Protein AF-0000000085157753 (afdb_homodimer)

Solvent-accessible surface area (backbone atoms only — not comparable to full-atom values): 38661 Å² total; per-residue (Å²): 133,85,78,82,66,72,90,67,76,78,66,71,84,22,27,62,72,74,66,66,74,78,66,74,68,53,92,63,77,43,62,48,36,35,40,27,54,79,44,48,44,88,75,53,44,72,48,33,58,40,64,48,63,41,57,69,36,59,28,26,37,34,17,20,69,88,58,54,72,38,38,29,56,20,54,39,68,42,67,10,41,30,35,50,68,68,31,41,52,56,59,71,27,42,28,33,38,53,60,43,41,24,29,38,76,79,17,37,40,70,37,32,79,91,48,96,60,45,52,82,82,57,67,48,57,58,41,58,69,48,79,56,93,64,26,30,29,35,51,39,43,93,83,65,63,74,83,88,73,68,75,73,45,70,41,60,69,74,69,76,79,50,51,73,86,51,31,47,80,75,44,77,46,80,47,76,64,37,44,37,58,45,60,60,64,59,51,50,74,55,44,51,64,48,41,36,74,72,66,66,35,60,45,44,59,45,76,74,40,82,42,64,86,50,71,57,26,38,42,27,30,31,37,24,36,50,45,96,84,68,48,69,47,70,43,81,66,23,34,40,42,34,40,29,24,41,59,13,31,37,27,30,44,35,39,59,86,59,45,34,32,34,41,44,26,33,25,38,26,32,79,49,19,15,31,39,40,37,37,36,28,35,50,64,69,95,57,94,49,59,67,60,50,51,52,52,40,51,51,50,48,49,49,56,50,51,54,50,50,54,51,47,61,49,47,47,72,51,73,81,61,82,80,65,91,66,53,80,90,41,38,64,48,53,52,50,52,55,59,48,51,53,77,34,45,74,76,72,74,72,72,80,126,132,84,78,86,66,70,90,66,74,80,36,29,74,84,57,77,77,73,70,74,72,85,68,76,67,55,91,63,75,45,60,47,38,36,40,28,56,79,45,48,44,85,77,53,44,72,49,34,58,38,64,49,63,40,57,69,36,58,27,26,37,34,16,19,68,89,58,54,72,36,40,29,56,21,52,39,85,84,86,54,52,51,36,51,67,65,31,42,53,56,58,72,27,43,27,32,62,83,76,44,43,24,30,38,74,77,18,38,42,72,37,31,80,89,47,97,59,46,54,83,81,59,66,48,56,57,42,59,68,48,80,54,94,65,26,30,30,35,51,38,42,94,82,64,63,75,83,87,74,67,77,73,47,70,41,61,68,75,71,76,80,53,49,74,85,51,31,48,80,76,46,78,46,79,47,76,64,38,44,38,60,43,60,62,65,59,52,51,75,52,45,48,57,37,39,36,47,59,64,68,33,60,45,43,59,45,76,74,41,82,42,63,85,50,69,58,26,39,42,26,29,34,37,24,36,48,44,98,84,68,46,70,47,72,42,80,64,23,35,38,42,33,40,28,24,42,59,13,31,36,29,32,42,34,40,60,87,58,46,32,31,35,40,44,26,34,24,39,28,30,80,49,20,15,31,39,41,36,38,35,30,35,51,64,70,95,57,93,50,59,68,60,49,50,51,52,42,51,54,51,46,49,50,56,49,52,53,52,50,52,51,48,62,44,46,46,49,36,40,81,43,82,80,53,52,66,54,81,91,42,38,64,45,52,51,50,53,56,58,48,51,52,76,32,45,74,76,74,74,70,72,81,124

Nearest PDB structures (foldseek):
  4qck-assembly1_A  TM=8.692E-01  e=1.299E-23  Mycobacterium tuberculosis H37Rv
  4qdd-assembly1_A  TM=8.216E-01  e=4.859E-24  Rhodococcus rhodochrous
  2zyl-assembly1_A  TM=8.432E-01  e=3.846E-22  Mycobacterium tuberculosis
  7qwt-assembly2_E  TM=6.600E-01  e=6.753E-17  Rhizorhabdus wittichii RW1
  4qup-assembly1_A  TM=5.137E-01  e=4.909E-11  Sinorhizobium meliloti 1021

Structure (mmCIF, N/CA/C/O backbone):
data_AF-0000000085157753-model_v1
#
loop_
_entity.id
_entity.type
_entity.pdbx_description
1 polymer 'cholesterol 7-desaturase'
#
loop_
_atom_site.group_PDB
_atom_site.id
_atom_site.type_symbol
_atom_site.label_atom_id
_atom_site.label_alt_id
_atom_site.label_comp_id
_atom_site.label_asym_id
_atom_site.label_entity_id
_atom_site.label_seq_id
_atom_site.pdbx_PDB_ins_code
_atom_site.Cartn_x
_atom_site.Cartn_y
_atom_site.Cartn_z
_atom_site.occupancy
_atom_site.B_iso_or_equiv
_atom_site.auth_seq_id
_atom_site.auth_comp_id
_atom_site.auth_asym_id
_atom_site.auth_atom_id
_atom_site.pdbx_PDB_model_num
ATOM 1 N N . MET A 1 1 ? 41.875 8.75 -15.891 1 23.02 1 MET A N 1
ATOM 2 C CA . MET A 1 1 ? 41.562 9.102 -14.508 1 23.02 1 MET A CA 1
ATOM 3 C C . MET A 1 1 ? 40.125 9.602 -14.375 1 23.02 1 MET A C 1
ATOM 5 O O . MET A 1 1 ? 39.844 10.734 -14.742 1 23.02 1 MET A O 1
ATOM 9 N N . ILE A 1 2 ? 39.094 8.781 -14.711 1 25.55 2 ILE A N 1
ATOM 10 C CA . ILE A 1 2 ? 37.688 9.102 -14.781 1 25.55 2 ILE A CA 1
ATOM 11 C C . ILE A 1 2 ? 37.188 9.516 -13.398 1 25.55 2 ILE A C 1
ATOM 13 O O . ILE A 1 2 ? 37.25 8.734 -12.445 1 25.55 2 ILE A O 1
ATOM 17 N N . TRP A 1 3 ? 37.281 10.844 -13.125 1 21.48 3 TRP A N 1
ATOM 18 C CA . TRP A 1 3 ? 36.906 11.484 -11.867 1 21.48 3 TRP A CA 1
ATOM 19 C C . TRP A 1 3 ? 35.438 11.195 -11.508 1 21.48 3 TRP A C 1
ATOM 21 O O . TRP A 1 3 ? 34.531 11.5 -12.289 1 21.48 3 TRP A O 1
ATOM 31 N N . ARG A 1 4 ? 35.031 10.102 -10.789 1 28.5 4 ARG A N 1
ATOM 32 C CA . ARG A 1 4 ? 33.75 9.672 -10.203 1 28.5 4 ARG A CA 1
ATOM 33 C C . ARG A 1 4 ? 33.156 10.766 -9.32 1 28.5 4 ARG A C 1
ATOM 35 O O . ARG A 1 4 ? 33.562 10.922 -8.164 1 28.5 4 ARG A O 1
ATOM 42 N N . ARG A 1 5 ? 33.031 12.008 -9.898 1 22.94 5 ARG A N 1
ATOM 43 C CA . ARG A 1 5 ? 32.438 13.078 -9.094 1 22.94 5 ARG A CA 1
ATOM 44 C C . ARG A 1 5 ? 31.234 12.578 -8.312 1 22.94 5 ARG A C 1
ATOM 46 O O . ARG A 1 5 ? 30.688 11.508 -8.617 1 22.94 5 ARG A O 1
ATOM 53 N N . GLY A 1 6 ? 30.438 13.594 -7.801 1 27.91 6 GLY A N 1
ATOM 54 C CA . GLY A 1 6 ? 29.391 13.562 -6.789 1 27.91 6 GLY A CA 1
ATOM 55 C C . GLY A 1 6 ? 28.281 12.586 -7.117 1 27.91 6 GLY A C 1
ATOM 56 O O . GLY A 1 6 ? 28.203 12.055 -8.227 1 27.91 6 GLY A O 1
ATOM 57 N N . GLY A 1 7 ? 27.469 12.219 -5.977 1 30.42 7 GLY A N 1
ATOM 58 C CA . GLY A 1 7 ? 26.391 11.297 -5.68 1 30.42 7 GLY A CA 1
ATOM 59 C C . GLY A 1 7 ? 25.25 11.367 -6.68 1 30.42 7 GLY A C 1
ATOM 60 O O . GLY A 1 7 ? 24.172 10.82 -6.445 1 30.42 7 GLY A O 1
ATOM 61 N N . LEU A 1 8 ? 25.328 12.398 -7.395 1 30.11 8 LEU A N 1
ATOM 62 C CA . LEU A 1 8 ? 24.172 12.562 -8.266 1 30.11 8 LEU A CA 1
ATOM 63 C C . LEU A 1 8 ? 24.219 11.57 -9.422 1 30.11 8 LEU A C 1
ATOM 65 O O . LEU A 1 8 ? 25.203 11.516 -10.164 1 30.11 8 LEU A O 1
ATOM 69 N N . ILE A 1 9 ? 23.875 10.406 -9.219 1 29.17 9 ILE A N 1
ATOM 70 C CA . ILE A 1 9 ? 23.797 9.594 -10.422 1 29.17 9 ILE A CA 1
ATOM 71 C C . ILE A 1 9 ? 22.734 10.164 -11.367 1 29.17 9 ILE A C 1
ATOM 73 O O . ILE A 1 9 ? 21.578 10.328 -10.984 1 29.17 9 ILE A O 1
ATOM 77 N N . PHE A 1 10 ? 23.188 10.953 -12.258 1 26.92 10 PHE A N 1
ATOM 78 C CA . PHE A 1 10 ? 22.438 11.555 -13.359 1 26.92 10 PHE A CA 1
ATOM 79 C C . PHE A 1 10 ? 21.828 10.484 -14.242 1 26.92 10 PHE A C 1
ATOM 81 O O . PHE A 1 10 ? 22.547 9.727 -14.906 1 26.92 10 PHE A O 1
ATOM 88 N N . VAL A 1 11 ? 20.812 9.812 -13.867 1 30.8 11 VAL A N 1
ATOM 89 C CA . VAL A 1 11 ? 20.203 8.906 -14.836 1 30.8 11 VAL A CA 1
ATOM 90 C C . VAL A 1 11 ? 19.562 9.719 -15.961 1 30.8 11 VAL A C 1
ATOM 92 O O . VAL A 1 11 ? 18.984 10.781 -15.727 1 30.8 11 VAL A O 1
ATOM 95 N N . PRO A 1 12 ? 19.766 9.383 -17.234 1 28.41 12 PRO A N 1
ATOM 96 C CA . PRO A 1 12 ? 19.344 10.188 -18.391 1 28.41 12 PRO A CA 1
ATOM 97 C C . PRO A 1 12 ? 17.891 10.641 -18.312 1 28.41 12 PRO A C 1
ATOM 99 O O . PRO A 1 12 ? 17.156 10.188 -17.438 1 28.41 12 PRO A O 1
ATOM 102 N N . GLU A 1 13 ? 17.016 10.531 -19.484 1 28.31 13 GLU A N 1
ATOM 103 C CA . GLU A 1 13 ? 15.891 11.43 -19.75 1 28.31 13 GLU A CA 1
ATOM 104 C C . GLU A 1 13 ? 14.867 11.391 -18.609 1 28.31 13 GLU A C 1
ATOM 106 O O . GLU A 1 13 ? 14.477 12.43 -18.094 1 28.31 13 GLU A O 1
ATOM 111 N N . GLY A 1 14 ? 13.594 10.641 -18.922 1 32.5 14 GLY A N 1
ATOM 112 C CA . GLY A 1 14 ? 12.367 10.898 -18.172 1 32.5 14 GLY A CA 1
ATOM 113 C C . GLY A 1 14 ? 12.422 10.406 -16.75 1 32.5 14 GLY A C 1
ATOM 114 O O . GLY A 1 14 ? 11.391 10.297 -16.078 1 32.5 14 GLY A O 1
ATOM 115 N N . GLY A 1 15 ? 13.32 9.578 -16.547 1 31.02 15 GLY A N 1
ATOM 116 C CA . GLY A 1 15 ? 13.32 8.773 -15.328 1 31.02 15 GLY A CA 1
ATOM 117 C C . GLY A 1 15 ? 13.406 9.609 -14.062 1 31.02 15 GLY A C 1
ATOM 118 O O . GLY A 1 15 ? 14.172 10.57 -13.992 1 31.02 15 GLY A O 1
ATOM 119 N N . GLN A 1 16 ? 12.219 9.695 -13.469 1 30.09 16 GLN A N 1
ATOM 120 C CA . GLN A 1 16 ? 12.164 10.453 -12.227 1 30.09 16 GLN A CA 1
ATOM 121 C C . GLN A 1 16 ? 13.328 10.094 -11.312 1 30.09 16 GLN A C 1
ATOM 123 O O . GLN A 1 16 ? 13.633 8.914 -11.117 1 30.09 16 GLN A O 1
ATOM 128 N N . LEU A 1 17 ? 14.234 10.891 -11.102 1 33.47 17 LEU A N 1
ATOM 129 C CA . LEU A 1 17 ? 15.312 10.891 -10.125 1 33.47 17 LEU A CA 1
ATOM 130 C C . LEU A 1 17 ? 14.812 10.422 -8.758 1 33.47 17 LEU A C 1
ATOM 132 O O . LEU A 1 17 ? 13.859 10.984 -8.219 1 33.47 17 LEU A O 1
ATOM 136 N N . ARG A 1 18 ? 14.594 9.062 -8.688 1 33.47 18 ARG A N 1
ATOM 137 C CA . ARG A 1 18 ? 14.344 8.828 -7.266 1 33.47 18 ARG A CA 1
ATOM 138 C C . ARG A 1 18 ? 15.43 9.469 -6.406 1 33.47 18 ARG A C 1
ATOM 140 O O . ARG A 1 18 ? 16.609 9.219 -6.602 1 33.47 18 ARG A O 1
ATOM 147 N N . TRP A 1 19 ? 15.203 10.641 -6.066 1 34.22 19 TRP A N 1
ATOM 148 C CA . TRP A 1 19 ? 15.992 11.297 -5.027 1 34.22 19 TRP A CA 1
ATOM 149 C C . TRP A 1 19 ? 16.156 10.398 -3.809 1 34.22 19 TRP A C 1
ATOM 151 O O . TRP A 1 19 ? 15.164 9.883 -3.279 1 34.22 19 TRP A O 1
ATOM 161 N N . GLU A 1 20 ? 16.969 9.336 -3.811 1 41.91 20 GLU A N 1
ATOM 162 C CA . GLU A 1 20 ? 17.312 8.906 -2.455 1 41.91 20 GLU A CA 1
ATOM 163 C C . GLU A 1 20 ? 17.453 10.102 -1.52 1 41.91 20 GLU A C 1
ATOM 165 O O . GLU A 1 20 ? 18.266 11 -1.771 1 41.91 20 GLU A O 1
ATOM 170 N N . GLY A 1 21 ? 16.391 10.594 -1.182 1 45.38 21 GLY A N 1
ATOM 171 C CA . GLY A 1 21 ? 16.594 11.609 -0.168 1 45.38 21 GLY A CA 1
ATOM 172 C C . GLY A 1 21 ? 17.875 11.422 0.624 1 45.38 21 GLY A C 1
ATOM 173 O O . GLY A 1 21 ? 18.125 10.344 1.164 1 45.38 21 GLY A O 1
ATOM 174 N N . THR A 1 22 ? 18.922 11.828 0.08 1 52.97 22 THR A N 1
ATOM 175 C CA . THR A 1 22 ? 20.312 11.875 0.501 1 52.97 22 THR A CA 1
ATOM 176 C C . THR A 1 22 ? 20.453 12.57 1.851 1 52.97 22 THR A C 1
ATOM 178 O O . THR A 1 22 ? 21.531 12.578 2.447 1 52.97 22 THR A O 1
ATOM 181 N N . MET A 1 23 ? 19.297 13.188 2.258 1 61.5 23 MET A N 1
ATOM 182 C CA . MET A 1 23 ? 19.641 13.898 3.486 1 61.5 23 MET A CA 1
ATOM 183 C C . MET A 1 23 ? 19.5 12.984 4.699 1 61.5 23 MET A C 1
ATOM 185 O O . MET A 1 23 ? 18.703 12.031 4.672 1 61.5 23 MET A O 1
ATOM 189 N N . ALA A 1 24 ? 20.188 13.234 5.707 1 65.88 24 ALA A N 1
ATOM 190 C CA . ALA A 1 24 ? 20.312 12.469 6.945 1 65.88 24 ALA A CA 1
ATOM 191 C C . ALA A 1 24 ? 18.984 12.453 7.699 1 65.88 24 ALA A C 1
ATOM 193 O O . ALA A 1 24 ? 18.281 13.461 7.75 1 65.88 24 ALA A O 1
ATOM 194 N N . LYS A 1 25 ? 18.516 11.281 8.047 1 79.12 25 LYS A N 1
ATOM 195 C CA . LYS A 1 25 ? 17.406 11.109 8.992 1 79.12 25 LYS A CA 1
ATOM 196 C C . LYS A 1 25 ? 17.594 12.023 10.203 1 79.12 25 LYS A C 1
ATOM 198 O O . LYS A 1 25 ? 18.656 12.055 10.812 1 79.12 25 LYS A O 1
ATOM 203 N N . PRO A 1 26 ? 16.516 12.859 10.445 1 83.56 26 PRO A N 1
ATOM 204 C CA . PRO A 1 26 ? 16.641 13.68 11.648 1 83.56 26 PRO A CA 1
ATOM 205 C C . PRO A 1 26 ? 16.781 12.844 12.922 1 83.56 26 PRO A C 1
ATOM 207 O O . PRO A 1 26 ? 16.172 11.781 13.031 1 83.56 26 PRO A O 1
ATOM 210 N N . PRO A 1 27 ? 17.594 13.289 13.797 1 88.06 27 PRO A N 1
ATOM 211 C CA . PRO A 1 27 ? 17.703 12.594 15.078 1 88.06 27 PRO A CA 1
ATOM 212 C C . PRO A 1 27 ? 16.469 12.758 15.953 1 88.06 27 PRO A C 1
ATOM 214 O O . PRO A 1 27 ? 16.312 12.055 16.953 1 88.06 27 PRO A O 1
ATOM 217 N N . LEU A 1 28 ? 15.602 13.641 15.641 1 92.62 28 LEU A N 1
ATOM 218 C CA . LEU A 1 28 ? 14.352 13.875 16.344 1 92.62 28 LEU A CA 1
ATOM 219 C C . LEU A 1 28 ? 13.273 12.906 15.883 1 92.62 28 LEU A C 1
ATOM 221 O O . LEU A 1 28 ? 13.188 12.594 14.688 1 92.62 28 LEU A O 1
ATOM 225 N N . SER A 1 29 ? 12.461 12.5 16.828 1 95.69 29 SER A N 1
ATOM 226 C CA . SER A 1 29 ? 11.383 11.586 16.469 1 95.69 29 SER A CA 1
ATOM 227 C C . SER A 1 29 ? 10.422 12.219 15.477 1 95.69 29 SER A C 1
ATOM 229 O O . SER A 1 29 ? 10.07 13.391 15.602 1 95.69 29 SER A O 1
ATOM 231 N N . MET A 1 30 ? 9.977 11.461 14.578 1 97.12 30 MET A N 1
ATOM 232 C CA . MET A 1 30 ? 8.961 11.883 13.617 1 97.12 30 MET A CA 1
ATOM 233 C C . MET A 1 30 ? 7.57 11.477 14.078 1 97.12 30 MET A C 1
ATOM 235 O O . MET A 1 30 ? 6.621 11.484 13.289 1 97.12 30 MET A O 1
ATOM 239 N N . LYS A 1 31 ? 7.449 11.07 15.305 1 97.81 31 LYS A N 1
ATOM 240 C CA . LYS A 1 31 ? 6.168 10.695 15.891 1 97.81 31 LYS A CA 1
ATOM 241 C C . LYS A 1 31 ? 5.891 11.5 17.156 1 97.81 31 LYS A C 1
ATOM 243 O O . LYS A 1 31 ? 5.617 10.93 18.219 1 97.81 31 LYS A O 1
ATOM 248 N N . PRO A 1 32 ? 5.914 12.805 17.031 1 97.94 32 PRO A N 1
ATOM 249 C CA . PRO A 1 32 ? 5.664 13.641 18.203 1 97.94 32 PRO A CA 1
ATOM 250 C C . PRO A 1 32 ? 4.199 13.641 18.625 1 97.94 32 PRO A C 1
ATOM 252 O O . PRO A 1 32 ? 3.318 13.328 17.828 1 97.94 32 PRO A O 1
ATOM 255 N N . THR A 1 33 ? 4.016 13.992 19.859 1 98.06 33 THR A N 1
ATOM 256 C CA . THR A 1 33 ? 2.68 14.172 20.422 1 98.06 33 THR A CA 1
ATOM 257 C C . THR A 1 33 ? 2.133 15.555 20.094 1 98.06 33 THR A C 1
ATOM 259 O O . THR A 1 33 ? 2.861 16.547 20.156 1 98.06 33 THR A O 1
ATOM 262 N N . GLY A 1 34 ? 0.792 15.633 19.719 1 98.56 34 GLY A N 1
ATOM 263 C CA . GLY A 1 34 ? 0.163 16.922 19.516 1 98.56 34 GLY A CA 1
ATOM 264 C C . GLY A 1 34 ? -0.9 16.906 18.438 1 98.56 34 GLY A C 1
ATOM 265 O O . GLY A 1 34 ? -1.311 15.828 17.984 1 98.56 34 GLY A O 1
ATOM 266 N N . TRP A 1 35 ? -1.362 18.078 18.109 1 98.81 35 TRP A N 1
ATOM 267 C CA . TRP A 1 35 ? -2.305 18.281 17.016 1 98.81 35 TRP A CA 1
ATOM 268 C C . TRP A 1 35 ? -1.57 18.516 15.703 1 98.81 35 TRP A C 1
ATOM 270 O O . TRP A 1 35 ? -0.621 19.297 15.648 1 98.81 35 TRP A O 1
ATOM 280 N N . PHE A 1 36 ? -2.002 17.828 14.648 1 98.94 36 PHE A N 1
ATOM 281 C CA . PHE A 1 36 ? -1.392 17.953 13.328 1 98.94 36 PHE A CA 1
ATOM 282 C C . PHE A 1 36 ? -2.459 18.047 12.242 1 98.94 36 PHE A C 1
ATOM 284 O O . PHE A 1 36 ? -3.469 17.344 12.297 1 98.94 36 PHE A O 1
ATOM 291 N N . GLN A 1 37 ? -2.271 18.906 11.305 1 98.94 37 GLN A N 1
ATOM 292 C CA . GLN A 1 37 ? -3.209 19.047 10.195 1 98.94 37 GLN A CA 1
ATOM 293 C C . GLN A 1 37 ? -3.049 17.906 9.195 1 98.94 37 GLN A C 1
ATOM 295 O O . GLN A 1 37 ? -1.935 17.609 8.758 1 98.94 37 GLN A O 1
ATOM 300 N N . VAL A 1 38 ? -4.188 17.328 8.805 1 98.81 38 VAL A N 1
ATOM 301 C CA . VAL A 1 38 ? -4.07 16.188 7.91 1 98.81 38 VAL A CA 1
ATOM 302 C C . VAL A 1 38 ? -4.828 16.453 6.613 1 98.81 38 VAL A C 1
ATOM 304 O O . VAL A 1 38 ? -4.633 15.766 5.613 1 98.81 38 VAL A O 1
ATOM 307 N N . ALA A 1 39 ? -5.625 17.5 6.594 1 98.81 39 ALA A N 1
ATOM 308 C CA . ALA A 1 39 ? -6.383 17.922 5.414 1 98.81 39 ALA A CA 1
ATOM 309 C C . ALA A 1 39 ? -7.027 19.281 5.633 1 98.81 39 ALA A C 1
ATOM 311 O O . ALA A 1 39 ? -7.09 19.781 6.762 1 98.81 39 ALA A O 1
ATOM 312 N N . TRP A 1 40 ? -7.336 19.938 4.547 1 98.69 40 TRP A N 1
ATOM 313 C CA . TRP A 1 40 ? -8.312 21.016 4.648 1 98.69 40 TRP A CA 1
ATOM 314 C C . TRP A 1 40 ? -9.734 20.469 4.68 1 98.69 40 TRP A C 1
ATOM 316 O O . TRP A 1 40 ? -10.016 19.422 4.082 1 98.69 40 TRP A O 1
ATOM 326 N N . SER A 1 41 ? -10.609 21.156 5.34 1 98.44 41 SER A N 1
ATOM 327 C CA . SER A 1 41 ? -11.977 20.688 5.559 1 98.44 41 SER A CA 1
ATOM 328 C C . SER A 1 41 ? -12.68 20.406 4.242 1 98.44 41 SER A C 1
ATOM 330 O O . SER A 1 41 ? -13.453 19.453 4.137 1 98.44 41 SER A O 1
ATOM 332 N N . ASP A 1 42 ? -12.422 21.156 3.225 1 98.06 42 ASP A N 1
ATOM 333 C CA . ASP A 1 42 ? -13.148 21.031 1.965 1 98.06 42 ASP A CA 1
ATOM 334 C C . ASP A 1 42 ? -12.609 19.875 1.127 1 98.06 42 ASP A C 1
ATOM 336 O O . ASP A 1 42 ? -13.156 19.562 0.068 1 98.06 42 ASP A O 1
ATOM 340 N N . GLU A 1 43 ? -11.578 19.234 1.561 1 98.25 43 GLU A N 1
ATOM 341 C CA . GLU A 1 43 ? -11.055 18.047 0.879 1 98.25 43 GLU A CA 1
ATOM 342 C C . GLU A 1 43 ? -11.875 16.812 1.225 1 98.25 43 GLU A C 1
ATOM 344 O O . GLU A 1 43 ? -11.766 15.781 0.555 1 98.25 43 GLU A O 1
ATOM 349 N N . ILE A 1 44 ? -12.664 16.938 2.303 1 98.69 44 ILE A N 1
ATOM 350 C CA . ILE A 1 44 ? -13.422 15.781 2.768 1 98.69 44 ILE A CA 1
ATOM 351 C C . ILE A 1 44 ? -14.906 16.141 2.863 1 98.69 44 ILE A C 1
ATOM 353 O O . ILE A 1 44 ? -15.367 16.594 3.908 1 98.69 44 ILE A O 1
ATOM 357 N N . GLY A 1 45 ? -15.578 15.883 1.812 1 98.56 45 GLY A N 1
ATOM 358 C CA . GLY A 1 45 ? -17 16.141 1.814 1 98.56 45 GLY A CA 1
ATOM 359 C C . GLY A 1 45 ? -17.828 15.023 2.432 1 98.56 45 GLY A C 1
ATOM 360 O O . GLY A 1 45 ? -17.281 13.953 2.732 1 98.56 45 GLY A O 1
ATOM 361 N N . VAL A 1 46 ? -19.094 15.305 2.619 1 98.62 46 VAL A N 1
ATOM 362 C CA . VAL A 1 46 ? -20 14.281 3.125 1 98.62 46 VAL A CA 1
ATOM 363 C C . VAL A 1 46 ? -19.984 13.078 2.188 1 98.62 46 VAL A C 1
ATOM 365 O O . VAL A 1 46 ? -20.094 13.227 0.969 1 98.62 46 VAL A O 1
ATOM 368 N N . GLY A 1 47 ? -19.812 11.867 2.777 1 98.62 47 GLY A N 1
ATOM 369 C CA . GLY A 1 47 ? -19.812 10.648 1.982 1 98.62 47 GLY A CA 1
ATOM 370 C C . GLY A 1 47 ? -18.422 10.281 1.473 1 98.62 47 GLY A C 1
ATOM 371 O O . GLY A 1 47 ? -18.219 9.18 0.958 1 98.62 47 GLY A O 1
ATOM 372 N N . ASP A 1 48 ? -17.484 11.188 1.653 1 98.5 48 ASP A N 1
ATOM 373 C CA . ASP A 1 48 ? -16.141 10.945 1.138 1 98.5 48 ASP A CA 1
ATOM 374 C C . ASP A 1 48 ? -15.359 10.008 2.055 1 98.5 48 ASP A C 1
ATOM 376 O O . ASP A 1 48 ? -15.602 9.977 3.264 1 98.5 48 ASP A O 1
ATOM 380 N N . VAL A 1 49 ? -14.531 9.195 1.522 1 98.75 49 VAL A N 1
ATOM 381 C CA . VAL A 1 49 ? -13.453 8.469 2.191 1 98.75 49 VAL A CA 1
ATOM 382 C C . VAL A 1 49 ? -12.102 8.953 1.666 1 98.75 49 VAL A C 1
ATOM 384 O O . VAL A 1 49 ? -11.758 8.711 0.506 1 98.75 49 VAL A O 1
ATOM 387 N N . HIS A 1 50 ? -11.359 9.656 2.514 1 98.56 50 HIS A N 1
ATOM 388 C CA . HIS A 1 50 ? -10.102 10.305 2.145 1 98.56 50 HIS A CA 1
ATOM 389 C C . HIS A 1 50 ? -8.906 9.523 2.682 1 98.56 50 HIS A C 1
ATOM 391 O O . HIS A 1 50 ? -8.781 9.328 3.893 1 98.56 50 HIS A O 1
ATOM 397 N N . LYS A 1 51 ? -8.062 8.969 1.779 1 97.31 51 LYS A N 1
ATOM 398 C CA . LYS A 1 51 ? -6.887 8.211 2.191 1 97.31 51 LYS A CA 1
ATOM 399 C C . LYS A 1 51 ? -5.711 9.133 2.492 1 97.31 51 LYS A C 1
ATOM 401 O O . LYS A 1 51 ? -5.504 10.125 1.795 1 97.31 51 LYS A O 1
ATOM 406 N N . MET A 1 52 ? -4.941 8.805 3.5 1 97.12 52 MET A N 1
ATOM 407 C CA . MET A 1 52 ? -3.762 9.578 3.863 1 97.12 52 MET A CA 1
ATOM 408 C C . MET A 1 52 ? -2.754 8.719 4.617 1 97.12 52 MET A C 1
ATOM 410 O O . MET A 1 52 ? -3.082 7.621 5.07 1 97.12 52 MET A O 1
ATOM 414 N N . LYS A 1 53 ? -1.572 9.164 4.656 1 97.25 53 LYS A N 1
ATOM 415 C CA . LYS A 1 53 ? -0.5 8.539 5.43 1 97.25 53 LYS A CA 1
ATOM 416 C C . LYS A 1 53 ? 0.237 9.578 6.273 1 97.25 53 LYS A C 1
ATOM 418 O O . LYS A 1 53 ? 0.756 10.562 5.742 1 97.25 53 LYS A O 1
ATOM 423 N N . TYR A 1 54 ? 0.27 9.383 7.516 1 98.25 54 TYR A N 1
ATOM 424 C CA . TYR A 1 54 ? 1.016 10.211 8.453 1 98.25 54 TYR A CA 1
ATOM 425 C C . TYR A 1 54 ? 1.598 9.375 9.586 1 98.25 54 TYR A C 1
ATOM 427 O O . TYR A 1 54 ? 1.068 8.312 9.914 1 98.25 54 TYR A O 1
ATOM 435 N N . PHE A 1 55 ? 2.814 9.805 10.125 1 97.62 55 PHE A N 1
ATOM 436 C CA . PHE A 1 55 ? 3.5 9.148 11.227 1 97.62 55 PHE A CA 1
ATOM 437 C C . PHE A 1 55 ? 3.762 7.68 10.906 1 97.62 55 PHE A C 1
ATOM 439 O O . PHE A 1 55 ? 3.668 6.816 11.781 1 97.62 55 PHE A O 1
ATOM 446 N N . ASP A 1 56 ? 3.893 7.363 9.656 1 95.12 56 ASP A N 1
ATOM 447 C CA . ASP A 1 56 ? 4.168 6.031 9.125 1 95.12 56 ASP A CA 1
ATOM 448 C C . ASP A 1 56 ? 2.963 5.109 9.297 1 95.12 56 ASP A C 1
ATOM 450 O O . ASP A 1 56 ? 3.121 3.9 9.469 1 95.12 56 ASP A O 1
ATOM 454 N N . GLN A 1 57 ? 1.805 5.715 9.367 1 95.62 57 GLN A N 1
ATOM 455 C CA . GLN A 1 57 ? 0.551 4.977 9.492 1 95.62 57 GLN A CA 1
ATOM 456 C C . GLN A 1 57 ? -0.407 5.328 8.359 1 95.62 57 GLN A C 1
ATOM 458 O O . GLN A 1 57 ? -0.605 6.504 8.047 1 95.62 57 GLN A O 1
ATOM 463 N N . GLU A 1 58 ? -0.941 4.262 7.746 1 96.56 58 GLU A N 1
ATOM 464 C CA . GLU A 1 58 ? -2.02 4.48 6.785 1 96.56 58 GLU A CA 1
ATOM 465 C C . GLU A 1 58 ? -3.334 4.793 7.496 1 96.56 58 GLU A C 1
ATOM 467 O O . GLU A 1 58 ? -3.723 4.09 8.43 1 96.56 58 GLU A O 1
ATOM 472 N N . MET A 1 59 ? -3.984 5.906 7.047 1 98 59 MET A N 1
ATOM 473 C CA . MET A 1 59 ? -5.211 6.367 7.691 1 98 59 MET A CA 1
ATOM 474 C C . MET A 1 59 ? -6.281 6.695 6.652 1 98 59 MET A C 1
ATOM 476 O O . MET A 1 59 ? -5.977 6.852 5.469 1 98 59 MET A O 1
ATOM 480 N N . VAL A 1 60 ? -7.527 6.703 7.105 1 98.69 60 VAL A N 1
ATOM 481 C CA . VAL A 1 60 ? -8.633 7.23 6.309 1 98.69 60 VAL A CA 1
ATOM 482 C C . VAL A 1 60 ? -9.406 8.266 7.117 1 98.69 60 VAL A C 1
ATOM 484 O O . VAL A 1 60 ? -9.586 8.109 8.328 1 98.69 60 VAL A O 1
ATOM 487 N N . ALA A 1 61 ? -9.773 9.305 6.52 1 98.88 61 ALA A N 1
ATOM 488 C CA . ALA A 1 61 ? -10.789 10.234 7.012 1 98.88 61 ALA A CA 1
ATOM 489 C C . ALA A 1 61 ? -12.094 10.078 6.242 1 98.88 61 ALA A C 1
ATOM 491 O O . ALA A 1 61 ? -12.094 9.992 5.016 1 98.88 61 ALA A O 1
ATOM 492 N N . TRP A 1 62 ? -13.133 9.945 6.957 1 98.88 62 TRP A N 1
ATOM 493 C CA . TRP A 1 62 ? -14.43 9.812 6.293 1 98.88 62 TRP A CA 1
ATOM 494 C C . TRP A 1 62 ? -15.484 10.68 6.977 1 98.88 62 TRP A C 1
ATOM 496 O O . TRP A 1 62 ? -15.422 10.891 8.188 1 98.88 62 TRP A O 1
ATOM 506 N N . ARG A 1 63 ? -16.375 11.25 6.195 1 98.88 63 ARG A N 1
ATOM 507 C CA . ARG A 1 63 ? -17.422 12.125 6.711 1 98.88 63 ARG A CA 1
ATOM 508 C C . ARG A 1 63 ? -18.797 11.492 6.535 1 98.88 63 ARG A C 1
ATOM 510 O O . ARG A 1 63 ? -19.234 11.25 5.406 1 98.88 63 ARG A O 1
ATOM 517 N N . ALA A 1 64 ? -19.469 11.25 7.609 1 98.69 64 ALA A N 1
ATOM 518 C CA . ALA A 1 64 ? -20.766 10.609 7.633 1 98.69 64 ALA A CA 1
ATOM 519 C C . ALA A 1 64 ? -21.844 11.516 7.016 1 98.69 64 ALA A C 1
ATOM 521 O O . ALA A 1 64 ? -21.578 12.688 6.734 1 98.69 64 ALA A O 1
ATOM 522 N N . GLU A 1 65 ? -22.953 10.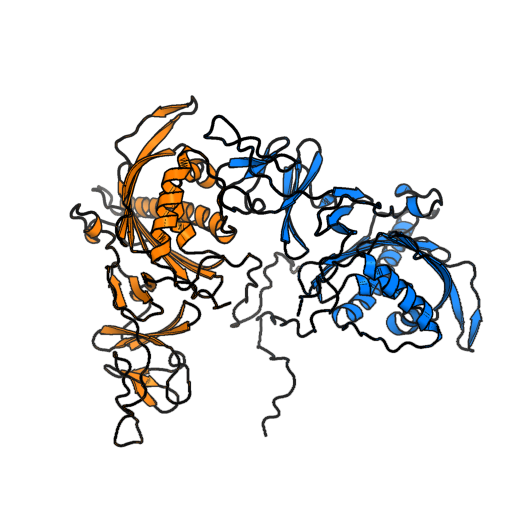898 6.785 1 98.19 65 GLU A N 1
ATOM 523 C CA . GLU A 1 65 ? -24.062 11.664 6.215 1 98.19 65 GLU A CA 1
ATOM 524 C C . GLU A 1 65 ? -24.484 12.812 7.133 1 98.19 65 GLU A C 1
ATOM 526 O O . GLU A 1 65 ? -24.906 13.859 6.66 1 98.19 65 GLU A O 1
ATOM 531 N N . SER A 1 66 ? -24.344 12.656 8.414 1 98.12 66 SER A N 1
ATOM 532 C CA . SER A 1 66 ? -24.656 13.688 9.398 1 98.12 66 SER A CA 1
ATOM 533 C C . SER A 1 66 ? -23.656 14.828 9.344 1 98.12 66 SER A C 1
ATOM 535 O O . SER A 1 66 ? -23.891 15.898 9.906 1 98.12 66 SER A O 1
ATOM 537 N N . GLY A 1 67 ? -22.547 14.547 8.727 1 98.25 67 GLY A N 1
ATOM 538 C CA . GLY A 1 67 ? -21.484 15.531 8.688 1 98.25 67 GLY A CA 1
ATOM 539 C C . GLY A 1 67 ? -20.359 15.234 9.656 1 98.25 67 GLY A C 1
ATOM 540 O O . GLY A 1 67 ? -19.312 15.898 9.633 1 98.25 67 GLY A O 1
ATOM 541 N N . GLN A 1 68 ? -20.562 14.219 10.438 1 98.12 68 GLN A N 1
ATOM 542 C CA . GLN A 1 68 ? -19.531 13.859 11.406 1 98.12 68 GLN A CA 1
ATOM 543 C C . GLN A 1 68 ? -18.266 13.367 10.719 1 98.12 68 GLN A C 1
ATOM 545 O O . GLN A 1 68 ? -18.328 12.5 9.836 1 98.12 68 GLN A O 1
ATOM 550 N N . LEU A 1 69 ? -17.188 13.969 11.109 1 98.75 69 LEU A N 1
ATOM 551 C CA . LEU A 1 69 ? -15.891 13.609 10.562 1 98.75 69 LEU A CA 1
ATOM 552 C C . LEU A 1 69 ? -15.164 12.633 11.484 1 98.75 69 LEU A C 1
ATOM 554 O O . LEU A 1 69 ? -15.109 12.836 12.695 1 98.75 69 LEU A O 1
ATOM 558 N N . THR A 1 70 ? -14.664 11.5 10.914 1 98.81 70 THR A N 1
ATOM 559 C CA . THR A 1 70 ? -13.914 10.492 11.656 1 98.81 70 THR A CA 1
ATOM 560 C C . THR A 1 70 ? -12.594 10.188 10.953 1 98.81 70 THR A C 1
ATOM 562 O O . THR A 1 70 ? -12.539 10.078 9.727 1 98.81 70 THR A O 1
ATOM 565 N N . VAL A 1 71 ? -11.508 10.148 11.75 1 98.88 71 VAL A N 1
ATOM 566 C CA . VAL A 1 71 ? -10.227 9.656 11.266 1 98.88 71 VAL A CA 1
ATOM 567 C C . VAL A 1 71 ? -9.859 8.367 11.984 1 98.88 71 VAL A C 1
ATOM 569 O O . VAL A 1 71 ? -9.93 8.281 13.211 1 98.88 71 VAL A O 1
ATOM 572 N N . MET A 1 72 ? -9.5 7.328 11.234 1 98.25 72 MET A N 1
ATOM 573 C CA . MET A 1 72 ? -9.109 6.047 11.82 1 98.25 72 MET A CA 1
ATOM 574 C C . MET A 1 72 ? -8.039 5.363 10.977 1 98.25 72 MET A C 1
ATOM 576 O O . MET A 1 72 ? -7.691 5.848 9.898 1 98.25 72 MET A O 1
ATOM 580 N N . ASN A 1 73 ? -7.398 4.336 11.555 1 97.31 73 ASN A N 1
ATOM 581 C CA . ASN A 1 73 ? -6.477 3.529 10.758 1 97.31 73 ASN A CA 1
ATOM 582 C C . ASN A 1 73 ? -7.145 3.004 9.492 1 97.31 73 ASN A C 1
ATOM 584 O O . ASN A 1 73 ? -8.359 2.828 9.453 1 97.31 73 ASN A O 1
ATOM 588 N N . ALA A 1 74 ? -6.355 2.713 8.508 1 97.75 74 ALA A N 1
ATOM 589 C CA . ALA A 1 74 ? -6.898 2.48 7.172 1 97.75 74 ALA A CA 1
ATOM 590 C C . ALA A 1 74 ? -7.277 1.015 6.98 1 97.75 74 ALA A C 1
ATOM 592 O O . ALA A 1 74 ? -8.125 0.689 6.152 1 97.75 74 ALA A O 1
ATOM 593 N N . TYR A 1 75 ? -6.637 0.098 7.684 1 96.75 75 TYR A N 1
ATOM 594 C CA . TYR A 1 75 ? -6.777 -1.318 7.367 1 96.75 75 TYR A CA 1
ATOM 595 C C . TYR A 1 75 ? -7.875 -1.96 8.203 1 96.75 75 TYR A C 1
ATOM 597 O O . TYR A 1 75 ? -7.84 -1.903 9.438 1 96.75 75 TYR A O 1
ATOM 605 N N . CYS A 1 76 ? -8.852 -2.598 7.582 1 97.38 76 CYS A N 1
ATOM 606 C CA . CYS A 1 76 ? -9.961 -3.285 8.242 1 97.38 76 CYS A CA 1
ATOM 607 C C . CYS A 1 76 ? -9.445 -4.395 9.148 1 97.38 76 CYS A C 1
ATOM 609 O O . CYS A 1 76 ? -8.664 -5.246 8.719 1 97.38 76 CYS A O 1
ATOM 611 N N . GLU A 1 77 ? -9.867 -4.422 10.328 1 96.06 77 GLU A N 1
ATOM 612 C CA . GLU A 1 77 ? -9.383 -5.363 11.336 1 96.06 77 GLU A CA 1
ATOM 613 C C . GLU A 1 77 ? -9.828 -6.789 11.008 1 96.06 77 GLU A C 1
ATOM 615 O O . GLU A 1 77 ? -9.328 -7.75 11.602 1 96.06 77 GLU A O 1
ATOM 620 N N . HIS A 1 78 ? -10.734 -6.988 10.016 1 95.81 78 HIS A N 1
ATOM 621 C CA . HIS A 1 78 ? -11.18 -8.312 9.602 1 95.81 78 HIS A CA 1
ATOM 622 C C . HIS A 1 78 ? -10.062 -9.07 8.891 1 95.81 78 HIS A C 1
ATOM 624 O O . HIS A 1 78 ? -9.391 -9.906 9.5 1 95.81 78 HIS A O 1
ATOM 630 N N . LEU A 1 79 ? -9.719 -8.688 7.727 1 94.44 79 LEU A N 1
ATOM 631 C CA . LEU A 1 79 ? -8.695 -9.391 6.957 1 94.44 79 LEU A CA 1
ATOM 632 C C . LEU A 1 79 ? -7.742 -8.398 6.293 1 94.44 79 LEU A C 1
ATOM 634 O O . LEU A 1 79 ? -7.035 -8.758 5.348 1 94.44 79 LEU A O 1
ATOM 638 N N . GLY A 1 80 ? -7.809 -7.078 6.73 1 95 80 GLY A N 1
ATOM 639 C CA . GLY A 1 80 ? -6.715 -6.168 6.445 1 95 80 GLY A CA 1
ATOM 640 C C . GLY A 1 80 ? -6.93 -5.355 5.18 1 95 80 GLY A C 1
ATOM 641 O O . GLY A 1 80 ? -6.02 -4.66 4.723 1 95 80 GLY A O 1
ATOM 642 N N . ALA A 1 81 ? -8.102 -5.422 4.574 1 96 81 ALA A N 1
ATOM 643 C CA . ALA A 1 81 ? -8.344 -4.574 3.412 1 96 81 ALA A CA 1
ATOM 644 C C . ALA A 1 81 ? -8.195 -3.098 3.77 1 96 81 ALA A C 1
ATOM 646 O O . ALA A 1 81 ? -8.594 -2.67 4.852 1 96 81 ALA A O 1
ATOM 647 N N . HIS A 1 82 ? -7.652 -2.33 2.859 1 97.19 82 HIS A N 1
ATOM 648 C CA . HIS A 1 82 ? -7.543 -0.886 3.033 1 97.19 82 HIS A CA 1
ATOM 649 C C . HIS A 1 82 ? -8.867 -0.192 2.719 1 97.19 82 HIS A C 1
ATOM 651 O O . HIS A 1 82 ? -9.328 -0.214 1.574 1 97.19 82 HIS A O 1
ATOM 657 N N . LEU A 1 83 ? -9.422 0.496 3.625 1 98.12 83 LEU A N 1
ATOM 658 C CA . LEU A 1 83 ? -10.758 1.064 3.521 1 98.12 83 LEU A CA 1
ATOM 659 C C . LEU A 1 83 ? -10.773 2.246 2.557 1 98.12 83 LEU A C 1
ATOM 661 O O . LEU A 1 83 ? -11.836 2.656 2.088 1 98.12 83 LEU A O 1
ATOM 665 N N . GLY A 1 84 ? -9.648 2.834 2.312 1 97.75 84 GLY A N 1
ATOM 666 C CA . GLY A 1 84 ? -9.562 3.963 1.399 1 97.75 84 GLY A CA 1
ATOM 667 C C . GLY A 1 84 ? -9.664 3.561 -0.059 1 97.75 84 GLY A C 1
ATOM 668 O O . GLY A 1 84 ? -9.812 4.414 -0.936 1 97.75 84 GLY A O 1
ATOM 669 N N . TYR A 1 85 ? -9.523 2.354 -0.361 1 96.5 85 TYR A N 1
ATOM 670 C CA . TYR A 1 85 ? -9.672 1.823 -1.711 1 96.5 85 TYR A CA 1
ATOM 671 C C . TYR A 1 85 ? -10.969 1.039 -1.849 1 96.5 85 TYR A C 1
ATOM 673 O O . TYR A 1 85 ? -10.977 -0.189 -1.735 1 96.5 85 TYR A O 1
ATOM 681 N N . GLY A 1 86 ? -12.031 1.79 -2.078 1 95.75 86 GLY A N 1
ATOM 682 C CA . GLY A 1 86 ? -13.312 1.149 -2.344 1 95.75 86 GLY A CA 1
ATOM 683 C C . GLY A 1 86 ? -14.273 1.236 -1.176 1 95.75 86 GLY A C 1
ATOM 684 O O . GLY A 1 86 ? -15.445 0.868 -1.3 1 95.75 86 GLY A O 1
ATOM 685 N N . GLY A 1 87 ? -13.773 1.674 0.022 1 97.69 87 GLY A N 1
ATOM 686 C CA . GLY A 1 87 ? -14.68 1.877 1.14 1 97.69 87 GLY A CA 1
ATOM 687 C C . GLY A 1 87 ? -15.773 2.891 0.847 1 97.69 87 GLY A C 1
ATOM 688 O O . GLY A 1 87 ? -15.562 3.826 0.071 1 97.69 87 GLY A O 1
ATOM 689 N N . LYS A 1 88 ? -16.922 2.654 1.533 1 98.25 88 LYS A N 1
ATOM 690 C CA . LYS A 1 88 ? -18.062 3.531 1.287 1 98.25 88 LYS A CA 1
ATOM 691 C C . LYS A 1 88 ? -18.703 3.979 2.598 1 98.25 88 LYS A C 1
ATOM 693 O O . LYS A 1 88 ? -18.844 3.18 3.527 1 98.25 88 LYS A O 1
ATOM 698 N N . VAL A 1 89 ? -19.062 5.223 2.633 1 98.75 89 VAL A N 1
ATOM 699 C CA . VAL A 1 89 ? -19.859 5.734 3.746 1 98.75 89 VAL A CA 1
ATOM 700 C C . VAL A 1 89 ? -21.312 5.348 3.553 1 98.75 89 VAL A C 1
ATOM 702 O O . VAL A 1 89 ? -21.906 5.613 2.502 1 98.75 89 VAL A O 1
ATOM 705 N N . VAL A 1 90 ? -21.891 4.656 4.5 1 98.25 90 VAL A N 1
ATOM 706 C CA . VAL A 1 90 ? -23.297 4.293 4.531 1 98.25 90 VAL A CA 1
ATOM 707 C C . VAL A 1 90 ? -23.953 4.859 5.789 1 98.25 90 VAL A C 1
ATOM 709 O O . VAL A 1 90 ? -23.828 4.285 6.871 1 98.25 90 VAL A O 1
ATOM 712 N N . GLY A 1 91 ? -24.672 5.984 5.566 1 98.25 91 GLY A N 1
ATOM 713 C CA . GLY A 1 91 ? -25.219 6.648 6.742 1 98.25 91 GLY A CA 1
ATOM 714 C C . GLY A 1 91 ? -24.141 7.172 7.68 1 98.25 91 GLY A C 1
ATOM 715 O O . GLY A 1 91 ? -23.438 8.125 7.348 1 98.25 91 GLY A O 1
ATOM 716 N N . GLU A 1 92 ? -24.062 6.461 8.875 1 98.62 92 GLU A N 1
ATOM 717 C CA . GLU A 1 92 ? -23.156 6.922 9.922 1 98.62 92 GLU A CA 1
ATOM 718 C C . GLU A 1 92 ? -21.984 5.949 10.117 1 98.62 92 GLU A C 1
ATOM 720 O O . GLU A 1 92 ? -21.328 5.961 11.156 1 98.62 92 GLU A O 1
ATOM 725 N N . VAL A 1 93 ? -21.812 5.004 9.094 1 98.62 93 VAL A N 1
ATOM 726 C CA . VAL A 1 93 ? -20.766 3.998 9.25 1 98.62 93 VAL A CA 1
ATOM 727 C C . VAL A 1 93 ? -19.922 3.938 7.977 1 98.62 93 VAL A C 1
ATOM 729 O O . VAL A 1 93 ? -20.312 4.461 6.934 1 98.62 93 VAL A O 1
ATOM 732 N N . LEU A 1 94 ? -18.719 3.418 8.125 1 98.75 94 LEU A N 1
ATOM 733 C CA . LEU A 1 94 ? -17.844 3.119 6.992 1 98.75 94 LEU A CA 1
ATOM 734 C C . LEU A 1 94 ? -17.859 1.626 6.68 1 98.75 94 LEU A C 1
ATOM 736 O O . LEU A 1 94 ? -17.609 0.801 7.559 1 98.75 94 LEU A O 1
ATOM 740 N N . GLN A 1 95 ? -18.156 1.294 5.418 1 98.56 95 GLN A N 1
ATOM 741 C CA . GLN A 1 95 ? -18.281 -0.099 5 1 98.56 95 GLN A CA 1
ATOM 742 C C . GLN A 1 95 ? -17.047 -0.542 4.203 1 98.56 95 GLN A C 1
ATOM 744 O O . GLN A 1 95 ? -16.656 0.121 3.24 1 98.56 95 GLN A O 1
ATOM 749 N N . CYS A 1 96 ? -16.516 -1.665 4.617 1 98 96 CYS A N 1
ATOM 750 C CA . CYS A 1 96 ? -15.344 -2.25 3.959 1 98 96 CYS A CA 1
ATOM 751 C C . CYS A 1 96 ? -15.719 -2.84 2.605 1 98 96 CYS A C 1
ATOM 753 O O . CYS A 1 96 ? -16.734 -3.521 2.484 1 98 96 CYS A O 1
ATOM 755 N N . PRO A 1 97 ? -14.914 -2.576 1.576 1 95.94 97 PRO A N 1
ATOM 756 C CA . PRO A 1 97 ? -15.234 -3.051 0.228 1 95.94 97 PRO A CA 1
ATOM 757 C C . PRO A 1 97 ? -15.008 -4.551 0.06 1 95.94 97 PRO A C 1
ATOM 759 O O . PRO A 1 97 ? -15.414 -5.133 -0.948 1 95.94 97 PRO A O 1
ATOM 762 N N . PHE A 1 98 ? -14.367 -5.25 0.967 1 95.88 98 PHE A N 1
ATOM 763 C CA . PHE A 1 98 ? -13.984 -6.648 0.82 1 95.88 98 PHE A CA 1
ATOM 764 C C . PHE A 1 98 ? -15.148 -7.566 1.191 1 95.88 98 PHE A C 1
ATOM 766 O O . PHE A 1 98 ? -15.719 -8.234 0.327 1 95.88 98 PHE A O 1
ATOM 773 N N . HIS A 1 99 ? -15.648 -7.453 2.508 1 95.12 99 HIS A N 1
ATOM 774 C CA . HIS A 1 99 ? -16.719 -8.32 2.977 1 95.12 99 HIS A CA 1
ATOM 775 C C . HIS A 1 99 ? -17.875 -7.508 3.551 1 95.12 99 HIS A C 1
ATOM 777 O O . HIS A 1 99 ? -18.766 -8.055 4.223 1 95.12 99 HIS A O 1
ATOM 783 N N . GLY A 1 100 ? -17.781 -6.227 3.48 1 95.94 100 GLY A N 1
ATOM 784 C CA . GLY A 1 100 ? -18.891 -5.371 3.865 1 95.94 100 GLY A CA 1
ATOM 785 C C . GLY A 1 100 ? -18.938 -5.086 5.355 1 95.94 100 GLY A C 1
ATOM 786 O O . GLY A 1 100 ? -19.938 -4.574 5.863 1 95.94 100 GLY A O 1
ATOM 787 N N . TRP A 1 101 ? -17.891 -5.445 6.078 1 97.25 101 TRP A N 1
ATOM 788 C CA . TRP A 1 101 ? -17.875 -5.098 7.496 1 97.25 101 TRP A CA 1
ATOM 789 C C . TRP A 1 101 ? -18.047 -3.594 7.688 1 97.25 101 TRP A C 1
ATOM 791 O O . TRP A 1 101 ? -17.453 -2.791 6.969 1 97.25 101 TRP A O 1
ATOM 801 N N . GLN A 1 102 ? -18.906 -3.248 8.719 1 98.38 102 GLN A N 1
ATOM 802 C CA . GLN A 1 102 ? -19.203 -1.838 8.953 1 98.38 102 GLN A CA 1
ATOM 803 C C . GLN A 1 102 ? -18.609 -1.364 10.273 1 98.38 102 GLN A C 1
ATOM 805 O O . GLN A 1 102 ? -18.734 -2.047 11.297 1 98.38 102 GLN A O 1
ATOM 810 N N . TRP A 1 103 ? -18.016 -0.239 10.227 1 98.69 103 TRP A N 1
ATOM 811 C CA . TRP A 1 103 ? -17.344 0.328 11.391 1 98.69 103 TRP A CA 1
ATOM 812 C C . TRP A 1 103 ? -17.938 1.687 11.75 1 98.69 103 TRP A C 1
ATOM 814 O O . TRP A 1 103 ? -18.172 2.52 10.875 1 98.69 103 TRP A O 1
ATOM 824 N N . SER A 1 104 ? -18.141 1.943 13.039 1 98.62 104 SER A N 1
ATOM 825 C CA . SER A 1 104 ? -18.656 3.211 13.539 1 98.62 104 SER A CA 1
ATOM 826 C C . SER A 1 104 ? -17.547 4.238 13.719 1 98.62 104 SER A C 1
ATOM 828 O O . SER A 1 104 ? -16.375 3.926 13.539 1 98.62 104 SER A O 1
ATOM 830 N N . ALA A 1 105 ? -17.984 5.445 14.109 1 98.31 105 ALA A N 1
ATOM 831 C CA . ALA A 1 105 ? -17.062 6.539 14.367 1 98.31 105 ALA A CA 1
ATOM 832 C C . ALA A 1 105 ? -16.141 6.211 15.555 1 98.31 105 ALA A C 1
ATOM 834 O O . ALA A 1 105 ? -15.055 6.773 15.68 1 98.31 105 ALA A O 1
ATOM 835 N N . GLU A 1 106 ? -16.578 5.297 16.359 1 97.56 106 GLU A N 1
ATOM 836 C CA . GLU A 1 106 ? -15.789 4.902 17.531 1 97.56 106 GLU A CA 1
ATOM 837 C C . GLU A 1 106 ? -14.875 3.729 17.203 1 97.56 106 GLU A C 1
ATOM 839 O O . GLU A 1 106 ? -14.172 3.219 18.078 1 97.56 106 GLU A O 1
ATOM 844 N N . GLY A 1 107 ? -14.922 3.266 15.992 1 98.06 107 GLY A N 1
ATOM 845 C CA . GLY A 1 107 ? -14.086 2.156 15.578 1 98.06 107 GLY A CA 1
ATOM 846 C C . GLY A 1 107 ? -14.664 0.801 15.938 1 98.06 107 GLY A C 1
ATOM 847 O O . GLY A 1 107 ? -13.945 -0.204 15.938 1 98.06 107 GLY A O 1
ATOM 848 N N . ARG A 1 108 ? -15.914 0.785 16.25 1 98.06 108 ARG A N 1
ATOM 849 C CA . ARG A 1 108 ? -16.562 -0.474 16.594 1 98.06 108 ARG A CA 1
ATOM 850 C C . ARG A 1 108 ? -17.234 -1.102 15.367 1 98.06 108 ARG A C 1
ATOM 852 O O . ARG A 1 108 ? -17.812 -0.398 14.547 1 98.06 108 ARG A O 1
ATOM 859 N N . ASN A 1 109 ? -17.047 -2.416 15.312 1 98.06 109 ASN A N 1
ATOM 860 C CA . ASN A 1 109 ? -17.844 -3.104 14.297 1 98.06 109 ASN A CA 1
ATOM 861 C C . ASN A 1 109 ? -19.328 -3.121 14.664 1 98.06 109 ASN A C 1
ATOM 863 O O . ASN A 1 109 ? -19.688 -3.463 15.789 1 98.06 109 ASN A O 1
ATOM 867 N N . VAL A 1 110 ? -20.156 -2.773 13.742 1 98.19 110 VAL A N 1
ATOM 868 C CA . VAL A 1 110 ? -21.562 -2.654 14.078 1 98.19 110 VAL A CA 1
ATOM 869 C C . VAL A 1 110 ? -22.391 -3.568 13.172 1 98.19 110 VAL A C 1
ATOM 871 O O . VAL A 1 110 ? -23.578 -3.793 13.43 1 98.19 110 VAL A O 1
ATOM 874 N N . CYS A 1 111 ? -21.734 -4.152 12.133 1 97.31 111 CYS A N 1
ATOM 875 C CA . CYS A 1 111 ? -22.469 -5.02 11.219 1 97.31 111 CYS A CA 1
ATOM 876 C C . CYS A 1 111 ? -21.516 -5.949 10.469 1 97.31 111 CYS A C 1
ATOM 878 O O . CYS A 1 111 ? -20.469 -5.516 9.977 1 97.31 111 CYS A O 1
ATOM 880 N N . ILE A 1 112 ? -21.766 -7.156 10.461 1 95.75 112 ILE A N 1
ATOM 881 C CA . ILE A 1 112 ? -21.266 -8.172 9.547 1 95.75 112 ILE A CA 1
ATOM 882 C C . ILE A 1 112 ? -22.406 -8.719 8.695 1 95.75 112 ILE A C 1
ATOM 884 O O . ILE A 1 112 ? -23.297 -9.414 9.211 1 95.75 112 ILE A O 1
ATOM 888 N N . PRO A 1 113 ? -22.391 -8.414 7.422 1 92.56 113 PRO A N 1
ATOM 889 C CA . PRO A 1 113 ? -23.594 -8.633 6.613 1 92.56 113 PRO A CA 1
ATOM 890 C C . PRO A 1 113 ? -24.047 -10.094 6.605 1 92.56 113 PRO A C 1
ATOM 892 O O . PRO A 1 113 ? -25.219 -10.383 6.398 1 92.56 113 PRO A O 1
ATOM 895 N N . TYR A 1 114 ? -23.234 -11.047 6.812 1 88.56 114 TYR A N 1
ATOM 896 C CA . TYR A 1 114 ? -23.562 -12.461 6.691 1 88.56 114 TYR A CA 1
ATOM 897 C C . TYR A 1 114 ? -23.562 -13.141 8.055 1 88.56 114 TYR A C 1
ATOM 899 O O . TYR A 1 114 ? -23.453 -14.367 8.148 1 88.56 114 TYR A O 1
ATOM 907 N N . GLN A 1 115 ? -23.562 -12.359 9.094 1 91.81 115 GLN A N 1
ATOM 908 C CA . GLN A 1 115 ? -23.703 -12.82 10.469 1 91.81 115 GLN A CA 1
ATOM 909 C C . GLN A 1 115 ? -24.859 -12.109 11.172 1 91.81 115 GLN A C 1
ATOM 911 O O . GLN A 1 115 ? -25.234 -11 10.789 1 91.81 115 GLN A O 1
ATOM 916 N N . ASP A 1 116 ? -25.312 -12.742 12.25 1 92.62 116 ASP A N 1
ATOM 917 C CA . ASP A 1 116 ? -26.422 -12.18 13.016 1 92.62 116 ASP A CA 1
ATOM 918 C C . ASP A 1 116 ? -25.922 -11.102 13.984 1 92.62 116 ASP A C 1
ATOM 920 O O . ASP A 1 116 ? -26.688 -10.227 14.383 1 92.62 116 ASP A O 1
ATOM 924 N N . ARG A 1 117 ? -24.672 -11.234 14.336 1 94.38 117 ARG A N 1
ATOM 925 C CA . ARG A 1 117 ? -24.125 -10.312 15.32 1 94.38 117 ARG A CA 1
ATOM 926 C C . ARG A 1 117 ? -22.812 -9.711 14.82 1 94.38 117 ARG A C 1
ATOM 928 O O . ARG A 1 117 ? -22.062 -10.352 14.078 1 94.38 117 ARG A O 1
ATOM 935 N N . PRO A 1 118 ? -22.578 -8.469 15.234 1 96.12 118 PRO A N 1
ATOM 936 C CA . PRO A 1 118 ? -21.281 -7.875 14.914 1 96.12 118 PRO A CA 1
ATOM 937 C C . PRO A 1 118 ? -20.141 -8.461 15.758 1 96.12 118 PRO A C 1
ATOM 939 O O . PRO A 1 118 ? -20.375 -9.266 16.656 1 96.12 118 PRO A O 1
ATOM 942 N N . ASN A 1 119 ? -18.969 -8.18 15.367 1 94.75 119 ASN A N 1
ATOM 943 C CA . ASN A 1 119 ? -17.797 -8.516 16.156 1 94.75 119 ASN A CA 1
ATOM 944 C C . ASN A 1 119 ? -17.531 -7.477 17.25 1 94.75 119 ASN A C 1
ATOM 946 O O . ASN A 1 119 ? -17.234 -6.32 16.938 1 94.75 119 ASN A O 1
ATOM 950 N N . ARG A 1 120 ? -17.562 -7.812 18.484 1 93.5 120 ARG A N 1
ATOM 951 C CA . ARG A 1 120 ? -17.422 -6.855 19.578 1 93.5 120 ARG A CA 1
ATOM 952 C C . ARG A 1 120 ? -15.984 -6.828 20.094 1 93.5 120 ARG A C 1
ATOM 954 O O . ARG A 1 120 ? -15.633 -5.988 20.922 1 93.5 120 ARG A O 1
ATOM 961 N N . GLY A 1 121 ? -15.227 -7.758 19.641 1 92.12 121 GLY A N 1
ATOM 962 C CA . GLY A 1 121 ? -13.859 -7.879 20.141 1 92.12 121 GLY A CA 1
ATOM 963 C C . GLY A 1 121 ? -12.883 -6.977 19.406 1 92.12 121 GLY A C 1
ATOM 964 O O . GLY A 1 121 ? -12.008 -6.367 20.031 1 92.12 121 GLY A O 1
ATOM 965 N N . ARG A 1 122 ? -13.055 -6.828 18.125 1 94 122 ARG A N 1
ATOM 966 C CA . ARG A 1 122 ? -12.109 -6.043 17.328 1 94 122 ARG A CA 1
ATOM 967 C C . ARG A 1 122 ? -12.516 -4.574 17.297 1 94 122 ARG A C 1
ATOM 969 O O . ARG A 1 122 ? -13.703 -4.254 17.328 1 94 122 ARG A O 1
ATOM 976 N N . ARG A 1 123 ? -11.492 -3.711 17.266 1 95.69 123 ARG A N 1
ATOM 977 C CA . ARG A 1 123 ? -11.727 -2.27 17.203 1 95.69 123 ARG A CA 1
ATOM 978 C C . ARG A 1 123 ? -10.719 -1.589 16.297 1 95.69 123 ARG A C 1
ATOM 980 O O . ARG A 1 123 ? -9.516 -1.864 16.359 1 95.69 123 ARG A O 1
ATOM 987 N N . MET A 1 124 ? -11.266 -0.792 15.43 1 96.81 124 MET A N 1
ATOM 988 C CA . MET A 1 124 ? -10.398 0.085 14.648 1 96.81 124 MET A CA 1
ATOM 989 C C . MET A 1 124 ? -9.859 1.22 15.516 1 96.81 124 MET A C 1
ATOM 991 O O . MET A 1 124 ? -10.602 1.812 16.297 1 96.81 124 MET A O 1
ATOM 995 N N . ARG A 1 125 ? -8.602 1.521 15.359 1 96.62 125 ARG A N 1
ATOM 996 C CA . ARG A 1 125 ? -8.062 2.691 16.047 1 96.62 125 ARG A CA 1
ATOM 997 C C . ARG A 1 125 ? -8.578 3.98 15.414 1 96.62 125 ARG A C 1
ATOM 999 O O . ARG A 1 125 ? -8.453 4.172 14.203 1 96.62 125 ARG A O 1
ATOM 1006 N N . THR A 1 126 ? -9.117 4.82 16.219 1 98.06 126 THR A N 1
ATOM 1007 C CA . THR A 1 126 ? -9.547 6.145 15.773 1 98.06 126 THR A CA 1
ATOM 1008 C C . THR A 1 126 ? -8.703 7.234 16.422 1 98.06 126 THR A C 1
ATOM 1010 O O . THR A 1 126 ? -7.965 6.969 17.375 1 98.06 126 THR A O 1
ATOM 1013 N N . TYR A 1 127 ? -8.758 8.406 15.906 1 98.5 127 TYR A N 1
ATOM 1014 C CA . TYR A 1 127 ? -8.023 9.562 16.406 1 98.5 127 TYR A CA 1
ATOM 1015 C C . TYR A 1 127 ? -8.984 10.695 16.781 1 98.5 127 TYR A C 1
ATOM 1017 O O . TYR A 1 127 ? -9.953 10.953 16.062 1 98.5 127 TYR A O 1
ATOM 1025 N N . PRO A 1 128 ? -8.672 11.32 17.906 1 98.56 128 PRO A N 1
ATOM 1026 C CA . PRO A 1 128 ? -9.406 12.57 18.109 1 98.56 128 PRO A CA 1
ATOM 1027 C C . PRO A 1 128 ? -9.227 13.555 16.953 1 98.56 128 PRO A C 1
ATOM 1029 O O . PRO A 1 128 ? -8.117 13.711 16.438 1 98.56 128 PRO A O 1
ATOM 1032 N N . VAL A 1 129 ? -10.344 14.156 16.562 1 98.56 129 VAL A N 1
ATOM 1033 C CA . VAL A 1 129 ? -10.328 15.055 15.414 1 98.56 129 VAL A CA 1
ATOM 1034 C C . VAL A 1 129 ? -11.008 16.375 15.781 1 98.56 129 VAL A C 1
ATOM 1036 O O . VAL A 1 129 ? -12.016 16.391 16.484 1 98.56 129 VAL A O 1
ATOM 1039 N N . VAL A 1 130 ? -10.43 17.453 15.258 1 98 130 VAL A N 1
ATOM 1040 C CA . VAL A 1 130 ? -11.008 18.797 15.406 1 98 130 VAL A CA 1
ATOM 1041 C C . VAL A 1 130 ? -10.953 19.531 14.062 1 98 130 VAL A C 1
ATOM 1043 O O . VAL A 1 130 ? -9.953 19.469 13.352 1 98 130 VAL A O 1
ATOM 1046 N N . GLU A 1 131 ? -12.078 20.125 13.711 1 98.06 131 GLU A N 1
ATOM 1047 C CA . GLU A 1 131 ? -12.078 21.062 12.586 1 98.06 131 GLU A CA 1
ATOM 1048 C C . GLU A 1 131 ? -12.055 22.5 13.07 1 98.06 131 GLU A C 1
ATOM 1050 O O . GLU A 1 131 ? -12.922 22.922 13.836 1 98.06 131 GLU A O 1
ATOM 1055 N N . ARG A 1 132 ? -11.031 23.188 12.664 1 97.81 132 ARG A N 1
ATOM 1056 C CA . ARG A 1 132 ? -10.844 24.578 13.047 1 97.81 132 ARG A CA 1
ATOM 1057 C C . ARG A 1 132 ? -10.148 25.359 11.938 1 97.81 132 ARG A C 1
ATOM 1059 O O . ARG A 1 132 ? -9.172 24.906 11.352 1 97.81 132 ARG A O 1
ATOM 1066 N N . ASN A 1 133 ? -10.68 26.562 11.594 1 98 133 ASN A N 1
ATOM 1067 C CA . ASN A 1 133 ? -10.109 27.422 10.57 1 98 133 ASN A CA 1
ATOM 1068 C C . ASN A 1 133 ? -9.945 26.703 9.242 1 98 133 ASN A C 1
ATOM 1070 O O . ASN A 1 133 ? -8.891 26.781 8.609 1 98 133 ASN A O 1
ATOM 1074 N N . ALA A 1 134 ? -10.93 25.922 8.898 1 97.81 134 ALA A N 1
ATOM 1075 C CA . ALA A 1 134 ? -10.992 25.203 7.629 1 97.81 134 ALA A CA 1
ATOM 1076 C C . ALA A 1 134 ? -9.922 24.109 7.555 1 97.81 134 ALA A C 1
ATOM 1078 O O . ALA A 1 134 ? -9.461 23.766 6.465 1 97.81 134 ALA A O 1
ATOM 1079 N N . SER A 1 135 ? -9.492 23.672 8.727 1 98.69 135 SER A N 1
ATOM 1080 C CA . SER A 1 135 ? -8.453 22.656 8.812 1 98.69 135 SER A CA 1
ATOM 1081 C C . SER A 1 135 ? -8.938 21.438 9.609 1 98.69 135 SER A C 1
ATOM 1083 O O . SER A 1 135 ? -9.68 21.594 10.578 1 98.69 135 SER A O 1
ATOM 1085 N N . VAL A 1 136 ? -8.562 20.297 9.148 1 98.88 136 VAL A N 1
ATOM 1086 C CA . VAL A 1 136 ? -8.781 19.062 9.891 1 98.88 136 VAL A CA 1
ATOM 1087 C C . VAL A 1 136 ? -7.52 18.703 10.672 1 98.88 136 VAL A C 1
ATOM 1089 O O . VAL A 1 136 ? -6.469 18.438 10.078 1 98.88 136 VAL A O 1
ATOM 1092 N N . TYR A 1 137 ? -7.602 18.719 12.016 1 98.88 137 TYR A N 1
ATOM 1093 C CA . TYR A 1 137 ? -6.5 18.344 12.898 1 98.88 137 TYR A CA 1
ATOM 1094 C C . TYR A 1 137 ? -6.77 17.016 13.578 1 98.88 137 TYR A C 1
ATOM 1096 O O . TYR A 1 137 ? -7.898 16.734 13.992 1 98.88 137 TYR A O 1
ATOM 1104 N N . ILE A 1 138 ? -5.719 16.219 13.68 1 98.88 138 ILE A N 1
ATOM 1105 C CA . ILE A 1 138 ? -5.832 15.023 14.508 1 98.88 138 ILE A CA 1
ATOM 1106 C C . ILE A 1 138 ? -4.844 15.102 15.664 1 98.88 138 ILE A C 1
ATOM 1108 O O . ILE A 1 138 ? -3.818 15.773 15.57 1 98.88 138 ILE A O 1
ATOM 1112 N N . TRP A 1 139 ? -5.195 14.43 16.734 1 98.81 139 TRP A N 1
ATOM 1113 C CA . TRP A 1 139 ? -4.312 14.258 17.891 1 98.81 139 TRP A CA 1
ATOM 1114 C C . TRP A 1 139 ? -3.467 13 17.734 1 98.81 139 TRP A C 1
ATOM 1116 O O . TRP A 1 139 ? -4 11.906 17.547 1 98.81 139 TRP A O 1
ATOM 1126 N N . HIS A 1 140 ? -2.213 13.172 17.75 1 98.56 140 HIS A N 1
ATOM 1127 C CA . HIS A 1 140 ? -1.3 12.039 17.719 1 98.56 140 HIS A CA 1
ATOM 1128 C C . HIS A 1 140 ? -0.578 11.859 19.047 1 98.56 140 HIS A C 1
ATOM 1130 O O . HIS A 1 140 ? 0.033 12.805 19.562 1 98.56 140 HIS A O 1
ATOM 1136 N N . ASP A 1 141 ? -0.655 10.758 19.578 1 97.69 141 ASP A N 1
ATOM 1137 C CA . ASP A 1 141 ? 0.015 10.367 20.812 1 97.69 141 ASP A CA 1
ATOM 1138 C C . ASP A 1 141 ? 0.297 8.867 20.844 1 97.69 141 ASP A C 1
ATOM 1140 O O . ASP A 1 141 ? -0.627 8.062 20.766 1 97.69 141 ASP A O 1
ATOM 1144 N N . LEU A 1 142 ? 1.541 8.469 20.953 1 95.44 142 LEU A N 1
ATOM 1145 C CA . LEU A 1 142 ? 1.936 7.062 20.906 1 95.44 142 LEU A CA 1
ATOM 1146 C C . LEU A 1 142 ? 1.352 6.293 22.094 1 95.44 142 LEU A C 1
ATOM 1148 O O . LEU A 1 142 ? 1.099 5.09 21.984 1 95.44 142 LEU A O 1
ATOM 1152 N N . GLN A 1 143 ? 1.138 7.004 23.109 1 94.44 143 GLN A N 1
ATOM 1153 C CA . GLN A 1 143 ? 0.579 6.359 24.297 1 94.44 143 GLN A CA 1
ATOM 1154 C C . GLN A 1 143 ? -0.945 6.445 24.312 1 94.44 143 GLN A C 1
ATOM 1156 O O . GLN A 1 143 ? -1.595 5.977 25.25 1 94.44 143 GLN A O 1
ATOM 1161 N N . ARG A 1 144 ? -1.486 7.09 23.281 1 94.44 144 ARG A N 1
ATOM 1162 C CA . ARG A 1 144 ? -2.924 7.215 23.078 1 94.44 144 ARG A CA 1
ATOM 1163 C C . ARG A 1 144 ? -3.582 7.98 24.219 1 94.44 144 ARG A C 1
ATOM 1165 O O . ARG A 1 144 ? -4.711 7.68 24.609 1 94.44 144 ARG A O 1
ATOM 1172 N N . ARG A 1 145 ? -2.828 8.953 24.844 1 96.25 145 ARG A N 1
ATOM 1173 C CA . ARG A 1 145 ? -3.416 9.859 25.812 1 96.25 145 ARG A CA 1
ATOM 1174 C C . ARG A 1 145 ? -4.438 10.789 25.156 1 96.25 145 ARG A C 1
ATOM 1176 O O . ARG A 1 145 ? -4.34 11.086 23.969 1 96.25 145 ARG A O 1
ATOM 1183 N N . GLU A 1 146 ? -5.316 11.18 25.922 1 97.5 146 GLU A N 1
ATOM 1184 C CA . GLU A 1 146 ? -6.266 12.188 25.438 1 97.5 146 GLU A CA 1
ATOM 1185 C C . GLU A 1 146 ? -5.574 13.523 25.203 1 97.5 146 GLU A C 1
ATOM 1187 O O . GLU A 1 146 ? -4.582 13.844 25.859 1 97.5 146 GLU A O 1
ATOM 1192 N N . PRO A 1 147 ? -6.18 14.289 24.281 1 98.38 147 PRO A N 1
ATOM 1193 C CA . PRO A 1 147 ? -5.621 15.625 24.094 1 98.38 147 PRO A CA 1
ATOM 1194 C C . PRO A 1 147 ? -5.617 16.453 25.375 1 98.38 147 PRO A C 1
ATOM 1196 O O . PRO A 1 147 ? -6.57 16.391 26.156 1 98.38 147 PRO A O 1
ATOM 1199 N N . TYR A 1 148 ? -4.551 17.188 25.609 1 97.75 148 TYR A N 1
ATOM 1200 C CA . TYR A 1 148 ? -4.469 17.969 26.844 1 97.75 148 TYR A CA 1
ATOM 1201 C C . TYR A 1 148 ? -4.227 19.438 26.531 1 97.75 148 TYR A C 1
ATOM 1203 O O . TYR A 1 148 ? -3.941 20.219 27.438 1 97.75 148 TYR A O 1
ATOM 1211 N N . PHE A 1 149 ? -4.273 19.891 25.359 1 97.31 149 PHE A N 1
ATOM 1212 C CA . PHE A 1 149 ? -4.363 21.266 24.891 1 97.31 149 PHE A CA 1
ATOM 1213 C C . PHE A 1 149 ? -5.133 21.328 23.562 1 97.31 149 PHE A C 1
ATOM 1215 O O . PHE A 1 149 ? -5.398 20.312 22.938 1 97.31 149 PHE A O 1
ATOM 1222 N N . ASP A 1 150 ? -5.527 22.5 23.172 1 97.38 150 ASP A N 1
ATOM 1223 C CA . ASP A 1 150 ? -6.328 22.688 21.969 1 97.38 150 ASP A CA 1
ATOM 1224 C C . ASP A 1 150 ? -5.496 23.297 20.828 1 97.38 150 ASP A C 1
ATOM 1226 O O . ASP A 1 150 ? -4.52 24 21.094 1 97.38 150 ASP A O 1
ATOM 1230 N N . PRO A 1 151 ? -5.855 22.906 19.625 1 97.88 151 PRO A N 1
ATOM 1231 C CA . PRO A 1 151 ? -5.223 23.656 18.547 1 97.88 151 PRO A CA 1
ATOM 1232 C C . PRO A 1 151 ? -5.609 25.141 18.547 1 97.88 151 PRO A C 1
ATOM 1234 O O . PRO A 1 151 ? -6.781 25.469 18.75 1 97.88 151 PRO A O 1
ATOM 1237 N N . PRO A 1 152 ? -4.633 25.969 18.328 1 98 152 PRO A N 1
ATOM 1238 C CA . PRO A 1 152 ? -4.957 27.391 18.391 1 98 152 PRO A CA 1
ATOM 1239 C C . PRO A 1 152 ? -5.832 27.859 17.234 1 98 152 PRO A C 1
ATOM 1241 O O . PRO A 1 152 ? -5.695 27.359 16.109 1 98 152 PRO A O 1
ATOM 1244 N N . ASP A 1 153 ? -6.719 28.766 17.547 1 98.31 153 ASP A N 1
ATOM 1245 C CA . ASP A 1 153 ? -7.559 29.422 16.547 1 98.31 153 ASP A CA 1
ATOM 1246 C C . ASP A 1 153 ? -6.883 30.672 16 1 98.31 153 ASP A C 1
ATOM 1248 O O . ASP A 1 153 ? -6.562 31.594 16.75 1 98.31 153 ASP A O 1
ATOM 1252 N N . VAL A 1 154 ? -6.73 30.734 14.742 1 98.5 154 VAL A N 1
ATOM 1253 C CA . VAL A 1 154 ? -5.906 31.75 14.109 1 98.5 154 VAL A CA 1
ATOM 1254 C C . VAL A 1 154 ? -6.535 33.125 14.328 1 98.5 154 VAL A C 1
ATOM 1256 O O . VAL A 1 154 ? -5.859 34.156 14.203 1 98.5 154 VAL A O 1
ATOM 1259 N N . PHE A 1 155 ? -7.762 33.25 14.695 1 98.06 155 PHE A N 1
ATOM 1260 C CA . PHE A 1 155 ? -8.438 34.531 14.914 1 98.06 155 PHE A CA 1
ATOM 1261 C C . PHE A 1 155 ? -8.68 34.781 16.406 1 98.06 155 PHE A C 1
ATOM 1263 O O . PHE A 1 155 ? -8.203 35.75 16.969 1 98.06 155 PHE A O 1
ATOM 1270 N N . ALA A 1 156 ? -9.18 33.812 17.094 1 97 156 ALA A N 1
ATOM 1271 C CA . ALA A 1 156 ? -9.656 34 18.469 1 97 156 ALA A CA 1
ATOM 1272 C C . ALA A 1 156 ? -8.508 33.938 19.469 1 97 156 ALA A C 1
ATOM 1274 O O . ALA A 1 156 ? -8.57 34.562 20.531 1 97 156 ALA A O 1
ATOM 1275 N N . ALA A 1 157 ? -7.465 33.25 19.125 1 96.06 157 ALA A N 1
ATOM 1276 C CA . ALA A 1 157 ? -6.418 32.969 20.109 1 96.06 157 ALA A CA 1
ATOM 1277 C C . ALA A 1 157 ? -5.688 34.219 20.516 1 96.06 157 ALA A C 1
ATOM 1279 O O . ALA A 1 157 ? -5.059 34.281 21.578 1 96.06 157 ALA A O 1
ATOM 1280 N N . PHE A 1 158 ? -5.762 35.312 19.734 1 96.06 158 PHE A N 1
ATOM 1281 C CA . PHE A 1 158 ? -5.012 36.531 20 1 96.06 158 PHE A CA 1
ATOM 1282 C C . PHE A 1 158 ? -5.844 37.5 20.797 1 96.06 158 PHE A C 1
ATOM 1284 O O . PHE A 1 158 ? -5.34 38.531 21.234 1 96.06 158 PHE A O 1
ATOM 1291 N N . GLY A 1 159 ? -7.145 37.25 20.984 1 94.88 159 GLY A N 1
ATOM 1292 C CA . GLY A 1 159 ? -8 38 21.875 1 94.88 159 GLY A CA 1
ATOM 1293 C C . GLY A 1 159 ? -8.281 39.406 21.391 1 94.88 159 GLY A C 1
ATOM 1294 O O . GLY A 1 159 ? -8.492 40.312 22.188 1 94.88 159 GLY A O 1
ATOM 1295 N N . ASP A 1 160 ? -8.172 39.656 20.109 1 94.75 160 ASP A N 1
ATOM 1296 C CA . ASP A 1 160 ? -8.352 41.031 19.594 1 94.75 160 ASP A CA 1
ATOM 1297 C C . ASP A 1 160 ? -9.742 41.188 18.984 1 94.75 160 ASP A C 1
ATOM 1299 O O . ASP A 1 160 ? -10.008 42.188 18.297 1 94.75 160 ASP A O 1
ATOM 1303 N N . GLY A 1 161 ? -10.586 40.125 19.125 1 95.44 161 GLY A N 1
ATOM 1304 C CA . GLY A 1 161 ? -11.969 40.219 18.688 1 95.44 161 GLY A CA 1
ATOM 1305 C C . GLY A 1 161 ? -12.148 39.938 17.203 1 95.44 161 GLY A C 1
ATOM 1306 O O . GLY A 1 161 ? -13.266 40 16.688 1 95.44 161 GLY A O 1
ATOM 1307 N N . SER A 1 162 ? -11.133 39.594 16.5 1 96.12 162 SER A N 1
ATOM 1308 C CA . SER A 1 162 ? -11.211 39.375 15.062 1 96.12 162 SER A CA 1
ATOM 1309 C C . SER A 1 162 ? -11.867 38.031 14.742 1 96.12 162 SER A C 1
ATOM 1311 O O . SER A 1 162 ? -11.875 37.125 15.578 1 96.12 162 SER A O 1
ATOM 1313 N N . SER A 1 163 ? -12.445 37.969 13.562 1 96.88 163 SER A N 1
ATOM 1314 C CA . SER A 1 163 ? -13.008 36.75 13 1 96.88 163 SER A CA 1
ATOM 1315 C C . SER A 1 163 ? -12.633 36.594 11.531 1 96.88 163 SER A C 1
ATOM 1317 O O . SER A 1 163 ? -11.977 37.469 10.953 1 96.88 163 SER A O 1
ATOM 1319 N N . ALA A 1 164 ? -13.047 35.469 10.992 1 96.31 164 ALA A N 1
ATOM 1320 C CA . ALA A 1 164 ? -12.773 35.219 9.586 1 96.31 164 ALA A CA 1
ATOM 1321 C C . ALA A 1 164 ? -13.367 36.281 8.688 1 96.31 164 ALA A C 1
ATOM 1323 O O . ALA A 1 164 ? -12.812 36.594 7.629 1 96.31 164 ALA A O 1
ATOM 1324 N N . ASP A 1 165 ? -14.477 36.938 9.078 1 96.12 165 ASP A N 1
ATOM 1325 C CA . ASP A 1 165 ? -15.172 37.938 8.281 1 96.12 165 ASP A CA 1
ATOM 1326 C C . ASP A 1 165 ? -14.32 39.188 8.117 1 96.12 165 ASP A C 1
ATOM 1328 O O . ASP A 1 165 ? -14.57 40 7.223 1 96.12 165 ASP A O 1
ATOM 1332 N N . ASP A 1 166 ? -13.383 39.375 8.938 1 97 166 ASP A N 1
ATOM 1333 C CA . ASP A 1 166 ? -12.516 40.562 8.906 1 97 166 ASP A CA 1
ATOM 1334 C C . ASP A 1 166 ? -11.391 40.375 7.891 1 97 166 ASP A C 1
ATOM 1336 O O . ASP A 1 166 ? -10.617 41.312 7.656 1 97 166 ASP A O 1
ATOM 1340 N N . TYR A 1 167 ? -11.312 39.25 7.262 1 98 167 TYR A N 1
ATOM 1341 C CA . TYR A 1 167 ? -10.211 38.938 6.359 1 98 167 TYR A CA 1
ATOM 1342 C C . TYR A 1 167 ? -10.734 38.469 5.012 1 98 167 TYR A C 1
ATOM 1344 O O . TYR A 1 167 ? -11.883 38 4.902 1 98 167 TYR A O 1
ATOM 1352 N N . TYR A 1 168 ? -9.93 38.562 3.969 1 97.25 168 TYR A N 1
ATOM 1353 C CA . TYR A 1 168 ? -10.211 37.969 2.67 1 97.25 168 TYR A CA 1
ATOM 1354 C C . TYR A 1 168 ? -10.047 36.438 2.729 1 97.25 168 TYR A C 1
ATOM 1356 O O . TYR A 1 168 ? -9.492 35.906 3.693 1 97.25 168 TYR A O 1
ATOM 1364 N N . PRO A 1 169 ? -10.539 35.75 1.72 1 95.88 169 PRO A N 1
ATOM 1365 C CA . PRO A 1 169 ? -10.43 34.281 1.704 1 95.88 169 PRO A CA 1
ATOM 1366 C C . PRO A 1 169 ? -8.992 33.781 1.836 1 95.88 169 PRO A C 1
ATOM 1368 O O . PRO A 1 169 ? -8.07 34.438 1.327 1 95.88 169 PRO A O 1
ATOM 1371 N N . GLN A 1 170 ? -8.891 32.688 2.42 1 97.19 170 GLN A N 1
ATOM 1372 C CA . GLN A 1 170 ? -7.613 32.031 2.709 1 97.19 170 GLN A CA 1
ATOM 1373 C C . GLN A 1 170 ? -6.848 31.734 1.424 1 97.19 170 GLN A C 1
ATOM 1375 O O . GLN A 1 170 ? -7.43 31.266 0.442 1 97.19 170 GLN A O 1
ATOM 1380 N N . GLN A 1 171 ? -5.602 32.062 1.376 1 98.5 171 GLN A N 1
ATOM 1381 C CA . GLN A 1 171 ? -4.668 31.578 0.368 1 98.5 171 GLN A CA 1
ATOM 1382 C C . GLN A 1 171 ? -3.799 30.453 0.927 1 98.5 171 GLN A C 1
ATOM 1384 O O . GLN A 1 171 ? -3.416 30.484 2.098 1 98.5 171 GLN A O 1
ATOM 1389 N N . ARG A 1 172 ? -3.5 29.406 0.06 1 98.69 172 ARG A N 1
ATOM 1390 C CA . ARG A 1 172 ? -2.949 28.172 0.603 1 98.69 172 ARG A CA 1
ATOM 1391 C C . ARG A 1 172 ? -1.688 27.75 -0.147 1 98.69 172 ARG A C 1
ATOM 1393 O O . ARG A 1 172 ? -1.558 28.016 -1.346 1 98.69 172 ARG A O 1
ATOM 1400 N N . LEU A 1 173 ? -0.747 27.188 0.552 1 98.75 173 LEU A N 1
ATOM 1401 C CA . LEU A 1 173 ? 0.408 26.484 0.021 1 98.75 173 LEU A CA 1
ATOM 1402 C C . LEU A 1 173 ? 0.458 25.047 0.561 1 98.75 173 LEU A C 1
ATOM 1404 O O . LEU A 1 173 ? 0.299 24.828 1.764 1 98.75 173 LEU A O 1
ATOM 1408 N N . TYR A 1 174 ? 0.591 24.109 -0.323 1 98.44 174 TYR A N 1
ATOM 1409 C CA . TYR A 1 174 ? 0.765 22.703 0.062 1 98.44 174 TYR A CA 1
ATOM 1410 C C . TYR A 1 174 ? 2.021 22.125 -0.569 1 98.44 174 TYR A C 1
ATOM 1412 O O . TYR A 1 174 ? 2.234 22.25 -1.776 1 98.44 174 TYR A O 1
ATOM 1420 N N . ARG A 1 175 ? 2.906 21.562 0.263 1 97.69 175 ARG A N 1
ATOM 1421 C CA . ARG A 1 175 ? 4.059 20.781 -0.181 1 97.69 175 ARG A CA 1
ATOM 1422 C C . ARG A 1 175 ? 4.059 19.406 0.454 1 97.69 175 ARG A C 1
ATOM 1424 O O . ARG A 1 175 ? 3.902 19.266 1.669 1 97.69 175 ARG A O 1
ATOM 1431 N N . GLN A 1 176 ? 4.266 18.406 -0.393 1 96.88 176 GLN A N 1
ATOM 1432 C CA . GLN A 1 176 ? 4.121 17.031 0.071 1 96.88 176 GLN A CA 1
ATOM 1433 C C . GLN A 1 176 ? 5.48 16.375 0.296 1 96.88 176 GLN A C 1
ATOM 1435 O O . GLN A 1 176 ? 6.387 16.516 -0.525 1 96.88 176 GLN A O 1
ATOM 1440 N N . ALA A 1 177 ? 5.613 15.711 1.438 1 95.94 177 ALA A N 1
ATOM 1441 C CA . ALA A 1 177 ? 6.691 14.773 1.739 1 95.94 177 ALA A CA 1
ATOM 1442 C C . ALA A 1 177 ? 8.055 15.43 1.551 1 95.94 177 ALA A C 1
ATOM 1444 O O . ALA A 1 177 ? 8.93 14.883 0.872 1 95.94 177 ALA A O 1
ATOM 1445 N N . LEU A 1 178 ? 8.195 16.562 2.104 1 95.56 178 LEU A N 1
ATOM 1446 C CA . LEU A 1 178 ? 9.5 17.203 2.102 1 95.56 178 LEU A CA 1
ATOM 1447 C C . LEU A 1 178 ? 10.391 16.641 3.205 1 95.56 178 LEU A C 1
ATOM 1449 O O . LEU A 1 178 ? 9.906 16.344 4.301 1 95.56 178 LEU A O 1
ATOM 1453 N N . GLU A 1 179 ? 11.664 16.5 2.941 1 94.06 179 GLU A N 1
ATOM 1454 C CA . GLU A 1 179 ? 12.617 16.078 3.961 1 94.06 179 GLU A CA 1
ATOM 1455 C C . GLU A 1 179 ? 12.836 17.172 5 1 94.06 179 GLU A C 1
ATOM 1457 O O . GLU A 1 179 ? 13.781 17.953 4.895 1 94.06 179 GLU A O 1
ATOM 1462 N N . MET A 1 180 ? 12.023 17.188 6.02 1 94.25 180 MET A N 1
ATOM 1463 C CA . MET A 1 180 ? 12.125 18.188 7.074 1 94.25 180 MET A CA 1
ATOM 1464 C C . MET A 1 180 ? 11.359 17.766 8.32 1 94.25 180 MET A C 1
ATOM 1466 O O . MET A 1 180 ? 10.461 16.922 8.242 1 94.25 180 MET A O 1
ATOM 1470 N N . HIS A 1 181 ? 11.766 18.312 9.406 1 96.19 181 HIS A N 1
ATOM 1471 C CA . HIS A 1 181 ? 11.125 18.078 10.695 1 96.19 181 HIS A CA 1
ATOM 1472 C C . HIS A 1 181 ? 10.266 19.266 11.117 1 96.19 181 HIS A C 1
ATOM 1474 O O . HIS A 1 181 ? 10.641 20.406 10.898 1 96.19 181 HIS A O 1
ATOM 1480 N N . PRO A 1 182 ? 9.094 19 11.781 1 97.19 182 PRO A N 1
ATOM 1481 C CA . PRO A 1 182 ? 8.227 20.109 12.203 1 97.19 182 PRO A CA 1
ATOM 1482 C C . PRO A 1 182 ? 8.953 21.125 13.078 1 97.19 182 PRO A C 1
ATOM 1484 O O . PRO A 1 182 ? 8.656 22.328 13.016 1 97.19 182 PRO A O 1
ATOM 1487 N N . GLN A 1 183 ? 9.867 20.719 13.859 1 96.38 183 GLN A N 1
ATOM 1488 C CA . GLN A 1 183 ? 10.539 21.609 14.805 1 96.38 183 GLN A CA 1
ATOM 1489 C C . GLN A 1 183 ? 11.344 22.688 14.078 1 96.38 183 GLN A C 1
ATOM 1491 O O . GLN A 1 183 ? 11.57 23.766 14.617 1 96.38 183 GLN A O 1
ATOM 1496 N N . TYR A 1 184 ? 11.812 22.438 12.836 1 93.81 184 TYR A N 1
ATOM 1497 C CA . TYR A 1 184 ? 12.586 23.406 12.078 1 93.81 184 TYR A CA 1
ATOM 1498 C C . TYR A 1 184 ? 11.789 24.688 11.867 1 93.81 184 TYR A C 1
ATOM 1500 O O . TYR A 1 184 ? 12.32 25.797 12.039 1 93.81 184 TYR A O 1
ATOM 1508 N N . VAL A 1 185 ? 10.578 24.531 11.609 1 93.75 185 VAL A N 1
ATOM 1509 C CA . VAL A 1 185 ? 9.695 25.672 11.336 1 93.75 185 VAL A CA 1
ATOM 1510 C C . VAL A 1 185 ? 9.492 26.484 12.617 1 93.75 185 VAL A C 1
ATOM 1512 O O . VAL A 1 185 ? 9.523 27.703 12.586 1 93.75 185 VAL A O 1
ATOM 1515 N N . LEU A 1 186 ? 9.328 25.812 13.727 1 94.19 186 LEU A N 1
ATOM 1516 C CA . LEU A 1 186 ? 9.094 26.469 15.008 1 94.19 186 LEU A CA 1
ATOM 1517 C C . LEU A 1 186 ? 10.336 27.25 15.445 1 94.19 186 LEU A C 1
ATOM 1519 O O . LEU A 1 186 ? 10.219 28.359 15.984 1 94.19 186 LEU A O 1
ATOM 1523 N N . GLU A 1 187 ? 11.477 26.688 15.141 1 93.19 187 GLU A N 1
ATOM 1524 C CA . GLU A 1 187 ? 12.719 27.344 15.539 1 93.19 187 GLU A CA 1
ATOM 1525 C C . GLU A 1 187 ? 12.914 28.656 14.781 1 93.19 187 GLU A C 1
ATOM 1527 O O . GLU A 1 187 ? 13.562 29.578 15.281 1 93.19 187 GLU A O 1
ATOM 1532 N N . ASN A 1 188 ? 12.336 28.719 13.672 1 90.88 188 ASN A N 1
ATOM 1533 C CA . ASN A 1 188 ? 12.383 29.938 12.891 1 90.88 188 ASN A CA 1
ATOM 1534 C C . ASN A 1 188 ? 11.742 31.109 13.633 1 90.88 188 ASN A C 1
ATOM 1536 O O . ASN A 1 188 ? 12.062 32.281 13.375 1 90.88 188 ASN A O 1
ATOM 1540 N N . GLY A 1 189 ? 10.836 30.828 14.547 1 89.25 189 GLY A N 1
ATOM 1541 C CA . GLY A 1 189 ? 10.133 31.859 15.305 1 89.25 189 GLY A CA 1
ATOM 1542 C C . GLY A 1 189 ? 11.039 32.625 16.25 1 89.25 189 GLY A C 1
ATOM 1543 O O . GLY A 1 189 ? 10.703 33.719 16.672 1 89.25 189 GLY A O 1
ATOM 1544 N N . VAL A 1 190 ? 12.133 32.031 16.562 1 88.81 190 VAL A N 1
ATOM 1545 C CA . VAL A 1 190 ? 13.047 32.688 17.484 1 88.81 190 VAL A CA 1
ATOM 1546 C C . VAL A 1 190 ? 14.32 33.094 16.75 1 88.81 190 VAL A C 1
ATOM 1548 O O . VAL A 1 190 ? 15.281 33.562 17.359 1 88.81 190 VAL A O 1
ATOM 1551 N N . ASP A 1 191 ? 14.305 32.906 15.461 1 88.19 191 ASP A N 1
ATOM 1552 C CA . ASP A 1 191 ? 15.445 33.219 14.609 1 88.19 191 ASP A CA 1
ATOM 1553 C C . ASP A 1 191 ? 15.32 34.625 14.023 1 88.19 191 ASP A C 1
ATOM 1555 O O . ASP A 1 191 ? 14.703 34.812 12.969 1 88.19 191 ASP A O 1
ATOM 1559 N N . PHE A 1 192 ? 16.031 35.5 14.523 1 81.81 192 PHE A N 1
ATOM 1560 C CA . PHE A 1 192 ? 15.867 36.906 14.109 1 81.81 192 PHE A CA 1
ATOM 1561 C C . PHE A 1 192 ? 16.672 37.188 12.844 1 81.81 192 PHE A C 1
ATOM 1563 O O . PHE A 1 192 ? 16.312 38.062 12.07 1 81.81 192 PHE A O 1
ATOM 1570 N N . ALA A 1 193 ? 17.672 36.406 12.586 1 81.69 193 ALA A N 1
ATOM 1571 C CA . ALA A 1 193 ? 18.625 36.75 11.547 1 81.69 193 ALA A CA 1
ATOM 1572 C C . ALA A 1 193 ? 18.109 36.344 10.164 1 81.69 193 ALA A C 1
ATOM 1574 O O . ALA A 1 193 ? 18.578 36.875 9.148 1 81.69 193 ALA A O 1
ATOM 1575 N N . HIS A 1 194 ? 17.156 35.438 10.094 1 85.88 194 HIS A N 1
ATOM 1576 C CA . HIS A 1 194 ? 16.781 34.906 8.797 1 85.88 194 HIS A CA 1
ATOM 1577 C C . HIS A 1 194 ? 16.031 35.938 7.965 1 85.88 194 HIS A C 1
ATOM 1579 O O . HIS A 1 194 ? 15.984 35.844 6.738 1 85.88 194 HIS A O 1
ATOM 1585 N N . PHE A 1 195 ? 15.477 36.938 8.539 1 81.81 195 PHE A N 1
ATOM 1586 C CA . PHE A 1 195 ? 14.758 37.969 7.805 1 81.81 195 PHE A CA 1
ATOM 1587 C C . PHE A 1 195 ? 15.688 38.688 6.832 1 81.81 195 PHE A C 1
ATOM 1589 O O . PHE A 1 195 ? 15.328 38.906 5.672 1 81.81 195 PHE A O 1
ATOM 1596 N N . LYS A 1 196 ? 16.781 39.031 7.285 1 79.62 196 LYS A N 1
ATOM 1597 C CA . LYS A 1 196 ? 17.75 39.75 6.473 1 79.62 196 LYS A CA 1
ATOM 1598 C C . LYS A 1 196 ? 18.359 38.844 5.414 1 79.62 196 LYS A C 1
ATOM 1600 O O . LYS A 1 196 ? 18.484 39.219 4.246 1 79.62 196 LYS A O 1
ATOM 1605 N N . PHE A 1 197 ? 18.703 37.688 5.812 1 84.88 197 PHE A N 1
ATOM 1606 C CA . PHE A 1 197 ? 19.562 36.906 4.945 1 84.88 197 PHE A CA 1
ATOM 1607 C C . PHE A 1 197 ? 18.719 36 4.023 1 84.88 197 PHE A C 1
ATOM 1609 O O . PHE A 1 197 ? 19.109 35.75 2.879 1 84.88 197 PHE A O 1
ATOM 1616 N N . VAL A 1 198 ? 17.578 35.562 4.445 1 83.88 198 VAL A N 1
ATOM 1617 C CA . VAL A 1 198 ? 16.75 34.688 3.613 1 83.88 198 VAL A CA 1
ATOM 1618 C C . VAL A 1 198 ? 15.758 35.562 2.822 1 83.88 198 VAL A C 1
ATOM 1620 O O . VAL A 1 198 ? 15.531 35.312 1.634 1 83.88 198 VAL A O 1
ATOM 1623 N N . HIS A 1 199 ? 15.211 36.594 3.475 1 85.94 199 HIS A N 1
ATOM 1624 C CA . HIS A 1 199 ? 14.141 37.375 2.863 1 85.94 199 HIS A CA 1
ATOM 1625 C C . HIS A 1 199 ? 14.664 38.719 2.32 1 85.94 199 HIS A C 1
ATOM 1627 O O . HIS A 1 199 ? 13.922 39.469 1.697 1 85.94 199 HIS A O 1
ATOM 1633 N N . ASN A 1 200 ? 15.938 39.031 2.596 1 84 200 ASN A N 1
ATOM 1634 C CA . ASN A 1 200 ? 16.578 40.25 2.143 1 84 200 ASN A CA 1
ATOM 1635 C C . ASN A 1 200 ? 15.82 41.5 2.607 1 84 200 ASN A C 1
ATOM 1637 O O . ASN A 1 200 ? 15.609 42.406 1.831 1 84 200 ASN A O 1
ATOM 1641 N N . THR A 1 201 ? 15.312 41.438 3.775 1 79.19 201 THR A N 1
ATOM 1642 C CA . THR A 1 201 ? 14.586 42.562 4.355 1 79.19 201 THR A CA 1
ATOM 1643 C C . THR A 1 201 ? 15.367 43.156 5.527 1 79.19 201 THR A C 1
ATOM 1645 O O . THR A 1 201 ? 15.859 42.406 6.391 1 79.19 201 THR A O 1
ATOM 1648 N N . PRO A 1 202 ? 15.531 44.438 5.5 1 79.31 202 PRO A N 1
ATOM 1649 C CA . PRO A 1 202 ? 16.312 45.094 6.562 1 79.31 202 PRO A CA 1
ATOM 1650 C C . PRO A 1 202 ? 15.547 45.188 7.879 1 79.31 202 PRO A C 1
ATOM 1652 O O . PRO A 1 202 ? 15.406 46.281 8.438 1 79.31 202 PRO A O 1
ATOM 1655 N N . ILE A 1 203 ? 14.961 44.125 8.32 1 77.25 203 ILE A N 1
ATOM 1656 C CA . ILE A 1 203 ? 14.172 44.062 9.539 1 77.25 203 ILE A CA 1
ATOM 1657 C C . ILE A 1 203 ? 14.914 43.219 10.586 1 77.25 203 ILE A C 1
ATOM 1659 O O . ILE A 1 203 ? 15.5 42.188 10.258 1 77.25 203 ILE A O 1
ATOM 1663 N N . VAL A 1 204 ? 14.992 43.875 11.758 1 76 204 VAL A N 1
ATOM 1664 C CA . VAL A 1 204 ? 15.492 43.125 12.906 1 76 204 VAL A CA 1
ATOM 1665 C C . VAL A 1 204 ? 14.391 43.031 13.969 1 76 204 VAL A C 1
ATOM 1667 O O . VAL A 1 204 ? 14 44.031 14.562 1 76 204 VAL A O 1
ATOM 1670 N N . PRO A 1 205 ? 13.992 41.812 14.211 1 82.88 205 PRO A N 1
ATOM 1671 C CA . PRO A 1 205 ? 12.961 41.656 15.234 1 82.88 205 PRO A CA 1
ATOM 1672 C C . PRO A 1 205 ? 13.5 41.875 16.656 1 82.88 205 PRO A C 1
ATOM 1674 O O . PRO A 1 205 ? 14.641 41.531 16.938 1 82.88 205 PRO A O 1
ATOM 1677 N N . VAL A 1 206 ? 12.68 42.594 17.422 1 82.31 206 VAL A N 1
ATOM 1678 C CA . VAL A 1 206 ? 12.914 42.688 18.859 1 82.31 206 VAL A CA 1
ATOM 1679 C C . VAL A 1 206 ? 11.891 41.844 19.609 1 82.31 206 VAL A C 1
ATOM 1681 O O . VAL A 1 206 ? 10.719 42.219 19.688 1 82.31 206 VAL A O 1
ATOM 1684 N N . PHE A 1 207 ? 12.391 40.812 20.25 1 86.12 207 PHE A N 1
ATOM 1685 C CA . PHE A 1 207 ? 11.484 39.906 20.906 1 86.12 207 PHE A CA 1
ATOM 1686 C C . PHE A 1 207 ? 10.922 40.5 22.188 1 86.12 207 PHE A C 1
ATOM 1688 O O . PHE A 1 207 ? 11.664 41.062 23 1 86.12 207 PHE A O 1
ATOM 1695 N N . THR A 1 208 ? 9.625 40.375 22.266 1 87.06 208 THR A N 1
ATOM 1696 C CA . THR A 1 208 ? 8.953 41 23.406 1 87.06 208 THR A CA 1
ATOM 1697 C C . THR A 1 208 ? 8.344 39.969 24.328 1 87.06 208 THR A C 1
ATOM 1699 O O . THR A 1 208 ? 7.988 40.25 25.469 1 87.06 208 THR A O 1
ATOM 1702 N N . ARG A 1 209 ? 8.227 38.781 23.828 1 87.81 209 ARG A N 1
ATOM 1703 C CA . ARG A 1 209 ? 7.684 37.719 24.641 1 87.81 209 ARG A CA 1
ATOM 1704 C C . ARG A 1 209 ? 8.227 36.344 24.172 1 87.81 209 ARG A C 1
ATOM 1706 O O . ARG A 1 209 ? 8.25 36.062 22.984 1 87.81 209 ARG A O 1
ATOM 1713 N N . HIS A 1 210 ? 8.781 35.594 25.094 1 88.88 210 HIS A N 1
ATOM 1714 C CA . HIS A 1 210 ? 9.031 34.156 25 1 88.88 210 HIS A CA 1
ATOM 1715 C C . HIS A 1 210 ? 8.383 33.406 26.156 1 88.88 210 HIS A C 1
ATOM 1717 O O . HIS A 1 210 ? 8.852 33.469 27.297 1 88.88 210 HIS A O 1
ATOM 1723 N N . ASP A 1 211 ? 7.316 32.75 25.859 1 90.44 211 ASP A N 1
ATOM 1724 C CA . ASP A 1 211 ? 6.629 31.953 26.875 1 90.44 211 ASP A CA 1
ATOM 1725 C C . ASP A 1 211 ? 6.535 30.484 26.453 1 90.44 211 ASP A C 1
ATOM 1727 O O . ASP A 1 211 ? 5.773 30.141 25.547 1 90.44 211 ASP A O 1
ATOM 1731 N N . PHE A 1 212 ? 7.297 29.641 27.156 1 91.75 212 PHE A N 1
ATOM 1732 C CA . PHE A 1 212 ? 7.383 28.219 26.828 1 91.75 212 PHE A CA 1
ATOM 1733 C C . PHE A 1 212 ? 6.988 27.375 28.031 1 91.75 212 PHE A C 1
ATOM 1735 O O . PHE A 1 212 ? 7.52 26.281 28.219 1 91.75 212 PHE A O 1
ATOM 1742 N N . ALA A 1 213 ? 6.148 27.828 28.766 1 88.56 213 ALA A N 1
ATOM 1743 C CA . ALA A 1 213 ? 5.809 27.188 30.031 1 88.56 213 ALA A CA 1
ATOM 1744 C C . ALA A 1 213 ? 4.809 26.047 29.828 1 88.56 213 ALA A C 1
ATOM 1746 O O . ALA A 1 213 ? 4.746 25.109 30.625 1 88.56 213 ALA A O 1
ATOM 1747 N N . GLU A 1 214 ? 3.99 26.156 28.844 1 90.69 214 GLU A N 1
ATOM 1748 C CA . GLU A 1 214 ? 2.924 25.203 28.547 1 90.69 214 GLU A CA 1
ATOM 1749 C C . GLU A 1 214 ? 3.037 24.656 27.125 1 90.69 214 GLU A C 1
ATOM 1751 O O . GLU A 1 214 ? 3.832 25.156 26.328 1 90.69 214 GLU A O 1
ATOM 1756 N N . PRO A 1 215 ? 2.283 23.625 26.781 1 92.88 215 PRO A N 1
ATOM 1757 C CA . PRO A 1 215 ? 2.34 23.062 25.422 1 92.88 215 PRO A CA 1
ATOM 1758 C C . PRO A 1 215 ? 1.992 24.094 24.344 1 92.88 215 PRO A C 1
ATOM 1760 O O . PRO A 1 215 ? 2.436 23.969 23.203 1 92.88 215 PRO A O 1
ATOM 1763 N N . VAL A 1 216 ? 1.169 24.969 24.719 1 95.62 216 VAL A N 1
ATOM 1764 C CA . VAL A 1 216 ? 0.949 26.141 23.859 1 95.62 216 VAL A CA 1
ATOM 1765 C C . VAL A 1 216 ? 1.95 27.234 24.219 1 95.62 216 VAL A C 1
ATOM 1767 O O . VAL A 1 216 ? 2.012 27.672 25.375 1 95.62 216 VAL A O 1
ATOM 1770 N N . SER A 1 217 ? 2.762 27.688 23.25 1 93.19 217 SER A N 1
ATOM 1771 C CA . SER A 1 217 ? 3.793 28.688 23.516 1 93.19 217 SER A CA 1
ATOM 1772 C C . SER A 1 217 ? 3.5 29.984 22.781 1 93.19 217 SER A C 1
ATOM 1774 O O . SER A 1 217 ? 2.662 30.031 21.875 1 93.19 217 SER A O 1
ATOM 1776 N N . TYR A 1 218 ? 4.176 31.016 23.234 1 91.75 218 TYR A N 1
ATOM 1777 C CA . TYR A 1 218 ? 3.98 32.375 22.688 1 91.75 218 TYR A CA 1
ATOM 1778 C C . TYR A 1 218 ? 5.316 33.031 22.359 1 91.75 218 TYR A C 1
ATOM 1780 O O . TYR A 1 218 ? 6.227 33.031 23.203 1 91.75 218 TYR A O 1
ATOM 1788 N N . VAL A 1 219 ? 5.48 33.5 21.188 1 87.19 219 VAL A N 1
ATOM 1789 C CA . VAL A 1 219 ? 6.645 34.281 20.766 1 87.19 219 VAL A CA 1
ATOM 1790 C C . VAL A 1 219 ? 6.191 35.562 20.094 1 87.19 219 VAL A C 1
ATOM 1792 O O . VAL A 1 219 ? 5.605 35.531 19 1 87.19 219 VAL A O 1
ATOM 1795 N N . ASP A 1 220 ? 6.492 36.688 20.703 1 88.62 220 ASP A N 1
ATOM 1796 C CA . ASP A 1 220 ? 6.117 38 20.172 1 88.62 220 ASP A CA 1
ATOM 1797 C C . ASP A 1 220 ? 7.352 38.844 19.875 1 88.62 220 ASP A C 1
ATOM 1799 O O . ASP A 1 220 ? 8.352 38.75 20.594 1 88.62 220 ASP A O 1
ATOM 1803 N N . PHE A 1 221 ? 7.227 39.562 18.781 1 83.75 221 PHE A N 1
ATOM 1804 C CA . PHE A 1 221 ? 8.305 40.5 18.531 1 83.75 221 PHE A CA 1
ATOM 1805 C C . PHE A 1 221 ? 7.777 41.719 17.797 1 83.75 221 PHE A C 1
ATOM 1807 O O . PHE A 1 221 ? 6.723 41.688 17.172 1 83.75 221 PHE A O 1
ATOM 1814 N N . THR A 1 222 ? 8.484 42.812 17.938 1 84.12 222 THR A N 1
ATOM 1815 C CA . THR A 1 222 ? 8.281 44.031 17.156 1 84.12 222 THR A CA 1
ATOM 1816 C C . THR A 1 222 ? 9.383 44.188 16.109 1 84.12 222 THR A C 1
ATOM 1818 O O . THR A 1 222 ? 10.391 43.469 16.156 1 84.12 222 THR A O 1
ATOM 1821 N N . ILE A 1 223 ? 9.047 44.969 15.148 1 81.56 223 ILE A N 1
ATOM 1822 C CA . ILE A 1 223 ? 9.945 45.125 14.008 1 81.56 223 ILE A CA 1
ATOM 1823 C C . ILE A 1 223 ? 10.664 46.469 14.07 1 81.56 223 ILE A C 1
ATOM 1825 O O . ILE A 1 223 ? 10.031 47.5 14.281 1 81.56 223 ILE A O 1
ATOM 1829 N N . THR A 1 224 ? 11.93 46.344 13.984 1 74.44 224 THR A N 1
ATOM 1830 C CA . THR A 1 224 ? 12.758 47.531 13.805 1 74.44 224 THR A CA 1
ATOM 1831 C C . THR A 1 224 ? 13.453 47.5 12.445 1 74.44 224 THR A C 1
ATOM 1833 O O . THR A 1 224 ? 13.789 46.438 11.938 1 74.44 224 THR A O 1
ATOM 1836 N N . PHE A 1 225 ? 13.484 48.719 11.75 1 69.62 225 PHE A N 1
ATOM 1837 C CA . PHE A 1 225 ? 14.141 48.812 10.453 1 69.62 225 PHE A CA 1
ATOM 1838 C C . PHE A 1 225 ? 15.57 49.312 10.594 1 69.62 225 PHE A C 1
ATOM 1840 O O . PHE A 1 225 ? 15.836 50.25 11.359 1 69.62 225 PHE A O 1
ATOM 1847 N N . GLU A 1 226 ? 16.469 48.469 10.078 1 64.12 226 GLU A N 1
ATOM 1848 C CA . GLU A 1 226 ? 17.859 48.938 10.031 1 64.12 226 GLU A CA 1
ATOM 1849 C C . GLU A 1 226 ? 18.141 49.688 8.742 1 64.12 226 GLU A C 1
ATOM 1851 O O . GLU A 1 226 ? 17.984 49.156 7.645 1 64.12 226 GLU A O 1
ATOM 1856 N N . GLY A 1 227 ? 18.297 51.062 8.797 1 58.72 227 GLY A N 1
ATOM 1857 C CA . GLY A 1 227 ? 18.656 51.875 7.645 1 58.72 227 GLY A CA 1
ATOM 1858 C C . GLY A 1 227 ? 20.062 51.625 7.16 1 58.72 227 GLY A C 1
ATOM 1859 O O . GLY A 1 227 ? 20.828 50.875 7.777 1 58.72 227 GLY A O 1
ATOM 1860 N N . ASP A 1 228 ? 20.359 52.031 5.855 1 58.75 228 ASP A N 1
ATOM 1861 C CA . ASP A 1 228 ? 21.656 51.906 5.191 1 58.75 228 ASP A CA 1
ATOM 1862 C C . ASP A 1 228 ? 22.781 52.406 6.098 1 58.75 228 ASP A C 1
ATOM 1864 O O . ASP A 1 228 ? 23.906 51.906 6.023 1 58.75 228 ASP A O 1
ATOM 1868 N N . ASP A 1 229 ? 22.547 53.406 6.91 1 57.72 229 ASP A N 1
ATOM 1869 C CA . ASP A 1 229 ? 23.609 54 7.73 1 57.72 229 ASP A CA 1
ATOM 1870 C C . ASP A 1 229 ? 23.656 53.344 9.109 1 57.72 229 ASP A C 1
ATOM 1872 O O . ASP A 1 229 ? 24.312 53.844 10.023 1 57.72 229 ASP A O 1
ATOM 1876 N N . GLY A 1 230 ? 23.062 52.25 9.242 1 56.78 230 GLY A N 1
ATOM 1877 C CA . GLY A 1 230 ? 23.078 51.531 10.516 1 56.78 230 GLY A CA 1
ATOM 1878 C C . GLY A 1 230 ? 22.078 52.094 11.523 1 56.78 230 GLY A C 1
ATOM 1879 O O . GLY A 1 230 ? 22.109 51.688 12.695 1 56.78 230 GLY A O 1
ATOM 1880 N N . GLN A 1 231 ? 21.359 53.125 11.117 1 54 231 GLN A N 1
ATOM 1881 C CA . GLN A 1 231 ? 20.406 53.719 12.047 1 54 231 GLN A CA 1
ATOM 1882 C C . GLN A 1 231 ? 19.172 52.812 12.188 1 54 231 GLN A C 1
ATOM 1884 O O . GLN A 1 231 ? 18.625 52.344 11.188 1 54 231 GLN A O 1
ATOM 1889 N N . LYS A 1 232 ? 18.922 52.312 13.359 1 60.25 232 LYS A N 1
ATOM 1890 C CA . LYS A 1 232 ? 17.734 51.531 13.695 1 60.25 232 LYS A CA 1
ATOM 1891 C C . LYS A 1 232 ? 16.531 52.438 13.922 1 60.25 232 LYS A C 1
ATOM 1893 O O . LYS A 1 232 ? 16.594 53.375 14.711 1 60.25 232 LYS A O 1
ATOM 1898 N N . ILE A 1 233 ? 15.648 52.5 12.922 1 58.22 233 ILE A N 1
ATOM 1899 C CA . ILE A 1 233 ? 14.375 53.188 13.141 1 58.22 233 ILE A CA 1
ATOM 1900 C C . ILE A 1 233 ? 13.359 52.188 13.711 1 58.22 233 ILE A C 1
ATOM 1902 O O . ILE A 1 233 ? 13.008 51.219 13.062 1 58.22 233 ILE A O 1
ATOM 1906 N N . GLU A 1 234 ? 13.18 52.281 15.039 1 55.97 234 GLU A N 1
ATOM 1907 C CA . GLU A 1 234 ? 12.18 51.438 15.688 1 55.97 234 GLU A CA 1
ATOM 1908 C C . GLU A 1 234 ? 10.773 51.781 15.219 1 55.97 234 GLU A C 1
ATOM 1910 O O . GLU A 1 234 ? 10.344 52.938 15.328 1 55.97 234 GLU A O 1
ATOM 1915 N N . ASP A 1 235 ? 10.344 51.156 14.156 1 58.53 235 ASP A N 1
ATOM 1916 C CA . ASP A 1 235 ? 8.914 51.312 13.914 1 58.53 235 ASP A CA 1
ATOM 1917 C C . ASP A 1 235 ? 8.102 50.438 14.859 1 58.53 235 ASP A C 1
ATOM 1919 O O . ASP A 1 235 ? 7.758 49.312 14.523 1 58.53 235 ASP A O 1
ATOM 1923 N N . VAL A 1 236 ? 7.922 50.906 16.156 1 60.5 236 VAL A N 1
ATOM 1924 C CA . VAL A 1 236 ? 7.258 50.219 17.25 1 60.5 236 VAL A CA 1
ATOM 1925 C C . VAL A 1 236 ? 5.793 49.969 16.891 1 60.5 236 VAL A C 1
ATOM 1927 O O . VAL A 1 236 ? 5.094 49.25 17.594 1 60.5 236 VAL A O 1
ATOM 1930 N N . ASN A 1 237 ? 5.461 50.281 15.609 1 77.25 237 ASN A N 1
ATOM 1931 C CA . ASN A 1 237 ? 4.039 50.094 15.336 1 77.25 237 ASN A CA 1
ATOM 1932 C C . ASN A 1 237 ? 3.795 48.875 14.461 1 77.25 237 ASN A C 1
ATOM 1934 O O . ASN A 1 237 ? 2.734 48.75 13.844 1 77.25 237 ASN A O 1
ATOM 1938 N N . SER A 1 238 ? 4.824 48.094 14.328 1 85.06 238 SER A N 1
ATOM 1939 C CA . SER A 1 238 ? 4.656 46.844 13.617 1 85.06 238 SER A CA 1
ATOM 1940 C C . SER A 1 238 ? 5.168 45.656 14.438 1 85.06 238 SER A C 1
ATOM 1942 O O . SER A 1 238 ? 6.059 45.812 15.281 1 85.06 238 SER A O 1
ATOM 1944 N N . GLY A 1 239 ? 4.512 44.562 14.258 1 89 239 GLY A N 1
ATOM 1945 C CA . GLY A 1 239 ? 4.965 43.406 15.016 1 89 239 GLY A CA 1
ATOM 1946 C C . GLY A 1 239 ? 4.254 42.125 14.625 1 89 239 GLY A C 1
ATOM 1947 O O . GLY A 1 239 ? 3.428 42.094 13.711 1 89 239 GLY A O 1
ATOM 1948 N N . VAL A 1 240 ? 4.738 41.062 15.25 1 91.31 240 VAL A N 1
ATOM 1949 C CA . VAL A 1 240 ? 4.184 39.719 15.047 1 91.31 240 VAL A CA 1
ATOM 1950 C C . VAL A 1 240 ? 3.996 39.031 16.406 1 91.31 240 VAL A C 1
ATOM 1952 O O . VAL A 1 240 ? 4.859 39.125 17.281 1 91.31 240 VAL A O 1
ATOM 1955 N N . GLN A 1 241 ? 2.836 38.5 16.578 1 94.56 241 GLN A N 1
ATOM 1956 C CA . GLN A 1 241 ? 2.58 37.531 17.656 1 94.56 241 GLN A CA 1
ATOM 1957 C C . GLN A 1 241 ? 2.408 36.125 17.125 1 94.56 241 GLN A C 1
ATOM 1959 O O . GLN A 1 241 ? 1.676 35.906 16.172 1 94.56 241 GLN A O 1
ATOM 1964 N N . ALA A 1 242 ? 3.131 35.219 17.75 1 95.62 242 ALA A N 1
ATOM 1965 C CA . ALA A 1 242 ? 3.059 33.844 17.312 1 95.62 242 ALA A CA 1
ATOM 1966 C C . ALA A 1 242 ? 2.6 32.938 18.453 1 95.62 242 ALA A C 1
ATOM 1968 O O . ALA A 1 242 ? 3.016 33.125 19.609 1 95.62 242 ALA A O 1
ATOM 1969 N N . ILE A 1 243 ? 1.696 32.031 18.188 1 96.69 243 ILE A N 1
ATOM 1970 C CA . ILE A 1 243 ? 1.213 31 19.094 1 96.69 243 ILE A CA 1
ATOM 1971 C C . ILE A 1 243 ? 1.485 29.625 18.516 1 96.69 243 ILE A C 1
ATOM 1973 O O . ILE A 1 243 ? 1.026 29.297 17.422 1 96.69 243 ILE A O 1
ATOM 1977 N N . ASN A 1 244 ? 2.26 28.844 19.203 1 97.06 244 ASN A N 1
ATOM 1978 C CA . ASN A 1 244 ? 2.51 27.453 18.812 1 97.06 244 ASN A CA 1
ATOM 1979 C C . ASN A 1 244 ? 1.645 26.484 19.594 1 97.06 244 ASN A C 1
ATOM 1981 O O . ASN A 1 244 ? 1.663 26.484 20.828 1 97.06 244 ASN A O 1
ATOM 1985 N N . GLY A 1 245 ? 0.793 25.719 18.938 1 97.19 245 GLY A N 1
ATOM 1986 C CA . GLY A 1 245 ? 0.08 24.609 19.547 1 97.19 245 GLY A CA 1
ATOM 1987 C C . GLY A 1 245 ? 0.8 23.281 19.375 1 97.19 245 GLY A C 1
ATOM 1988 O O . GLY A 1 245 ? 0.454 22.484 18.5 1 97.19 245 GLY A O 1
ATOM 1989 N N . GLY A 1 246 ? 1.747 23.062 20.297 1 97.69 246 GLY A N 1
ATOM 1990 C CA . GLY A 1 246 ? 2.633 21.938 20.078 1 97.69 246 GLY A CA 1
ATOM 1991 C C . GLY A 1 246 ? 3.531 22.094 18.859 1 97.69 246 GLY A C 1
ATOM 1992 O O . GLY A 1 246 ? 3.812 23.219 18.438 1 97.69 246 GLY A O 1
ATOM 1993 N N . LEU A 1 247 ? 3.986 21 18.359 1 98 247 LEU A N 1
ATOM 1994 C CA . LEU A 1 247 ? 4.949 21.047 17.266 1 98 247 LEU A CA 1
ATOM 1995 C C . LEU A 1 247 ? 4.242 21.125 15.914 1 98 247 LEU A C 1
ATOM 1997 O O . LEU A 1 247 ? 4.863 21.438 14.898 1 98 247 LEU A O 1
ATOM 2001 N N . GLY A 1 248 ? 2.945 20.906 15.922 1 98.31 248 GLY A N 1
ATOM 2002 C CA . GLY A 1 248 ? 2.275 20.656 14.664 1 98.31 248 GLY A CA 1
ATOM 2003 C C . GLY A 1 248 ? 1.595 21.875 14.086 1 98.31 248 GLY A C 1
ATOM 2004 O O . GLY A 1 248 ? 1.241 21.906 12.906 1 98.31 248 GLY A O 1
ATOM 2005 N N . ILE A 1 249 ? 1.414 22.953 14.891 1 98.38 249 ILE A N 1
ATOM 2006 C CA . ILE A 1 249 ? 0.629 24.109 14.445 1 98.38 249 ILE A CA 1
ATOM 2007 C C . ILE A 1 249 ? 1.264 25.391 14.961 1 98.38 249 ILE A C 1
ATOM 2009 O O . ILE A 1 249 ? 1.564 25.516 16.156 1 98.38 249 ILE A O 1
ATOM 2013 N N . ALA A 1 250 ? 1.446 26.344 14.125 1 98.19 250 ALA A N 1
ATOM 2014 C CA . ALA A 1 250 ? 1.806 27.719 14.492 1 98.19 250 ALA A CA 1
ATOM 2015 C C . ALA A 1 250 ? 0.87 28.719 13.828 1 98.19 250 ALA A C 1
ATOM 2017 O O . ALA A 1 250 ? 0.645 28.672 12.617 1 98.19 250 ALA A O 1
ATOM 2018 N N . VAL A 1 251 ? 0.286 29.578 14.633 1 98.12 251 VAL A N 1
ATOM 2019 C CA . VAL A 1 251 ? -0.526 30.656 14.078 1 98.12 251 VAL A CA 1
ATOM 2020 C C . VAL A 1 251 ? 0.11 32 14.406 1 98.12 251 VAL A C 1
ATOM 2022 O O . VAL A 1 251 ? 0.69 32.188 15.484 1 98.12 251 VAL A O 1
ATOM 2025 N N . THR A 1 252 ? 0.013 32.969 13.516 1 97.56 252 THR A N 1
ATOM 2026 C CA . THR A 1 252 ? 0.604 34.281 13.742 1 97.56 252 THR A CA 1
ATOM 2027 C C . THR A 1 252 ? -0.402 35.375 13.438 1 97.56 252 THR A C 1
ATOM 2029 O O . THR A 1 252 ? -1.32 35.188 12.633 1 97.56 252 THR A O 1
ATOM 2032 N N . LYS A 1 253 ? -0.245 36.438 14.109 1 96.94 253 LYS A N 1
ATOM 2033 C CA . LYS A 1 253 ? -0.877 37.719 13.859 1 96.94 253 LYS A CA 1
ATOM 2034 C C . LYS A 1 253 ? 0.165 38.812 13.562 1 96.94 253 LYS A C 1
ATOM 2036 O O . LYS A 1 253 ? 1.094 39 14.344 1 96.94 253 LYS A O 1
ATOM 2041 N N . SER A 1 254 ? 0.027 39.406 12.461 1 94.31 254 SER A N 1
ATOM 2042 C CA . SER A 1 254 ? 0.896 40.531 12.102 1 94.31 254 SER A CA 1
ATOM 2043 C C . SER A 1 254 ? 0.112 41.812 12.008 1 94.31 254 SER A C 1
ATOM 2045 O O . SER A 1 254 ? -1.041 41.812 11.57 1 94.31 254 SER A O 1
ATOM 2047 N N . TRP A 1 255 ? 0.733 42.906 12.414 1 89.44 255 TRP A N 1
ATOM 2048 C CA . TRP A 1 255 ? 0.117 44.219 12.312 1 89.44 255 TRP A CA 1
ATOM 2049 C C . TRP A 1 255 ? 1.138 45.25 11.875 1 89.44 255 TRP A C 1
ATOM 2051 O O . TRP A 1 255 ? 2.34 45 11.844 1 89.44 255 TRP A O 1
ATOM 2061 N N . GLY A 1 256 ? 0.6 46.531 11.586 1 85.5 256 GLY A N 1
ATOM 2062 C CA . GLY A 1 256 ? 1.438 47.625 11.133 1 85.5 256 GLY A CA 1
ATOM 2063 C C . GLY A 1 256 ? 1.342 47.875 9.641 1 85.5 256 GLY A C 1
ATOM 2064 O O . GLY A 1 256 ? 0.486 48.625 9.188 1 85.5 256 GLY A O 1
ATOM 2065 N N . MET A 1 257 ? 2.135 47.188 8.914 1 77.12 257 MET A N 1
ATOM 2066 C CA . MET A 1 257 ? 2.074 47.375 7.469 1 77.12 257 MET A CA 1
ATOM 2067 C C . MET A 1 257 ? 0.836 46.719 6.875 1 77.12 257 MET A C 1
ATOM 2069 O O . MET A 1 257 ? -0.003 47.375 6.27 1 77.12 257 MET A O 1
ATOM 2073 N N . ILE A 1 258 ? 0.722 45.531 7.047 1 87.31 258 ILE A N 1
ATOM 2074 C CA . ILE A 1 258 ? -0.43 44.781 6.555 1 87.31 258 ILE A CA 1
ATOM 2075 C C . ILE A 1 258 ? -0.906 43.812 7.625 1 87.31 258 ILE A C 1
ATOM 2077 O O . ILE A 1 258 ? -0.116 43.031 8.148 1 87.31 258 ILE A O 1
ATOM 2081 N N . ASP A 1 259 ? -2.148 44 7.918 1 94.31 259 ASP A N 1
ATOM 2082 C CA . ASP A 1 259 ? -2.766 43.062 8.844 1 94.31 259 ASP A CA 1
ATOM 2083 C C . ASP A 1 259 ? -2.932 41.688 8.188 1 94.31 259 ASP A C 1
ATOM 2085 O O . ASP A 1 259 ? -3.605 41.562 7.16 1 94.31 259 ASP A O 1
ATOM 2089 N N . ASN A 1 260 ? -2.334 40.656 8.75 1 97.12 260 ASN A N 1
ATOM 2090 C CA . ASN A 1 260 ? -2.518 39.312 8.211 1 97.12 260 ASN A CA 1
ATOM 2091 C C . ASN A 1 260 ? -2.412 38.281 9.305 1 97.12 260 ASN A C 1
ATOM 2093 O O . ASN A 1 260 ? -1.93 38.531 10.398 1 97.12 260 ASN A O 1
ATOM 2097 N N . ARG A 1 261 ? -2.982 37.125 9.047 1 98.44 261 ARG A N 1
ATOM 2098 C CA . ARG A 1 261 ? -2.9 35.906 9.852 1 98.44 261 ARG A CA 1
ATOM 2099 C C . ARG A 1 261 ? -2.318 34.75 9.047 1 98.44 261 ARG A C 1
ATOM 2101 O O . ARG A 1 261 ? -2.592 34.625 7.852 1 98.44 261 ARG A O 1
ATOM 2108 N N . THR A 1 262 ? -1.533 33.938 9.742 1 98.44 262 THR A N 1
ATOM 2109 C CA . THR A 1 262 ? -1.028 32.75 9.047 1 98.44 262 THR A CA 1
ATOM 2110 C C . THR A 1 262 ? -1.176 31.516 9.93 1 98.44 262 THR A C 1
ATOM 2112 O O . THR A 1 262 ? -1.232 31.625 11.156 1 98.44 262 THR A O 1
ATOM 2115 N N . ILE A 1 263 ? -1.353 30.391 9.328 1 98.69 263 ILE A N 1
ATOM 2116 C CA . ILE A 1 263 ? -1.255 29.062 9.938 1 98.69 263 ILE A CA 1
ATOM 2117 C C . ILE A 1 263 ? -0.169 28.25 9.234 1 98.69 263 ILE A C 1
ATOM 2119 O O . ILE A 1 263 ? -0.184 28.109 8.008 1 98.69 263 ILE A O 1
ATOM 2123 N N . SER A 1 264 ? 0.798 27.812 9.906 1 98.5 264 SER A N 1
ATOM 2124 C CA . SER A 1 264 ? 1.761 26.828 9.422 1 98.5 264 SER A CA 1
ATOM 2125 C C . SER A 1 264 ? 1.567 25.469 10.109 1 98.5 264 SER A C 1
ATOM 2127 O O . SER A 1 264 ? 1.577 25.391 11.344 1 98.5 264 SER A O 1
ATOM 2129 N N . ALA A 1 265 ? 1.353 24.5 9.336 1 98.75 265 ALA A N 1
ATOM 2130 C CA . ALA A 1 265 ? 1.16 23.141 9.852 1 98.75 265 ALA A CA 1
ATOM 2131 C C . ALA A 1 265 ? 2.104 22.156 9.164 1 98.75 265 ALA A C 1
ATOM 2133 O O . ALA A 1 265 ? 2.059 22 7.941 1 98.75 265 ALA A O 1
ATOM 2134 N N . ILE A 1 266 ? 2.965 21.578 9.898 1 98.62 266 ILE A N 1
ATOM 2135 C CA . ILE A 1 266 ? 3.91 20.578 9.422 1 98.62 266 ILE A CA 1
ATOM 2136 C C . ILE A 1 266 ? 3.562 19.219 10.016 1 98.62 266 ILE A C 1
ATOM 2138 O O . ILE A 1 266 ? 3.58 19.047 11.234 1 98.62 266 ILE A O 1
ATOM 2142 N N . THR A 1 267 ? 3.25 18.297 9.195 1 98.88 267 THR A N 1
ATOM 2143 C CA . THR A 1 267 ? 2.785 16.984 9.656 1 98.88 267 THR A CA 1
ATOM 2144 C C . THR A 1 267 ? 3.715 15.883 9.172 1 98.88 267 THR A C 1
ATOM 2146 O O . THR A 1 267 ? 3.85 15.664 7.961 1 98.88 267 THR A O 1
ATOM 2149 N N . PRO A 1 268 ? 4.324 15.141 10.109 1 98.5 268 PRO A N 1
ATOM 2150 C CA . PRO A 1 268 ? 5.199 14.039 9.703 1 98.5 268 PRO A CA 1
ATOM 2151 C C . PRO A 1 268 ? 4.465 12.977 8.883 1 98.5 268 PRO A C 1
ATOM 2153 O O . PRO A 1 268 ? 3.338 12.602 9.211 1 98.5 268 PRO A O 1
ATOM 2156 N N . VAL A 1 269 ? 5.129 12.578 7.832 1 97.88 269 VAL A N 1
ATOM 2157 C CA . VAL A 1 269 ? 4.578 11.531 6.977 1 97.88 269 VAL A CA 1
ATOM 2158 C C . VAL A 1 269 ? 5.195 10.18 7.344 1 97.88 269 VAL A C 1
ATOM 2160 O O . VAL A 1 269 ? 4.48 9.211 7.605 1 97.88 269 VAL A O 1
ATOM 2163 N N . ASP A 1 270 ? 6.441 10.133 7.336 1 95.12 270 ASP A N 1
ATOM 2164 C CA . ASP A 1 270 ? 7.227 8.953 7.695 1 95.12 270 ASP A CA 1
ATOM 2165 C C . ASP A 1 270 ? 8.453 9.336 8.516 1 95.12 270 ASP A C 1
ATOM 2167 O O . ASP A 1 270 ? 8.469 10.383 9.172 1 95.12 270 ASP A O 1
ATOM 2171 N N . GLU A 1 271 ? 9.469 8.516 8.508 1 94.06 271 GLU A N 1
ATOM 2172 C CA . GLU A 1 271 ? 10.609 8.734 9.391 1 94.06 271 GLU A CA 1
ATOM 2173 C C . GLU A 1 271 ? 11.492 9.875 8.883 1 94.06 271 GLU A C 1
ATOM 2175 O O . GLU A 1 271 ? 12.398 10.328 9.586 1 94.06 271 GLU A O 1
ATOM 2180 N N . ARG A 1 272 ? 11.117 10.43 7.648 1 93.31 272 ARG A N 1
ATOM 2181 C CA . ARG A 1 272 ? 12.047 11.383 7.059 1 93.31 272 ARG A CA 1
ATOM 2182 C C . ARG A 1 272 ? 11.312 12.609 6.539 1 93.31 272 ARG A C 1
ATOM 2184 O O . ARG A 1 272 ? 11.906 13.688 6.418 1 93.31 272 ARG A O 1
ATOM 2191 N N . THR A 1 273 ? 10.109 12.453 6.285 1 96.19 273 THR A N 1
ATOM 2192 C CA . THR A 1 273 ? 9.469 13.5 5.492 1 96.19 273 THR A CA 1
ATOM 2193 C C . THR A 1 273 ? 8.234 14.039 6.203 1 96.19 273 THR A C 1
ATOM 2195 O O . THR A 1 273 ? 7.668 13.367 7.07 1 96.19 273 THR A O 1
ATOM 2198 N N . SER A 1 274 ? 7.855 15.266 5.879 1 97.88 274 SER A N 1
ATOM 2199 C CA . SER A 1 274 ? 6.656 15.914 6.395 1 97.88 274 SER A CA 1
ATOM 2200 C C . SER A 1 274 ? 5.891 16.625 5.277 1 97.88 274 SER A C 1
ATOM 2202 O O . SER A 1 274 ? 6.484 17.062 4.293 1 97.88 274 SER A O 1
ATOM 2204 N N . ASP A 1 275 ? 4.594 16.672 5.43 1 98.62 275 ASP A N 1
ATOM 2205 C CA . ASP A 1 275 ? 3.754 17.562 4.629 1 98.62 275 ASP A CA 1
ATOM 2206 C C . ASP A 1 275 ? 3.725 18.969 5.219 1 98.62 275 ASP A C 1
ATOM 2208 O O . ASP A 1 275 ? 3.678 19.141 6.438 1 98.62 275 ASP A O 1
ATOM 2212 N N . VAL A 1 276 ? 3.707 19.938 4.32 1 98.69 276 VAL A N 1
ATOM 2213 C CA . VAL A 1 276 ? 3.617 21.328 4.734 1 98.69 276 VAL A CA 1
ATOM 2214 C C . VAL A 1 276 ? 2.305 21.938 4.234 1 98.69 276 VAL A C 1
ATOM 2216 O O . VAL A 1 276 ? 2.014 21.906 3.035 1 98.69 276 VAL A O 1
ATOM 2219 N N . ARG A 1 277 ? 1.546 22.453 5.129 1 98.81 277 ARG A N 1
ATOM 2220 C CA . ARG A 1 277 ? 0.389 23.281 4.801 1 98.81 277 ARG A CA 1
ATOM 2221 C C . ARG A 1 277 ? 0.522 24.672 5.406 1 98.81 277 ARG A C 1
ATOM 2223 O O . ARG A 1 277 ? 0.803 24.812 6.598 1 98.81 277 ARG A O 1
ATOM 2230 N N . PHE A 1 278 ? 0.438 25.656 4.57 1 98.75 278 PHE A N 1
ATOM 2231 C CA . PHE A 1 278 ? 0.553 27.047 4.965 1 98.75 278 PHE A CA 1
ATOM 2232 C C . PHE A 1 278 ? -0.643 27.859 4.465 1 98.75 278 PHE A C 1
ATOM 2234 O O . PHE A 1 278 ? -1.041 27.734 3.305 1 98.75 278 PHE A O 1
ATOM 2241 N N . MET A 1 279 ? -1.226 28.625 5.344 1 98.81 279 MET A N 1
ATOM 2242 C CA . MET A 1 279 ? -2.393 29.438 5.023 1 98.81 279 MET A CA 1
ATOM 2243 C C . MET A 1 279 ? -2.166 30.891 5.426 1 98.81 279 MET A C 1
ATOM 2245 O O . MET A 1 279 ? -1.582 31.156 6.473 1 98.81 279 MET A O 1
ATOM 2249 N N . VAL A 1 280 ? -2.689 31.797 4.586 1 98.62 280 VAL A N 1
ATOM 2250 C CA . VAL A 1 280 ? -2.561 33.219 4.84 1 98.62 280 VAL A CA 1
ATOM 2251 C C . VAL A 1 280 ? -3.924 33.906 4.695 1 98.62 280 VAL A C 1
ATOM 2253 O O . VAL A 1 280 ? -4.68 33.594 3.77 1 98.62 280 VAL A O 1
ATOM 2256 N N . TYR A 1 281 ? -4.25 34.75 5.66 1 98.38 281 TYR A N 1
ATOM 2257 C CA . TYR A 1 281 ? -5.41 35.625 5.641 1 98.38 281 TYR A CA 1
ATOM 2258 C C . TYR A 1 281 ? -4.984 37.094 5.648 1 98.38 281 TYR A C 1
ATOM 2260 O O . TYR A 1 281 ? -4.234 37.5 6.531 1 98.38 281 TYR A O 1
ATOM 2268 N N . ILE A 1 282 ? -5.492 37.812 4.637 1 98.19 282 ILE A N 1
ATOM 2269 C CA . ILE A 1 282 ? -5.184 39.25 4.594 1 98.19 282 ILE A CA 1
ATOM 2270 C C . ILE A 1 282 ? -6.367 40.062 5.129 1 98.19 282 ILE A C 1
ATOM 2272 O O . ILE A 1 282 ? -7.512 39.812 4.734 1 98.19 282 ILE A O 1
ATOM 2276 N N . GLY A 1 283 ? -6.082 41 5.996 1 97.44 283 GLY A N 1
ATOM 2277 C CA . GLY A 1 283 ? -7.129 41.812 6.609 1 97.44 283 GLY A CA 1
ATOM 2278 C C . GLY A 1 283 ? -7.832 42.719 5.625 1 97.44 283 GLY A C 1
ATOM 2279 O O . GLY A 1 283 ? -7.195 43.281 4.734 1 97.44 283 GLY A O 1
ATOM 2280 N N . ARG A 1 284 ? -9.109 42.844 5.828 1 95.81 284 ARG A N 1
ATOM 2281 C CA . ARG A 1 284 ? -9.883 43.75 5.012 1 95.81 284 ARG A CA 1
ATOM 2282 C C . ARG A 1 284 ? -9.711 45.188 5.504 1 95.81 284 ARG A C 1
ATOM 2284 O O . ARG A 1 284 ? -9.617 45.438 6.707 1 95.81 284 ARG A O 1
ATOM 2291 N N . THR A 1 285 ? -9.617 46.0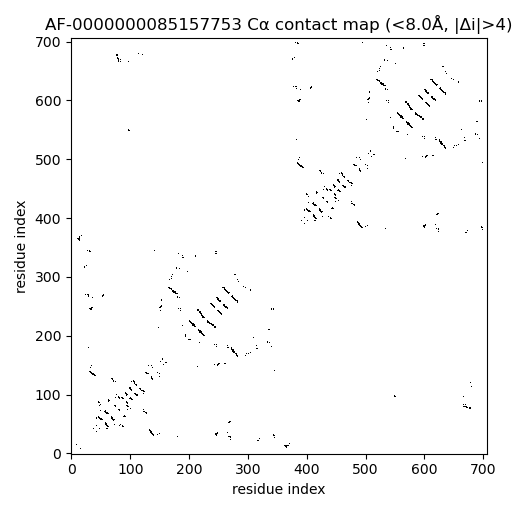94 4.551 1 89.31 285 THR A N 1
ATOM 2292 C CA . THR A 1 285 ? -9.602 47.531 4.84 1 89.31 285 THR A CA 1
ATOM 2293 C C . THR A 1 285 ? -10.703 48.25 4.07 1 89.31 285 THR A C 1
ATOM 2295 O O . THR A 1 285 ? -11.094 47.812 2.982 1 89.31 285 THR A O 1
ATOM 2298 N N . PRO A 1 286 ? -11.219 49.281 4.777 1 87.31 286 PRO A N 1
ATOM 2299 C CA . PRO A 1 286 ? -12.188 50.094 4.016 1 87.31 286 PRO A CA 1
ATOM 2300 C C . PRO A 1 286 ? -11.609 50.625 2.709 1 87.31 286 PRO A C 1
ATOM 2302 O O . PRO A 1 286 ? -10.469 51.094 2.684 1 87.31 286 PRO A O 1
ATOM 2305 N N . ALA A 1 287 ? -12.297 50.312 1.705 1 87 287 ALA A N 1
ATOM 2306 C CA . ALA A 1 287 ? -11.805 50.75 0.407 1 87 287 ALA A CA 1
ATOM 2307 C C . ALA A 1 287 ? -12.945 51.25 -0.481 1 87 287 ALA A C 1
ATOM 2309 O O . ALA A 1 287 ? -14.062 50.719 -0.408 1 87 287 ALA A O 1
ATOM 2310 N N . LYS A 1 288 ? -12.672 52.25 -1.211 1 90.44 288 LYS A N 1
ATOM 2311 C CA . LYS A 1 288 ? -13.641 52.75 -2.176 1 90.44 288 LYS A CA 1
ATOM 2312 C C . LYS A 1 288 ? -13.852 51.781 -3.32 1 90.44 288 LYS A C 1
ATOM 2314 O O . LYS A 1 288 ? -14.977 51.562 -3.775 1 90.44 288 LYS A O 1
ATOM 2319 N N . ASP A 1 289 ? -12.805 51.156 -3.713 1 93.25 289 ASP A N 1
ATOM 2320 C CA . ASP A 1 289 ? -12.82 50.125 -4.77 1 93.25 289 ASP A CA 1
ATOM 2321 C C . ASP A 1 289 ? -12.547 48.75 -4.203 1 93.25 289 ASP A C 1
ATOM 2323 O O . ASP A 1 289 ? -11.391 48.344 -4.066 1 93.25 289 ASP A O 1
ATOM 2327 N N . ALA A 1 290 ? -13.617 48.031 -4.027 1 90.75 290 ALA A N 1
ATOM 2328 C CA . ALA A 1 290 ? -13.531 46.75 -3.369 1 90.75 290 ALA A CA 1
ATOM 2329 C C . ALA A 1 290 ? -12.75 45.75 -4.223 1 90.75 290 ALA A C 1
ATOM 2331 O O . ALA A 1 290 ? -11.992 44.938 -3.693 1 90.75 290 ALA A O 1
ATOM 2332 N N . ALA A 1 291 ? -12.914 45.812 -5.477 1 93.56 291 ALA A N 1
ATOM 2333 C CA . ALA A 1 291 ? -12.234 44.906 -6.387 1 93.56 291 ALA A CA 1
ATOM 2334 C C . ALA A 1 291 ? -10.727 45.125 -6.375 1 93.56 291 ALA A C 1
ATOM 2336 O O . ALA A 1 291 ? -9.945 44.188 -6.371 1 93.56 291 ALA A O 1
ATOM 2337 N N . ARG A 1 292 ? -10.406 46.312 -6.438 1 93.38 292 ARG A N 1
ATOM 2338 C CA . ARG A 1 292 ? -8.992 46.656 -6.398 1 93.38 292 ARG A CA 1
ATOM 2339 C C . ARG A 1 292 ? -8.367 46.25 -5.066 1 93.38 292 ARG A C 1
ATOM 2341 O O . ARG A 1 292 ? -7.246 45.75 -5.031 1 93.38 292 ARG A O 1
ATOM 2348 N N . ALA A 1 293 ? -9.055 46.469 -4.008 1 93.94 293 ALA A N 1
ATOM 2349 C CA . ALA A 1 293 ? -8.578 46.094 -2.68 1 93.94 293 ALA A CA 1
ATOM 2350 C C . ALA A 1 293 ? -8.359 44.594 -2.568 1 93.94 293 ALA A C 1
ATOM 2352 O O . ALA A 1 293 ? -7.363 44.125 -1.99 1 93.94 293 ALA A O 1
ATOM 2353 N N . GLN A 1 294 ? -9.258 43.906 -3.117 1 94.81 294 GLN A N 1
ATOM 2354 C CA . GLN A 1 294 ? -9.156 42.469 -3.092 1 94.81 294 GLN A CA 1
ATOM 2355 C C . GLN A 1 294 ? -7.949 42 -3.891 1 94.81 294 GLN A C 1
ATOM 2357 O O . GLN A 1 294 ? -7.25 41.062 -3.475 1 94.81 294 GLN A O 1
ATOM 2362 N N . ARG A 1 295 ? -7.734 42.562 -4.996 1 95.81 295 ARG A N 1
ATOM 2363 C CA . ARG A 1 295 ? -6.582 42.219 -5.82 1 95.81 295 ARG A CA 1
ATOM 2364 C C . ARG A 1 295 ? -5.277 42.5 -5.09 1 95.81 295 ARG A C 1
ATOM 2366 O O . ARG A 1 295 ? -4.348 41.688 -5.129 1 95.81 295 ARG A O 1
ATOM 2373 N N . LYS A 1 296 ? -5.23 43.656 -4.504 1 94.5 296 LYS A N 1
ATOM 2374 C CA . LYS A 1 296 ? -4.039 44 -3.75 1 94.5 296 LYS A CA 1
ATOM 2375 C C . LYS A 1 296 ? -3.797 43.062 -2.592 1 94.5 296 LYS A C 1
ATOM 2377 O O . LYS A 1 296 ? -2.656 42.656 -2.32 1 94.5 296 LYS A O 1
ATOM 2382 N N . ALA A 1 297 ? -4.836 42.688 -1.934 1 96.06 297 ALA A N 1
ATOM 2383 C CA . ALA A 1 297 ? -4.746 41.719 -0.839 1 96.06 297 ALA A CA 1
ATOM 2384 C C . ALA A 1 297 ? -4.195 40.375 -1.329 1 96.06 297 ALA A C 1
ATOM 2386 O O . ALA A 1 297 ? -3.348 39.781 -0.671 1 96.06 297 ALA A O 1
ATOM 2387 N N . ALA A 1 298 ? -4.688 40 -2.457 1 97.12 298 ALA A N 1
ATOM 2388 C CA . ALA A 1 298 ? -4.219 38.75 -3.043 1 97.12 298 ALA A CA 1
ATOM 2389 C C . ALA A 1 298 ? -2.723 38.812 -3.346 1 97.12 298 ALA A C 1
ATOM 2391 O O . ALA A 1 298 ? -1.998 37.844 -3.131 1 97.12 298 ALA A O 1
ATOM 2392 N N . GLU A 1 299 ? -2.309 39.906 -3.828 1 96.62 299 GLU A N 1
ATOM 2393 C CA . GLU A 1 299 ? -0.892 40.094 -4.121 1 96.62 299 GLU A CA 1
ATOM 2394 C C . GLU A 1 299 ? -0.051 40 -2.85 1 96.62 299 GLU A C 1
ATOM 2396 O O . GLU A 1 299 ? 1.034 39.438 -2.85 1 96.62 299 GLU A O 1
ATOM 2401 N N . PHE A 1 300 ? -0.519 40.594 -1.885 1 95.5 300 PHE A N 1
ATOM 2402 C CA . PHE A 1 300 ? 0.184 40.562 -0.608 1 95.5 300 PHE A CA 1
ATOM 2403 C C . PHE A 1 300 ? 0.249 39.125 -0.075 1 95.5 300 PHE A C 1
ATOM 2405 O O . PHE A 1 300 ? 1.287 38.688 0.43 1 95.5 300 PHE A O 1
ATOM 2412 N N . GLY A 1 301 ? -0.883 38.438 -0.128 1 97.44 301 GLY A N 1
ATOM 2413 C CA . GLY A 1 301 ? -0.888 37.031 0.268 1 97.44 301 GLY A CA 1
ATOM 2414 C C . GLY A 1 301 ? 0.122 36.188 -0.492 1 97.44 301 GLY A C 1
ATOM 2415 O O . GLY A 1 301 ? 0.817 35.344 0.099 1 97.44 301 GLY A O 1
ATOM 2416 N N . ASP A 1 302 ? 0.219 36.438 -1.74 1 97.88 302 ASP A N 1
ATOM 2417 C CA . ASP A 1 302 ? 1.195 35.719 -2.58 1 97.88 302 ASP A CA 1
ATOM 2418 C C . ASP A 1 302 ? 2.621 36.031 -2.111 1 97.88 302 ASP A C 1
ATOM 2420 O O . ASP A 1 302 ? 3.479 35.125 -2.145 1 97.88 302 ASP A O 1
ATOM 2424 N N . GLU A 1 303 ? 2.812 37.25 -1.758 1 94.94 303 GLU A N 1
ATOM 2425 C CA . GLU A 1 303 ? 4.145 37.625 -1.292 1 94.94 303 GLU A CA 1
ATOM 2426 C C . GLU A 1 303 ? 4.492 36.906 0.016 1 94.94 303 GLU A C 1
ATOM 2428 O O . GLU A 1 303 ? 5.629 36.5 0.209 1 94.94 303 GLU A O 1
ATOM 2433 N N . VAL A 1 304 ? 3.576 36.812 0.912 1 95.5 304 VAL A N 1
ATOM 2434 C CA . VAL A 1 304 ? 3.785 36.094 2.166 1 95.5 304 VAL A CA 1
ATOM 2435 C C . VAL A 1 304 ? 4.121 34.625 1.878 1 95.5 304 VAL A C 1
ATOM 2437 O O . VAL A 1 304 ? 5.055 34.062 2.461 1 95.5 304 VAL A O 1
ATOM 2440 N N . ILE A 1 305 ? 3.387 34 0.929 1 97.94 305 ILE A N 1
ATOM 2441 C CA . ILE A 1 305 ? 3.6 32.625 0.556 1 97.94 305 ILE A CA 1
ATOM 2442 C C . ILE A 1 305 ? 4.969 32.469 -0.098 1 97.94 305 ILE A C 1
ATOM 2444 O O . ILE A 1 305 ? 5.688 31.5 0.168 1 97.94 305 ILE A O 1
ATOM 2448 N N . ARG A 1 306 ? 5.289 33.375 -0.932 1 96.5 306 ARG A N 1
ATOM 2449 C CA . ARG A 1 306 ? 6.605 33.344 -1.562 1 96.5 306 ARG A CA 1
ATOM 2450 C C . ARG A 1 306 ? 7.711 33.375 -0.514 1 96.5 306 ARG A C 1
ATOM 2452 O O . ARG A 1 306 ? 8.68 32.594 -0.619 1 96.5 306 ARG A O 1
ATOM 2459 N N . GLN A 1 307 ? 7.621 34.25 0.448 1 92.75 307 GLN A N 1
ATOM 2460 C CA . GLN A 1 307 ? 8.617 34.312 1.512 1 92.75 307 GLN A CA 1
ATOM 2461 C C . GLN A 1 307 ? 8.703 33 2.271 1 92.75 307 GLN A C 1
ATOM 2463 O O . GLN A 1 307 ? 9.805 32.5 2.551 1 92.75 307 GLN A O 1
ATOM 2468 N N . PHE A 1 308 ? 7.586 32.438 2.576 1 96.06 308 PHE A N 1
ATOM 2469 C CA . PHE A 1 308 ? 7.562 31.172 3.279 1 96.06 308 PHE A CA 1
ATOM 2470 C C . PHE A 1 308 ? 8.219 30.078 2.441 1 96.06 308 PHE A C 1
ATOM 2472 O O . PHE A 1 308 ? 8.914 29.219 2.977 1 96.06 308 PHE A O 1
ATOM 2479 N N . THR A 1 309 ? 8.031 30.078 1.144 1 97.25 309 THR A N 1
ATOM 2480 C CA . THR A 1 309 ? 8.625 29.109 0.24 1 97.25 309 THR A CA 1
ATOM 2481 C C . THR A 1 309 ? 10.148 29.188 0.271 1 97.25 309 THR A C 1
ATOM 2483 O O . THR A 1 309 ? 10.836 28.172 0.151 1 97.25 309 THR A O 1
ATOM 2486 N N . GLN A 1 310 ? 10.633 30.359 0.47 1 93.56 310 GLN A N 1
ATOM 2487 C CA . GLN A 1 310 ? 12.07 30.547 0.613 1 93.56 310 GLN A CA 1
ATOM 2488 C C . GLN A 1 310 ? 12.594 29.828 1.858 1 93.56 310 GLN A C 1
ATOM 2490 O O . GLN A 1 310 ? 13.664 29.219 1.827 1 93.56 310 GLN A O 1
ATOM 2495 N N . ASP A 1 311 ? 11.859 29.953 2.939 1 95.38 311 ASP A N 1
ATOM 2496 C CA . ASP A 1 311 ? 12.219 29.25 4.164 1 95.38 311 ASP A CA 1
ATOM 2497 C C . ASP A 1 311 ? 12.203 27.734 3.949 1 95.38 311 ASP A C 1
ATOM 2499 O O . ASP A 1 311 ? 13.117 27.031 4.391 1 95.38 311 ASP A O 1
ATOM 2503 N N . ILE A 1 312 ? 11.203 27.234 3.256 1 96.25 312 ILE A N 1
ATOM 2504 C CA . ILE A 1 312 ? 11.055 25.812 3 1 96.25 312 ILE A CA 1
ATOM 2505 C C . ILE A 1 312 ? 12.273 25.281 2.252 1 96.25 312 ILE A C 1
ATOM 2507 O O . ILE A 1 312 ? 12.766 24.203 2.543 1 96.25 312 ILE A O 1
ATOM 2511 N N . GLU A 1 313 ? 12.727 26.062 1.339 1 93.44 313 GLU A N 1
ATOM 2512 C CA . GLU A 1 313 ? 13.883 25.656 0.553 1 93.44 313 GLU A CA 1
ATOM 2513 C C . GLU A 1 313 ? 15.094 25.391 1.448 1 93.44 313 GLU A C 1
ATOM 2515 O O . GLU A 1 313 ? 15.883 24.484 1.178 1 93.44 313 GLU A O 1
ATOM 2520 N N . ILE A 1 314 ? 15.188 26.156 2.455 1 92.5 314 ILE A N 1
ATOM 2521 C CA . ILE A 1 314 ? 16.281 25.969 3.402 1 92.5 314 ILE A CA 1
ATOM 2522 C C . ILE A 1 314 ? 16.016 24.734 4.262 1 92.5 314 ILE A C 1
ATOM 2524 O O . ILE A 1 314 ? 16.875 23.859 4.379 1 92.5 314 ILE A O 1
ATOM 2528 N N . TRP A 1 315 ? 14.828 24.688 4.832 1 93.81 315 TRP A N 1
ATOM 2529 C CA . TRP A 1 315 ? 14.492 23.641 5.801 1 93.81 315 TRP A CA 1
ATOM 2530 C C . TRP A 1 315 ? 14.562 22.266 5.16 1 93.81 315 TRP A C 1
ATOM 2532 O O . TRP A 1 315 ? 15 21.297 5.797 1 93.81 315 TRP A O 1
ATOM 2542 N N . GLN A 1 316 ? 14.172 22.109 3.889 1 93.5 316 GLN A N 1
ATOM 2543 C CA . GLN A 1 316 ? 14.102 20.781 3.266 1 93.5 316 GLN A CA 1
ATOM 2544 C C . GLN A 1 316 ? 15.492 20.25 2.941 1 93.5 316 GLN A C 1
ATOM 2546 O O . GLN A 1 316 ? 15.648 19.062 2.639 1 93.5 316 GLN A O 1
ATOM 2551 N N . HIS A 1 317 ? 16.5 21.094 3.043 1 91.62 317 HIS A N 1
ATOM 2552 C CA . HIS A 1 317 ? 17.875 20.672 2.805 1 91.62 317 HIS A CA 1
ATOM 2553 C C . HIS A 1 317 ? 18.734 20.875 4.051 1 91.62 317 HIS A C 1
ATOM 2555 O O . HIS A 1 317 ? 19.969 20.938 3.961 1 91.62 317 HIS A O 1
ATOM 2561 N N . GLN A 1 318 ? 18.062 21.031 5.148 1 89.81 318 GLN A N 1
ATOM 2562 C CA . GLN A 1 318 ? 18.719 21.281 6.426 1 89.81 318 GLN A CA 1
ATOM 2563 C C . GLN A 1 318 ? 18.891 19.984 7.219 1 89.81 318 GLN A C 1
ATOM 2565 O O . GLN A 1 318 ? 18 19.141 7.23 1 89.81 318 GLN A O 1
ATOM 2570 N N . ARG A 1 319 ? 20.031 19.828 7.816 1 88.25 319 ARG A N 1
ATOM 2571 C CA . ARG A 1 319 ? 20.25 18.797 8.828 1 88.25 319 ARG A CA 1
ATOM 2572 C C . ARG A 1 319 ? 20.141 19.375 10.234 1 88.25 319 ARG A C 1
ATOM 2574 O O . ARG A 1 319 ? 20.609 20.484 10.492 1 88.25 319 ARG A O 1
ATOM 2581 N N . TYR A 1 320 ? 19.578 18.641 11.055 1 88.06 320 TYR A N 1
ATOM 2582 C CA . TYR A 1 320 ? 19.484 19.078 12.438 1 88.06 320 TYR A CA 1
ATOM 2583 C C . TYR A 1 320 ? 20.859 19.078 13.094 1 88.06 320 TYR A C 1
ATOM 2585 O O . TYR A 1 320 ? 21.531 18.031 13.141 1 88.06 320 TYR A O 1
ATOM 2593 N N . SER A 1 321 ? 21.25 20.172 13.547 1 87.25 321 SER A N 1
ATOM 2594 C CA . SER A 1 321 ? 22.531 20.281 14.234 1 87.25 321 SER A CA 1
ATOM 2595 C C . SER A 1 321 ? 22.375 20.156 15.742 1 87.25 321 SER A C 1
ATOM 2597 O O . SER A 1 321 ? 21.75 21.016 16.375 1 87.25 321 SER A O 1
ATOM 2599 N N . ASP A 1 322 ? 22.984 19.25 16.312 1 83.81 322 ASP A N 1
ATOM 2600 C CA . ASP A 1 322 ? 22.922 18.984 17.75 1 83.81 322 ASP A CA 1
ATOM 2601 C C . ASP A 1 322 ? 24.281 18.516 18.281 1 83.81 322 ASP A C 1
ATOM 2603 O O . ASP A 1 322 ? 24.703 17.406 17.984 1 83.81 322 ASP A O 1
ATOM 2607 N N . PRO A 1 323 ? 25 19.375 19.016 1 85.5 323 PRO A N 1
ATOM 2608 C CA . PRO A 1 323 ? 24.547 20.703 19.453 1 85.5 323 PRO A CA 1
ATOM 2609 C C . PRO A 1 323 ? 24.688 21.766 18.375 1 85.5 323 PRO A C 1
ATOM 2611 O O . PRO A 1 323 ? 25.562 21.641 17.5 1 85.5 323 PRO A O 1
ATOM 2614 N N . PRO A 1 324 ? 23.859 22.719 18.438 1 88.62 324 PRO A N 1
ATOM 2615 C CA . PRO A 1 324 ? 24.031 23.828 17.5 1 88.62 324 PRO A CA 1
ATOM 2616 C C . PRO A 1 324 ? 25.125 24.812 17.938 1 88.62 324 PRO A C 1
ATOM 2618 O O . PRO A 1 324 ? 25.438 24.906 19.125 1 88.62 324 PRO A O 1
ATOM 2621 N N . ALA A 1 325 ? 25.75 25.391 16.938 1 90.81 325 ALA A N 1
ATOM 2622 C CA . ALA A 1 325 ? 26.656 26.5 17.203 1 90.81 325 ALA A CA 1
ATOM 2623 C C . ALA A 1 325 ? 25.906 27.844 17.141 1 90.81 325 ALA A C 1
ATOM 2625 O O . ALA A 1 325 ? 25.578 28.312 16.047 1 90.81 325 ALA A O 1
ATOM 2626 N N . LEU A 1 326 ? 25.672 28.422 18.328 1 90.62 326 LEU A N 1
ATOM 2627 C CA . LEU A 1 326 ? 24.812 29.594 18.391 1 90.62 326 LEU A CA 1
ATOM 2628 C C . LEU A 1 326 ? 25.609 30.828 18.797 1 90.62 326 LEU A C 1
ATOM 2630 O O . LEU A 1 326 ? 26.5 30.75 19.656 1 90.62 326 LEU A O 1
ATOM 2634 N N . ALA A 1 327 ? 25.266 31.922 18.156 1 89.62 327 ALA A N 1
ATOM 2635 C CA . ALA A 1 327 ? 25.75 33.219 18.656 1 89.62 327 ALA A CA 1
ATOM 2636 C C . ALA A 1 327 ? 25.078 33.594 19.969 1 89.62 327 ALA A C 1
ATOM 2638 O O . ALA A 1 327 ? 24.031 33.031 20.328 1 89.62 327 ALA A O 1
ATOM 2639 N N . ALA A 1 328 ? 25.656 34.5 20.625 1 87.75 328 ALA A N 1
ATOM 2640 C CA . ALA A 1 328 ? 25.203 34.875 21.969 1 87.75 328 ALA A CA 1
ATOM 2641 C C . ALA A 1 328 ? 23.734 35.344 21.938 1 87.75 328 ALA A C 1
ATOM 2643 O O . ALA A 1 328 ? 22.938 34.938 22.766 1 87.75 328 ALA A O 1
ATOM 2644 N N . ASP A 1 329 ? 23.375 36.031 20.922 1 84.69 329 ASP A N 1
ATOM 2645 C CA . ASP A 1 329 ? 22.047 36.656 20.844 1 84.69 329 ASP A CA 1
ATOM 2646 C C . ASP A 1 329 ? 21 35.625 20.438 1 84.69 329 ASP A C 1
ATOM 2648 O O . ASP A 1 329 ? 19.812 35.844 20.641 1 84.69 329 ASP A O 1
ATOM 2652 N N . GLU A 1 330 ? 21.5 34.531 19.922 1 85.62 330 GLU A N 1
ATOM 2653 C CA . GLU A 1 330 ? 20.609 33.469 19.469 1 85.62 330 GLU A CA 1
ATOM 2654 C C . GLU A 1 330 ? 20.344 32.438 20.594 1 85.62 330 GLU A C 1
ATOM 2656 O O . GLU A 1 330 ? 19.328 31.734 20.562 1 85.62 330 GLU A O 1
ATOM 2661 N N . TYR A 1 331 ? 21.234 32.406 21.469 1 89.69 331 TYR A N 1
ATOM 2662 C CA . TYR A 1 331 ? 21.359 31.281 22.391 1 89.69 331 TYR A CA 1
ATOM 2663 C C . TYR A 1 331 ? 20.094 31.094 23.203 1 89.69 331 TYR A C 1
ATOM 2665 O O . TYR A 1 331 ? 19.516 30 23.219 1 89.69 331 TYR A O 1
ATOM 2673 N N . GLN A 1 332 ? 19.641 32.094 23.781 1 89 332 GLN A N 1
ATOM 2674 C CA . GLN A 1 332 ? 18.531 31.984 24.703 1 89 332 GLN A CA 1
ATOM 2675 C C . GLN A 1 332 ? 17.266 31.5 23.984 1 89 332 GLN A C 1
ATOM 2677 O O . GLN A 1 332 ? 16.609 30.562 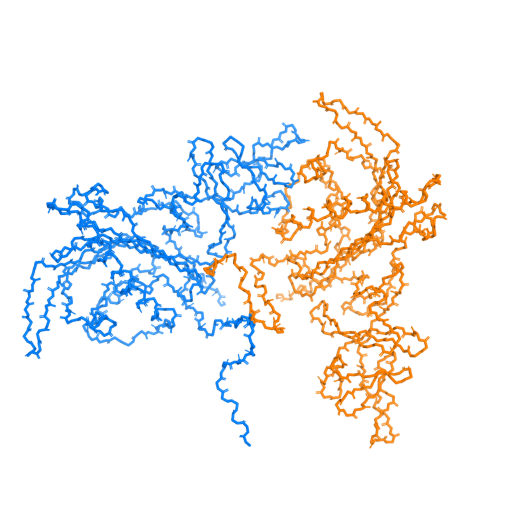24.453 1 89 332 GLN A O 1
ATOM 2682 N N . GLY A 1 333 ? 16.922 32.062 22.891 1 89.94 333 GLY A N 1
ATOM 2683 C CA . GLY A 1 333 ? 15.727 31.703 22.156 1 89.94 333 GLY A CA 1
ATOM 2684 C C . GLY A 1 333 ? 15.742 30.266 21.656 1 89.94 333 GLY A C 1
ATOM 2685 O O . GLY A 1 333 ? 14.797 29.516 21.875 1 89.94 333 GLY A O 1
ATOM 2686 N N . PHE A 1 334 ? 16.828 29.859 21.094 1 91.75 334 PHE A N 1
ATOM 2687 C CA . PHE A 1 334 ? 16.953 28.531 20.516 1 91.75 334 PHE A CA 1
ATOM 2688 C C . PHE A 1 334 ? 16.984 27.469 21.594 1 91.75 334 PHE A C 1
ATOM 2690 O O . PHE A 1 334 ? 16.359 26.406 21.453 1 91.75 334 PHE A O 1
ATOM 2697 N N . MET A 1 335 ? 17.703 27.734 22.625 1 92.44 335 MET A N 1
ATOM 2698 C CA . MET A 1 335 ? 17.766 26.75 23.719 1 92.44 335 MET A CA 1
ATOM 2699 C C . MET A 1 335 ? 16.391 26.594 24.375 1 92.44 335 MET A C 1
ATOM 2701 O O . MET A 1 335 ? 15.984 25.484 24.703 1 92.44 335 MET A O 1
ATOM 2705 N N . ALA A 1 336 ? 15.711 27.672 24.578 1 93.25 336 ALA A N 1
ATOM 2706 C CA . ALA A 1 336 ? 14.406 27.625 25.234 1 93.25 336 ALA A CA 1
ATOM 2707 C C . ALA A 1 336 ? 13.406 26.828 24.406 1 93.25 336 ALA A C 1
ATOM 2709 O O . ALA A 1 336 ? 12.703 25.969 24.938 1 93.25 336 ALA A O 1
ATOM 2710 N N . ILE A 1 337 ? 13.336 27.094 23.156 1 94.31 337 ILE A N 1
ATOM 2711 C CA . ILE A 1 337 ? 12.328 26.438 22.328 1 94.31 337 ILE A CA 1
ATOM 2712 C C . ILE A 1 337 ? 12.672 24.969 22.172 1 94.31 337 ILE A C 1
ATOM 2714 O O . ILE A 1 337 ? 11.781 24.109 22.109 1 94.31 337 ILE A O 1
ATOM 2718 N N . ARG A 1 338 ? 13.953 24.594 22.062 1 94.38 338 ARG A N 1
ATOM 2719 C CA . ARG A 1 338 ? 14.352 23.188 21.938 1 94.38 338 ARG A CA 1
ATOM 2720 C C . ARG A 1 338 ? 14.062 22.422 23.219 1 94.38 338 ARG A C 1
ATOM 2722 O O . ARG A 1 338 ? 13.648 21.266 23.188 1 94.38 338 ARG A O 1
ATOM 2729 N N . GLN A 1 339 ? 14.328 23.125 24.328 1 94.25 339 GLN A N 1
ATOM 2730 C CA . GLN A 1 339 ? 13.953 22.516 25.609 1 94.25 339 GLN A CA 1
ATOM 2731 C C . GLN A 1 339 ? 12.445 22.297 25.688 1 94.25 339 GLN A C 1
ATOM 2733 O O . GLN A 1 339 ? 11.984 21.234 26.109 1 94.25 339 GLN A O 1
ATOM 2738 N N . TRP A 1 340 ? 11.672 23.234 25.297 1 95.81 340 TRP A N 1
ATOM 2739 C CA . TRP A 1 340 ? 10.211 23.172 25.266 1 95.81 340 TRP A CA 1
ATOM 2740 C C . TRP A 1 340 ? 9.734 22.031 24.391 1 95.81 340 TRP A C 1
ATOM 2742 O O . TRP A 1 340 ? 8.805 21.312 24.734 1 95.81 340 TRP A O 1
ATOM 2752 N N . ALA A 1 341 ? 10.367 21.797 23.312 1 96.56 341 ALA A N 1
ATOM 2753 C CA . ALA A 1 341 ? 9.961 20.812 22.312 1 96.56 341 ALA A CA 1
ATOM 2754 C C . ALA A 1 341 ? 10.117 19.391 22.828 1 96.56 341 ALA A C 1
ATOM 2756 O O . ALA A 1 341 ? 9.383 18.484 22.422 1 96.56 341 ALA A O 1
ATOM 2757 N N . LYS A 1 342 ? 10.984 19.172 23.75 1 95.06 342 LYS A N 1
ATOM 2758 C CA . LYS A 1 342 ? 11.305 17.844 24.25 1 95.06 342 LYS A CA 1
ATOM 2759 C C . LYS A 1 342 ? 10.078 17.156 24.828 1 95.06 342 LYS A C 1
ATOM 2761 O O . LYS A 1 342 ? 9.953 15.93 24.766 1 95.06 342 LYS A O 1
ATOM 2766 N N . GLN A 1 343 ? 9.164 17.859 25.297 1 95.75 343 GLN A N 1
ATOM 2767 C CA . GLN A 1 343 ? 8.008 17.312 25.984 1 95.75 343 GLN A CA 1
ATOM 2768 C C . GLN A 1 343 ? 7.102 16.547 25.016 1 95.75 343 GLN A C 1
ATOM 2770 O O . GLN A 1 343 ? 6.277 15.734 25.438 1 95.75 343 GLN A O 1
ATOM 2775 N N . PHE A 1 344 ? 7.258 16.812 23.734 1 97.62 344 PHE A N 1
ATOM 2776 C CA . PHE A 1 344 ? 6.344 16.25 22.766 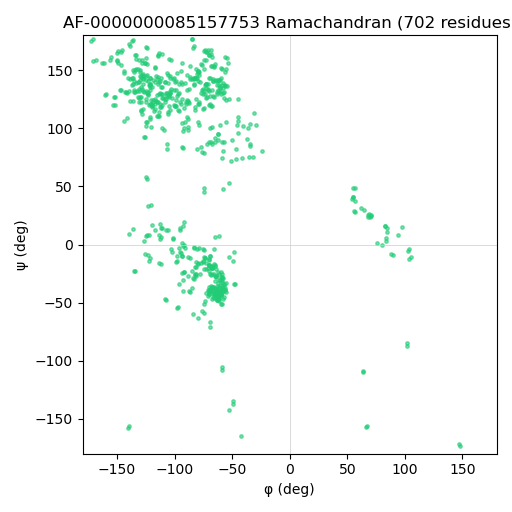1 97.62 344 PHE A CA 1
ATOM 2777 C C . PHE A 1 344 ? 6.922 14.977 22.156 1 97.62 344 PHE A C 1
ATOM 2779 O O . PHE A 1 344 ? 6.27 14.312 21.344 1 97.62 344 PHE A O 1
ATOM 2786 N N . TYR A 1 345 ? 8.125 14.602 22.516 1 96.19 345 TYR A N 1
ATOM 2787 C CA . TYR A 1 345 ? 8.773 13.422 21.953 1 96.19 345 TYR A CA 1
ATOM 2788 C C . TYR A 1 345 ? 8.625 12.227 22.875 1 96.19 345 TYR A C 1
ATOM 2790 O O . TYR A 1 345 ? 8.539 12.383 24.109 1 96.19 345 TYR A O 1
ATOM 2798 N N . PRO A 1 346 ? 8.547 11 22.219 1 91.69 346 PRO A N 1
ATOM 2799 C CA . PRO A 1 346 ? 8.492 9.812 23.062 1 91.69 346 PRO A CA 1
ATOM 2800 C C . PRO A 1 346 ? 9.758 9.617 23.891 1 91.69 346 PRO A C 1
ATOM 2802 O O . PRO A 1 346 ? 10.844 10.008 23.469 1 91.69 346 PRO A O 1
ATOM 2805 N N . GLU A 1 347 ? 9.531 9.18 25.078 1 78.81 347 GLU A N 1
ATOM 2806 C CA . GLU A 1 347 ? 10.68 8.891 25.922 1 78.81 347 GLU A CA 1
ATOM 2807 C C . GLU A 1 347 ? 11.445 7.672 25.422 1 78.81 347 GLU A C 1
ATOM 2809 O O . GLU A 1 347 ? 10.844 6.727 24.906 1 78.81 347 GLU A O 1
ATOM 2814 N N . PHE A 1 348 ? 12.484 7.82 24.766 1 60.28 348 PHE A N 1
ATOM 2815 C CA . PHE A 1 348 ? 13.273 6.641 24.406 1 60.28 348 PHE A CA 1
ATOM 2816 C C . PHE A 1 348 ? 13.43 5.719 25.609 1 60.28 348 PHE A C 1
ATOM 2818 O O . PHE A 1 348 ? 13.773 6.168 26.703 1 60.28 348 PHE A O 1
ATOM 2825 N N . ALA A 1 349 ? 12.711 4.656 25.672 1 43.5 349 ALA A N 1
ATOM 2826 C CA . ALA A 1 349 ? 13.109 3.646 26.641 1 43.5 349 ALA A CA 1
ATOM 2827 C C . ALA A 1 349 ? 14.617 3.41 26.609 1 43.5 349 ALA A C 1
ATOM 2829 O O . ALA A 1 349 ? 15.203 3.314 25.531 1 43.5 349 ALA A O 1
ATOM 2830 N N . ALA A 1 350 ? 15.43 3.809 27.5 1 36.59 350 ALA A N 1
ATOM 2831 C CA . ALA A 1 350 ? 16.781 3.285 27.703 1 36.59 350 ALA A CA 1
ATOM 2832 C C . ALA A 1 350 ? 16.844 1.791 27.391 1 36.59 350 ALA A C 1
ATOM 2834 O O . ALA A 1 350 ? 16.062 1.008 27.953 1 36.59 350 ALA A O 1
ATOM 2835 N N . GLN A 1 351 ? 17.031 1.294 26.141 1 34.75 351 GLN A N 1
ATOM 2836 C CA . GLN A 1 351 ? 17.516 -0.084 26.188 1 34.75 351 GLN A CA 1
ATOM 2837 C C . GLN A 1 351 ? 18.328 -0.334 27.453 1 34.75 351 GLN A C 1
ATOM 2839 O O . GLN A 1 351 ? 19.219 0.46 27.797 1 34.75 351 GLN A O 1
ATOM 2844 N N . GLU A 1 352 ? 17.781 -1.018 28.516 1 28.66 352 GLU A N 1
ATOM 2845 C CA . GLU A 1 352 ? 18.734 -1.691 29.391 1 28.66 352 GLU A CA 1
ATOM 2846 C C . GLU A 1 352 ? 19.922 -2.225 28.594 1 28.66 352 GLU A C 1
ATOM 2848 O O . GLU A 1 352 ? 19.75 -2.977 27.625 1 28.66 352 GLU A O 1
ATOM 2853 N N . ALA A 1 353 ? 21.031 -1.57 28.656 1 23.8 353 ALA A N 1
ATOM 2854 C CA . ALA A 1 353 ? 22.219 -2.371 28.391 1 23.8 353 ALA A CA 1
ATOM 2855 C C . ALA A 1 353 ? 22.188 -3.686 29.172 1 23.8 353 ALA A C 1
ATOM 2857 O O . ALA A 1 353 ? 21.828 -3.707 30.344 1 23.8 353 ALA A O 1
ATOM 2858 N N . MET B 1 1 ? -1.87 24.047 -23.5 1 20.17 1 MET B N 1
ATOM 2859 C CA . MET B 1 1 ? -2.422 24.281 -22.172 1 20.17 1 MET B CA 1
ATOM 2860 C C . MET B 1 1 ? -2.223 23.062 -21.281 1 20.17 1 MET B C 1
ATOM 2862 O O . MET B 1 1 ? -2.848 22.016 -21.484 1 20.17 1 MET B O 1
ATOM 2866 N N . ILE B 1 2 ? -1.083 22.797 -20.891 1 22.34 2 ILE B N 1
ATOM 2867 C CA . ILE B 1 2 ? -0.44 21.516 -20.594 1 22.34 2 ILE B CA 1
ATOM 2868 C C . ILE B 1 2 ? -0.915 21 -19.25 1 22.34 2 ILE B C 1
ATOM 2870 O O . ILE B 1 2 ? -0.691 21.641 -18.219 1 22.34 2 ILE B O 1
ATOM 2874 N N . TRP B 1 3 ? -2.074 20.297 -19.109 1 20.44 3 TRP B N 1
ATOM 2875 C CA . TRP B 1 3 ? -2.984 19.969 -18.016 1 20.44 3 TRP B CA 1
ATOM 2876 C C . TRP B 1 3 ? -2.322 19.016 -17.031 1 20.44 3 TRP B C 1
ATOM 2878 O O . TRP B 1 3 ? -1.821 17.953 -17.422 1 20.44 3 TRP B O 1
ATOM 2888 N N . ARG B 1 4 ? -1.589 19.438 -16 1 25.67 4 ARG B N 1
ATOM 2889 C CA . ARG B 1 4 ? -0.688 18.906 -14.984 1 25.67 4 ARG B CA 1
ATOM 2890 C C . ARG B 1 4 ? -1.383 17.844 -14.148 1 25.67 4 ARG B C 1
ATOM 2892 O O . ARG B 1 4 ? -2.045 18.156 -13.156 1 25.67 4 ARG B O 1
ATOM 2899 N N . ARG B 1 5 ? -2.072 16.875 -14.797 1 22.41 5 ARG B N 1
ATOM 2900 C CA . ARG B 1 5 ? -2.939 15.852 -14.234 1 22.41 5 ARG B CA 1
ATOM 2901 C C . ARG B 1 5 ? -2.223 15.07 -13.141 1 22.41 5 ARG B C 1
ATOM 2903 O O . ARG B 1 5 ? -1.008 15.195 -12.969 1 22.41 5 ARG B O 1
ATOM 2910 N N . GLY B 1 6 ? -2.521 13.719 -13.133 1 25.55 6 GLY B N 1
ATOM 2911 C CA . GLY B 1 6 ? -2.396 12.727 -12.078 1 25.55 6 GLY B CA 1
ATOM 2912 C C . GLY B 1 6 ? -0.959 12.469 -11.664 1 25.55 6 GLY B C 1
ATOM 2913 O O . GLY B 1 6 ? -0.026 12.914 -12.336 1 25.55 6 GLY B O 1
ATOM 2914 N N . GLY B 1 7 ? -0.767 11.953 -10.32 1 28.17 7 GLY B N 1
ATOM 2915 C CA . GLY B 1 7 ? 0.404 11.664 -9.508 1 28.17 7 GLY B CA 1
ATOM 2916 C C . GLY B 1 7 ? 1.449 10.844 -10.242 1 28.17 7 GLY B C 1
ATOM 2917 O O . GLY B 1 7 ? 2.328 10.242 -9.617 1 28.17 7 GLY B O 1
ATOM 2918 N N . LEU B 1 8 ? 0.991 10.5 -11.328 1 27.67 8 LEU B N 1
ATOM 2919 C CA . LEU B 1 8 ? 1.97 9.711 -12.07 1 27.67 8 LEU B CA 1
ATOM 2920 C C . LEU B 1 8 ? 3.16 10.57 -12.484 1 27.67 8 LEU B C 1
ATOM 2922 O O . LEU B 1 8 ? 2.988 11.609 -13.125 1 27.67 8 LEU B O 1
ATOM 2926 N N . ILE B 1 9 ? 4.082 10.656 -11.617 1 27.31 9 ILE B N 1
ATOM 2927 C CA . ILE B 1 9 ? 5.27 11.328 -12.125 1 27.31 9 ILE B CA 1
ATOM 2928 C C . ILE B 1 9 ? 5.863 10.523 -13.281 1 27.31 9 ILE B C 1
ATOM 2930 O O . ILE B 1 9 ? 6.156 9.336 -13.125 1 27.31 9 ILE B O 1
ATOM 2934 N N . PHE B 1 10 ? 5.496 10.906 -14.383 1 25.38 10 PHE B N 1
ATOM 2935 C CA . PHE B 1 10 ? 6.043 10.383 -15.633 1 25.38 10 PHE B CA 1
ATOM 2936 C C . PHE B 1 10 ? 7.551 10.586 -15.688 1 25.38 10 PHE B C 1
ATOM 2938 O O . PHE B 1 10 ? 8.031 11.727 -15.711 1 25.38 10 PHE B O 1
ATOM 2945 N N . VAL B 1 11 ? 8.383 9.68 -15 1 28 11 VAL B N 1
ATOM 2946 C CA . VAL B 1 11 ? 9.82 9.719 -15.227 1 28 11 VAL B CA 1
ATOM 2947 C C . VAL B 1 11 ? 10.125 9.406 -16.688 1 28 11 VAL B C 1
ATOM 2949 O O . VAL B 1 11 ? 9.461 8.57 -17.297 1 28 11 VAL B O 1
ATOM 2952 N N . PRO B 1 12 ? 10.969 10.18 -17.328 1 27.72 12 PRO B N 1
ATOM 2953 C CA . PRO B 1 12 ? 11.258 9.906 -18.75 1 27.72 12 PRO B CA 1
ATOM 2954 C C . PRO B 1 12 ? 11.594 8.438 -19 1 27.72 12 PRO B C 1
ATOM 2956 O O . PRO B 1 12 ? 11.766 7.664 -18.062 1 27.72 12 PRO B O 1
ATOM 2959 N N . GLU B 1 13 ? 12.68 8.117 -19.875 1 29.03 13 GLU B N 1
ATOM 2960 C CA . GLU B 1 13 ? 12.828 6.914 -20.688 1 29.03 13 GLU B CA 1
ATOM 2961 C C . GLU B 1 13 ? 12.828 5.66 -19.812 1 29.03 13 GLU B C 1
ATOM 2963 O O . GLU B 1 13 ? 12.07 4.723 -20.078 1 29.03 13 GLU B O 1
ATOM 2968 N N . GLY B 1 14 ? 14.125 4.906 -19.625 1 31.08 14 GLY B N 1
ATOM 2969 C CA . GLY B 1 14 ? 14.297 3.52 -19.219 1 31.08 14 GLY B CA 1
ATOM 2970 C C . GLY B 1 14 ? 13.961 3.277 -17.75 1 31.08 14 GLY B C 1
ATOM 2971 O O . GLY B 1 14 ? 14.125 2.166 -17.25 1 31.08 14 GLY B O 1
ATOM 2972 N N . GLY B 1 15 ? 14.336 4.207 -16.891 1 29.89 15 GLY B N 1
ATOM 2973 C CA . GLY B 1 15 ? 14.57 3.805 -15.508 1 29.89 15 GLY B CA 1
ATOM 2974 C C . GLY B 1 15 ? 13.289 3.467 -14.766 1 29.89 15 GLY B C 1
ATOM 2975 O O . GLY B 1 15 ? 12.211 3.947 -15.117 1 29.89 15 GLY B O 1
ATOM 2976 N N . GLN B 1 16 ? 13.32 2.312 -14.047 1 28.31 16 GLN B N 1
ATOM 2977 C CA . GLN B 1 16 ? 12.25 1.636 -13.32 1 28.31 16 GLN B CA 1
ATOM 2978 C C . GLN B 1 16 ? 11.602 2.568 -12.297 1 28.31 16 GLN B C 1
ATOM 2980 O O . GLN B 1 16 ? 12.305 3.258 -11.547 1 28.31 16 GLN B O 1
ATOM 2985 N N . LEU B 1 17 ? 10.539 3.057 -12.445 1 32.81 17 LEU B N 1
ATOM 2986 C CA . LEU B 1 17 ? 9.602 3.684 -11.531 1 32.81 17 LEU B CA 1
ATOM 2987 C C . LEU B 1 17 ? 9.695 3.055 -10.141 1 32.81 17 LEU B C 1
ATOM 2989 O O . LEU B 1 17 ? 9.531 1.842 -9.992 1 32.81 17 LEU B O 1
ATOM 2993 N N . ARG B 1 18 ? 10.758 3.412 -9.414 1 32.25 18 ARG B N 1
ATOM 2994 C CA . ARG B 1 18 ? 10.625 2.775 -8.109 1 32.25 18 ARG B CA 1
ATOM 2995 C C . ARG B 1 18 ? 9.336 3.203 -7.418 1 32.25 18 ARG B C 1
ATOM 2997 O O . ARG B 1 18 ? 9.094 4.398 -7.223 1 32.25 18 ARG B O 1
ATOM 3004 N N . TRP B 1 19 ? 8.344 2.551 -7.656 1 34.06 19 TRP B N 1
ATOM 3005 C CA . TRP B 1 19 ? 7.148 2.578 -6.82 1 34.06 19 TRP B CA 1
ATOM 3006 C C . TRP B 1 19 ? 7.512 2.441 -5.348 1 34.06 19 TRP B C 1
ATOM 3008 O O . TRP B 1 19 ? 8.258 1.537 -4.965 1 34.06 19 TRP B O 1
ATOM 3018 N N . GLU B 1 20 ? 7.91 3.471 -4.641 1 39.41 20 GLU B N 1
ATOM 3019 C CA . GLU B 1 20 ? 8.016 3.266 -3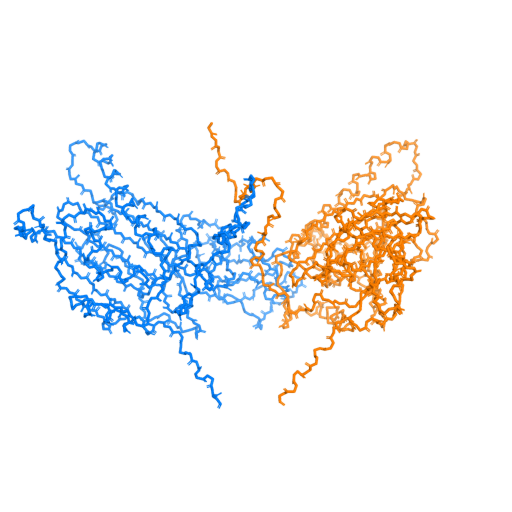.199 1 39.41 20 GLU B CA 1
ATOM 3020 C C . GLU B 1 20 ? 6.734 2.654 -2.635 1 39.41 20 GLU B C 1
ATOM 3022 O O . GLU B 1 20 ? 5.672 3.279 -2.67 1 39.41 20 GLU B O 1
ATOM 3027 N N . GLY B 1 21 ? 6.566 1.551 -2.902 1 46.06 21 GLY B N 1
ATOM 3028 C CA . GLY B 1 21 ? 5.488 0.796 -2.283 1 46.06 21 GLY B CA 1
ATOM 3029 C C . GLY B 1 21 ? 5.273 1.156 -0.825 1 46.06 21 GLY B C 1
ATOM 3030 O O . GLY B 1 21 ? 6.227 1.222 -0.047 1 46.06 21 GLY B O 1
ATOM 3031 N N . THR B 1 22 ? 4.402 2.131 -0.488 1 54 22 THR B N 1
ATOM 3032 C CA . THR B 1 22 ? 3.998 2.736 0.776 1 54 22 THR B CA 1
ATOM 3033 C C . THR B 1 22 ? 3.279 1.721 1.658 1 54 22 THR B C 1
ATOM 3035 O O . THR B 1 22 ? 2.973 2.004 2.818 1 54 22 THR B O 1
ATOM 3038 N N . MET B 1 23 ? 3.062 0.475 1.088 1 61.72 23 MET B N 1
ATOM 3039 C CA . MET B 1 23 ? 2.254 -0.377 1.955 1 61.72 23 MET B CA 1
ATOM 3040 C C . MET B 1 23 ? 3.139 -1.244 2.844 1 61.72 23 MET B C 1
ATOM 3042 O O . MET B 1 23 ? 4.305 -1.482 2.523 1 61.72 23 MET B O 1
ATOM 3046 N N . ALA B 1 24 ? 2.615 -1.686 3.951 1 64.56 24 ALA B N 1
ATOM 3047 C CA . ALA B 1 24 ? 3.312 -2.408 5.012 1 64.56 24 ALA B CA 1
ATOM 3048 C C . ALA B 1 24 ? 3.889 -3.723 4.492 1 64.56 24 ALA B C 1
ATOM 3050 O O . ALA B 1 24 ? 3.234 -4.434 3.725 1 64.56 24 ALA B O 1
ATOM 3051 N N . LYS B 1 25 ? 5.125 -3.963 4.777 1 77.38 25 LYS B N 1
ATOM 3052 C CA . LYS B 1 25 ? 5.785 -5.246 4.555 1 77.38 25 LYS B CA 1
ATOM 3053 C C . LYS B 1 25 ? 4.992 -6.387 5.191 1 77.38 25 LYS B C 1
ATOM 3055 O O . LYS B 1 25 ? 4.625 -6.316 6.363 1 77.38 25 LYS B O 1
ATOM 3060 N N . PRO B 1 26 ? 4.656 -7.406 4.34 1 84.12 26 PRO B N 1
ATOM 3061 C CA . PRO B 1 26 ? 3.965 -8.547 4.949 1 84.12 26 PRO B CA 1
ATOM 3062 C C . PRO B 1 26 ? 4.812 -9.258 6.004 1 84.12 26 PRO B C 1
ATOM 3064 O O . PRO B 1 26 ? 6.031 -9.359 5.848 1 84.12 26 PRO B O 1
ATOM 3067 N N . PRO B 1 27 ? 4.199 -9.656 7.047 1 88.44 27 PRO B N 1
ATOM 3068 C CA . PRO B 1 27 ? 4.93 -10.438 8.047 1 88.44 27 PRO B CA 1
ATOM 3069 C C . PRO B 1 27 ? 5.289 -11.844 7.559 1 88.44 27 PRO B C 1
ATOM 3071 O O . PRO B 1 27 ? 6.102 -12.531 8.188 1 88.44 27 PRO B O 1
ATOM 3074 N N . LEU B 1 28 ? 4.75 -12.328 6.496 1 93.19 28 LEU B N 1
ATOM 3075 C CA . LEU B 1 28 ? 5.031 -13.617 5.879 1 93.19 28 LEU B CA 1
ATOM 3076 C C . LEU B 1 28 ? 6.27 -13.539 4.992 1 93.19 28 LEU B C 1
ATOM 3078 O O . LEU B 1 28 ? 6.477 -12.547 4.297 1 93.19 28 LEU B O 1
ATOM 3082 N N . SER B 1 29 ? 7.027 -14.594 5.004 1 95.75 29 SER B N 1
ATOM 3083 C CA . SER B 1 29 ? 8.219 -14.617 4.16 1 95.75 29 SER B CA 1
ATOM 3084 C C . SER B 1 29 ? 7.855 -14.492 2.684 1 95.75 29 SER B C 1
ATOM 3086 O O . SER B 1 29 ? 6.891 -15.109 2.225 1 95.75 29 SER B O 1
ATOM 3088 N N . MET B 1 30 ? 8.656 -13.773 2.023 1 97.25 30 MET B N 1
ATOM 3089 C CA . MET B 1 30 ? 8.516 -13.648 0.576 1 97.25 30 MET B CA 1
ATOM 3090 C C . MET B 1 30 ? 9.422 -14.633 -0.151 1 97.25 30 MET B C 1
ATOM 3092 O O . MET B 1 30 ? 9.688 -14.477 -1.345 1 97.25 30 MET B O 1
ATOM 3096 N N . LYS B 1 31 ? 9.93 -15.57 0.563 1 97.88 31 LYS B N 1
ATOM 3097 C CA . LYS B 1 31 ? 10.766 -16.625 -0.013 1 97.88 31 LYS B CA 1
ATOM 3098 C C . LYS B 1 31 ? 10.227 -18 0.331 1 97.88 31 LYS B C 1
ATOM 3100 O O . LYS B 1 31 ? 10.953 -18.844 0.867 1 97.88 31 LYS B O 1
ATOM 3105 N N . PRO B 1 32 ? 9 -18.266 -0.05 1 98 32 PRO B N 1
ATOM 3106 C CA . PRO B 1 32 ? 8.414 -19.562 0.251 1 98 32 PRO B CA 1
ATOM 3107 C C . PRO B 1 32 ? 8.961 -20.688 -0.643 1 98 32 PRO B C 1
ATOM 3109 O O . PRO B 1 32 ? 9.477 -20.406 -1.727 1 98 32 PRO B O 1
ATOM 3112 N N . THR B 1 33 ? 8.805 -21.875 -0.134 1 98.25 33 THR B N 1
ATOM 3113 C CA . THR B 1 33 ? 9.148 -23.078 -0.889 1 98.25 33 THR B CA 1
ATOM 3114 C C . THR B 1 33 ? 8.008 -23.469 -1.825 1 98.25 33 THR B C 1
ATOM 3116 O O . THR B 1 33 ? 6.836 -23.406 -1.443 1 98.25 33 THR B O 1
ATOM 3119 N N . GLY B 1 34 ? 8.375 -23.859 -3.092 1 98.62 34 GLY B N 1
ATOM 3120 C CA . GLY B 1 34 ? 7.363 -24.375 -4.004 1 98.62 34 GLY B CA 1
ATOM 3121 C C . GLY B 1 34 ? 7.648 -24.047 -5.457 1 98.62 34 GLY B C 1
ATOM 3122 O O . GLY B 1 34 ? 8.75 -23.594 -5.793 1 98.62 34 GLY B O 1
ATOM 3123 N N . TRP B 1 35 ? 6.711 -24.375 -6.281 1 98.81 35 TRP B N 1
ATOM 3124 C CA . TRP B 1 35 ? 6.75 -24.047 -7.699 1 98.81 35 TRP B CA 1
ATOM 3125 C C . TRP B 1 35 ? 6.16 -22.656 -7.949 1 98.81 35 TRP B C 1
ATOM 3127 O O . TRP B 1 35 ? 5.094 -22.328 -7.426 1 98.81 35 TRP B O 1
ATOM 3137 N N . PHE B 1 36 ? 6.852 -21.844 -8.75 1 98.94 36 PHE B N 1
ATOM 3138 C CA . PHE B 1 36 ? 6.41 -20.5 -9.062 1 98.94 36 PHE B CA 1
ATOM 3139 C C . PHE B 1 36 ? 6.594 -20.203 -10.547 1 98.94 36 PHE B C 1
ATOM 3141 O O . PHE B 1 36 ? 7.602 -20.578 -11.141 1 98.94 36 PHE B O 1
ATOM 3148 N N . GLN B 1 37 ? 5.625 -19.578 -11.141 1 98.94 37 GLN B N 1
ATOM 3149 C CA . GLN B 1 37 ? 5.715 -19.203 -12.547 1 98.94 37 GLN B CA 1
ATOM 3150 C C . GLN B 1 37 ? 6.633 -18 -12.742 1 98.94 37 GLN B C 1
ATOM 3152 O O . GLN B 1 37 ? 6.496 -16.984 -12.062 1 98.94 37 GLN B O 1
ATOM 3157 N N . VAL B 1 38 ? 7.516 -18.094 -13.727 1 98.81 38 VAL B N 1
ATOM 3158 C CA . VAL B 1 38 ? 8.469 -17 -13.898 1 98.81 38 VAL B CA 1
ATOM 3159 C C . VAL B 1 38 ? 8.336 -16.438 -15.305 1 98.81 38 VAL B C 1
ATOM 3161 O O . VAL B 1 38 ? 8.836 -15.336 -15.586 1 98.81 38 VAL B O 1
ATOM 3164 N N . ALA B 1 39 ? 7.652 -17.156 -16.188 1 98.81 39 ALA B N 1
ATOM 3165 C CA . ALA B 1 39 ? 7.414 -16.719 -17.562 1 98.81 39 ALA B CA 1
ATOM 3166 C C . ALA B 1 39 ? 6.375 -17.594 -18.25 1 98.81 39 ALA B C 1
ATOM 3168 O O . ALA B 1 39 ? 6.039 -18.688 -17.75 1 98.81 39 ALA B O 1
ATOM 3169 N N . TRP B 1 40 ? 5.777 -17.062 -19.281 1 98.75 40 TRP B N 1
ATOM 3170 C CA . TRP B 1 40 ? 5.113 -17.953 -20.234 1 98.75 40 TRP B CA 1
ATOM 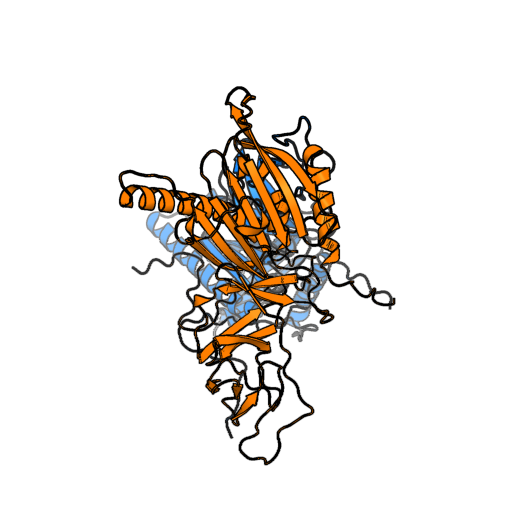3171 C C . TRP B 1 40 ? 6.121 -18.578 -21.188 1 98.75 40 TRP B C 1
ATOM 3173 O O . TRP B 1 40 ? 7.137 -17.953 -21.516 1 98.75 40 TRP B O 1
ATOM 3183 N N . SER B 1 41 ? 5.844 -19.75 -21.625 1 98.44 41 SER B N 1
ATOM 3184 C CA . SER B 1 41 ? 6.773 -20.516 -22.453 1 98.44 41 SER B CA 1
ATOM 3185 C C . SER B 1 41 ? 7.168 -19.734 -23.703 1 98.44 41 SER B C 1
ATOM 3187 O O . SER B 1 41 ? 8.32 -19.797 -24.141 1 98.44 41 SER B O 1
ATOM 3189 N N . ASP B 1 42 ? 6.25 -19.016 -24.266 1 98.06 42 ASP B N 1
ATOM 3190 C CA . ASP B 1 42 ? 6.496 -18.344 -25.547 1 98.06 42 ASP B CA 1
ATOM 3191 C C . ASP B 1 42 ? 7.316 -17.062 -25.344 1 98.06 42 ASP B C 1
ATOM 3193 O O . ASP B 1 42 ? 7.707 -16.422 -26.312 1 98.06 42 ASP B O 1
ATOM 3197 N N . GLU B 1 43 ? 7.629 -16.688 -24.141 1 98.25 43 GLU B N 1
ATOM 3198 C CA . GLU B 1 43 ? 8.492 -15.547 -23.859 1 98.25 43 GLU B CA 1
ATOM 3199 C C . GLU B 1 43 ? 9.961 -15.922 -24 1 98.25 43 GLU B C 1
ATOM 3201 O O . GLU B 1 43 ? 10.828 -15.039 -24.062 1 98.25 43 GLU B O 1
ATOM 3206 N N . ILE B 1 44 ? 10.203 -17.234 -24.031 1 98.69 44 ILE B N 1
ATOM 3207 C CA . ILE B 1 44 ? 11.586 -17.703 -24.078 1 98.69 44 ILE B CA 1
ATOM 3208 C C . ILE B 1 44 ? 11.766 -18.656 -25.266 1 98.69 44 ILE B C 1
ATOM 3210 O O . ILE B 1 44 ? 11.617 -19.875 -25.125 1 98.69 44 ILE B O 1
ATOM 3214 N N . GLY B 1 45 ? 12.156 -18.125 -26.344 1 98.5 45 GLY B N 1
ATOM 3215 C CA . GLY B 1 45 ? 12.398 -18.938 -27.516 1 98.5 45 GLY B CA 1
ATOM 3216 C C . GLY B 1 45 ? 13.781 -19.562 -27.531 1 98.5 45 GLY B C 1
ATOM 3217 O O . GLY B 1 45 ? 14.633 -19.234 -26.703 1 98.5 45 GLY B O 1
ATOM 3218 N N . VAL B 1 46 ? 13.945 -20.5 -28.484 1 98.62 46 VAL B N 1
ATOM 3219 C CA . VAL B 1 46 ? 15.266 -21.109 -28.656 1 98.62 46 VAL B CA 1
ATOM 3220 C C . VAL B 1 46 ? 16.297 -20.016 -28.922 1 98.62 46 VAL B C 1
ATOM 3222 O O . VAL B 1 46 ? 16.078 -19.141 -29.75 1 98.62 46 VAL B O 1
ATOM 3225 N N . GLY B 1 47 ? 17.406 -20.094 -28.172 1 98.56 47 GLY B N 1
ATOM 3226 C CA . GLY B 1 47 ? 18.469 -19.125 -28.344 1 98.56 47 GLY B CA 1
ATOM 3227 C C . GLY B 1 47 ? 18.297 -17.875 -27.5 1 98.56 47 GLY B C 1
ATOM 3228 O O . GLY B 1 47 ? 19.219 -17.062 -27.391 1 98.56 47 GLY B O 1
ATOM 3229 N N . ASP B 1 48 ? 17.172 -17.766 -26.875 1 98.5 48 ASP B N 1
ATOM 3230 C CA . ASP B 1 48 ? 16.891 -16.562 -26.078 1 98.5 48 ASP B CA 1
ATOM 3231 C C . ASP B 1 48 ? 17.562 -16.641 -24.719 1 98.5 48 ASP B C 1
ATOM 3233 O O . ASP B 1 48 ? 17.797 -17.734 -24.188 1 98.5 48 ASP B O 1
ATOM 3237 N N . VAL B 1 49 ? 17.984 -15.555 -24.188 1 98.69 49 VAL B N 1
ATOM 3238 C CA . VAL B 1 49 ? 18.359 -15.336 -22.797 1 98.69 49 VAL B CA 1
ATOM 3239 C C . VAL B 1 49 ? 17.391 -14.328 -22.156 1 98.69 49 VAL B C 1
ATOM 3241 O O . VAL B 1 49 ? 17.406 -13.148 -22.5 1 98.69 49 VAL B O 1
ATOM 3244 N N . HIS B 1 50 ? 16.578 -14.781 -21.266 1 98.5 50 HIS B N 1
ATOM 3245 C CA . HIS B 1 50 ? 15.523 -13.984 -20.656 1 98.5 50 HIS B CA 1
ATOM 3246 C C . HIS B 1 50 ? 15.898 -13.586 -19.234 1 98.5 50 HIS B C 1
ATOM 3248 O O . HIS B 1 50 ? 16.172 -14.438 -18.391 1 98.5 50 HIS B O 1
ATOM 3254 N N . LYS B 1 51 ? 16 -12.242 -18.969 1 98.06 51 LYS B N 1
ATOM 3255 C CA . LYS B 1 51 ? 16.359 -11.766 -17.641 1 98.06 51 LYS B CA 1
ATOM 3256 C C . LYS B 1 51 ? 15.117 -11.625 -16.75 1 98.06 51 LYS B C 1
ATOM 3258 O O . LYS B 1 51 ? 14.055 -11.227 -17.219 1 98.06 51 LYS B O 1
ATOM 3263 N N . MET B 1 52 ? 15.273 -11.953 -15.484 1 97.94 52 MET B N 1
ATOM 3264 C CA . MET B 1 52 ? 14.18 -11.836 -14.531 1 97.94 52 MET B CA 1
ATOM 3265 C C . MET B 1 52 ? 14.711 -11.688 -13.109 1 97.94 52 MET B C 1
ATOM 3267 O O . MET B 1 52 ? 15.898 -11.922 -12.859 1 97.94 52 MET B O 1
ATOM 3271 N N . LYS B 1 53 ? 13.898 -11.172 -12.258 1 98.5 53 LYS B N 1
ATOM 3272 C CA . LYS B 1 53 ? 14.188 -11.07 -10.828 1 98.5 53 LYS B CA 1
ATOM 3273 C C . LYS B 1 53 ? 13.039 -11.633 -9.992 1 98.5 53 LYS B C 1
ATOM 3275 O O . LYS B 1 53 ? 11.898 -11.188 -10.117 1 98.5 53 LYS B O 1
ATOM 3280 N N . TYR B 1 54 ? 13.328 -12.578 -9.188 1 98.69 54 TYR B N 1
ATOM 3281 C CA . TYR B 1 54 ? 12.375 -13.156 -8.25 1 98.69 54 TYR B CA 1
ATOM 3282 C C . TYR B 1 54 ? 13.055 -13.539 -6.945 1 98.69 54 TYR B C 1
ATOM 3284 O O . TYR B 1 54 ? 14.266 -13.797 -6.918 1 98.69 54 TYR B O 1
ATOM 3292 N N . PHE B 1 55 ? 12.312 -13.477 -5.805 1 98.06 55 PHE B N 1
ATOM 3293 C CA . PHE B 1 55 ? 12.789 -13.828 -4.473 1 98.06 55 PHE B CA 1
ATOM 3294 C C . PHE B 1 55 ? 14.039 -13.016 -4.117 1 98.06 55 PHE B C 1
ATOM 3296 O O . PHE B 1 55 ? 14.953 -13.531 -3.475 1 98.06 55 PHE B O 1
ATOM 3303 N N . ASP B 1 56 ? 14.148 -11.828 -4.676 1 97.19 56 ASP B N 1
ATOM 3304 C CA . ASP B 1 56 ? 15.25 -10.891 -4.469 1 97.19 56 ASP B CA 1
ATOM 3305 C C . ASP B 1 56 ? 16.547 -11.406 -5.098 1 97.19 56 ASP B C 1
ATOM 3307 O O . ASP B 1 56 ? 17.641 -11.148 -4.594 1 97.19 56 ASP B O 1
ATOM 3311 N N . GLN B 1 57 ? 16.391 -12.219 -6.113 1 97.5 57 GLN B N 1
ATOM 3312 C CA . GLN B 1 57 ? 17.516 -12.789 -6.844 1 97.5 57 GLN B CA 1
AT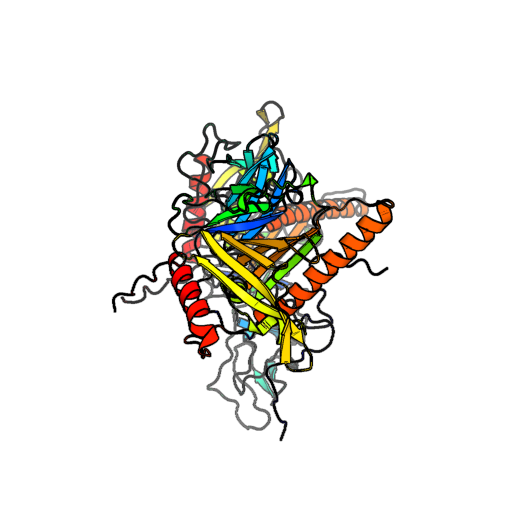OM 3313 C C . GLN B 1 57 ? 17.422 -12.477 -8.336 1 97.5 57 GLN B C 1
ATOM 3315 O O . GLN B 1 57 ? 16.359 -12.648 -8.945 1 97.5 57 GLN B O 1
ATOM 3320 N N . GLU B 1 58 ? 18.547 -11.992 -8.828 1 97.94 58 GLU B N 1
ATOM 3321 C CA . GLU B 1 58 ? 18.625 -11.844 -10.273 1 97.94 58 GLU B CA 1
ATOM 3322 C C . GLU B 1 58 ? 18.859 -13.188 -10.961 1 97.94 58 GLU B C 1
ATOM 3324 O O . GLU B 1 58 ? 19.734 -13.953 -10.547 1 97.94 58 GLU B O 1
ATOM 3329 N N . MET B 1 59 ? 18 -13.461 -12.008 1 98.62 59 MET B N 1
ATOM 3330 C CA . MET B 1 59 ? 18.062 -14.75 -12.688 1 98.62 59 MET B CA 1
ATOM 3331 C C . MET B 1 59 ? 18.031 -14.57 -14.203 1 98.62 59 MET B C 1
ATOM 3333 O O . MET B 1 59 ? 17.656 -13.5 -14.695 1 98.62 59 MET B O 1
ATOM 3337 N N . VAL B 1 60 ? 18.422 -15.617 -14.922 1 98.75 60 VAL B N 1
ATOM 3338 C CA . VAL B 1 60 ? 18.234 -15.695 -16.375 1 98.75 60 VAL B CA 1
ATOM 3339 C C . VAL B 1 60 ? 17.625 -17.047 -16.734 1 98.75 60 VAL B C 1
ATOM 3341 O O . VAL B 1 60 ? 17.953 -18.078 -16.125 1 98.75 60 VAL B O 1
ATOM 3344 N N . ALA B 1 61 ? 16.75 -17.047 -17.609 1 98.88 61 ALA B N 1
ATOM 3345 C CA . ALA B 1 61 ? 16.266 -18.219 -18.312 1 98.88 61 ALA B CA 1
ATOM 3346 C C . ALA B 1 61 ? 16.781 -18.266 -19.75 1 98.88 61 ALA B C 1
ATOM 3348 O O . ALA B 1 61 ? 16.75 -17.25 -20.453 1 98.88 61 ALA B O 1
ATOM 3349 N N . TRP B 1 62 ? 17.312 -19.375 -20.125 1 98.88 62 TRP B N 1
ATOM 3350 C CA . TRP B 1 62 ? 17.812 -19.5 -21.484 1 98.88 62 TRP B CA 1
ATOM 3351 C C . TRP B 1 62 ? 17.438 -20.844 -22.094 1 98.88 62 TRP B C 1
ATOM 3353 O O . TRP B 1 62 ? 17.328 -21.844 -21.391 1 98.88 62 TRP B O 1
ATOM 3363 N N . ARG B 1 63 ? 17.156 -20.797 -23.359 1 98.88 63 ARG B N 1
ATOM 3364 C CA . ARG B 1 63 ? 16.75 -22.016 -24.078 1 98.88 63 ARG B CA 1
ATOM 3365 C C . ARG B 1 63 ? 17.797 -22.422 -25.094 1 98.88 63 ARG B C 1
ATOM 3367 O O . ARG B 1 63 ? 18.078 -21.688 -26.047 1 98.88 63 ARG B O 1
ATOM 3374 N N . ALA B 1 64 ? 18.312 -23.594 -24.953 1 98.69 64 ALA B N 1
ATOM 3375 C CA . ALA B 1 64 ? 19.375 -24.141 -25.812 1 98.69 64 ALA B CA 1
ATOM 3376 C C . ALA B 1 64 ? 18.828 -24.453 -27.219 1 98.69 64 ALA B C 1
ATOM 3378 O O . ALA B 1 64 ? 17.625 -24.422 -27.438 1 98.69 64 ALA B O 1
ATOM 3379 N N . GLU B 1 65 ? 19.766 -24.688 -28.062 1 98.19 65 GLU B N 1
ATOM 3380 C CA . GLU B 1 65 ? 19.375 -25.016 -29.438 1 98.19 65 GLU B CA 1
ATOM 3381 C C . GLU B 1 65 ? 18.531 -26.297 -29.484 1 98.19 65 GLU B C 1
ATOM 3383 O O . GLU B 1 65 ? 17.656 -26.438 -30.328 1 98.19 65 GLU B O 1
ATOM 3388 N N . SER B 1 66 ? 18.75 -27.203 -28.578 1 98.06 66 SER B N 1
ATOM 3389 C CA . SER B 1 66 ? 17.984 -28.453 -28.469 1 98.06 66 SER B CA 1
ATOM 3390 C C . SER B 1 66 ? 16.562 -28.188 -27.984 1 98.06 66 SER B C 1
ATOM 3392 O O . SER B 1 66 ? 15.703 -29.062 -28.078 1 98.06 66 SER B O 1
ATOM 3394 N N . GLY B 1 67 ? 16.391 -27.031 -27.422 1 98.25 67 GLY B N 1
ATOM 3395 C CA . GLY B 1 67 ? 15.094 -26.703 -26.859 1 98.25 67 GLY B CA 1
ATOM 3396 C C . GLY B 1 67 ? 15.07 -26.797 -25.344 1 98.25 67 GLY B C 1
ATOM 3397 O O . GLY B 1 67 ? 14.094 -26.406 -24.703 1 98.25 67 GLY B O 1
ATOM 3398 N N . GLN B 1 68 ? 16.188 -27.234 -24.797 1 98.12 68 GLN B N 1
ATOM 3399 C CA . GLN B 1 68 ? 16.25 -27.375 -23.344 1 98.12 68 GLN B CA 1
ATOM 3400 C C . GLN B 1 68 ? 16.234 -26.016 -22.656 1 98.12 68 GLN B C 1
ATOM 3402 O O . GLN B 1 68 ? 16.984 -25.125 -23.016 1 98.12 68 GLN B O 1
ATOM 3407 N N . LEU B 1 69 ? 15.312 -25.922 -21.734 1 98.75 69 LEU B N 1
ATOM 3408 C CA . LEU B 1 69 ? 15.156 -24.688 -20.969 1 98.75 69 LEU B CA 1
ATOM 3409 C C . LEU B 1 69 ? 15.898 -24.797 -19.641 1 98.75 69 LEU B C 1
ATOM 3411 O O . LEU B 1 69 ? 15.789 -25.797 -18.922 1 98.75 69 LEU B O 1
ATOM 3415 N N . THR B 1 70 ? 16.75 -23.75 -19.312 1 98.81 70 THR B N 1
ATOM 3416 C CA . THR B 1 70 ? 17.5 -23.688 -18.062 1 98.81 70 THR B CA 1
ATOM 3417 C C . THR B 1 70 ? 17.281 -22.344 -17.375 1 98.81 70 THR B C 1
ATOM 3419 O O . THR B 1 70 ? 17.266 -21.297 -18.031 1 98.81 70 THR B O 1
ATOM 3422 N N . VAL B 1 71 ? 17.047 -22.391 -16.031 1 98.88 71 VAL B N 1
ATO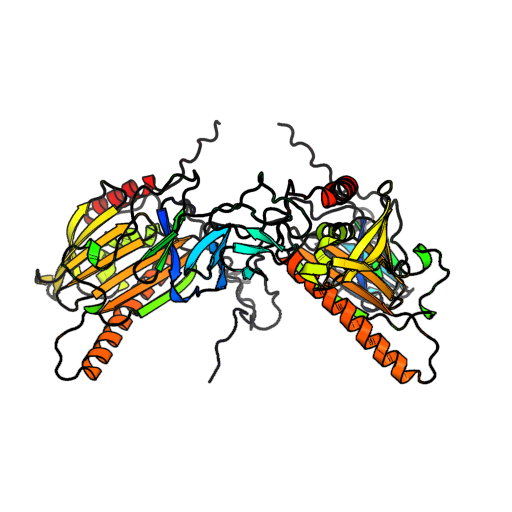M 3423 C CA . VAL B 1 71 ? 17.016 -21.188 -15.219 1 98.88 71 VAL B CA 1
ATOM 3424 C C . VAL B 1 71 ? 18.156 -21.203 -14.211 1 98.88 71 VAL B C 1
ATOM 3426 O O . VAL B 1 71 ? 18.375 -22.219 -13.531 1 98.88 71 VAL B O 1
ATOM 3429 N N . MET B 1 72 ? 18.953 -20.156 -14.117 1 98.31 72 MET B N 1
ATOM 3430 C CA . MET B 1 72 ? 20.062 -20.062 -13.18 1 98.31 72 MET B CA 1
ATOM 3431 C C . MET B 1 72 ? 20.25 -18.641 -12.688 1 98.31 72 MET B C 1
ATOM 3433 O O . MET B 1 72 ? 19.578 -17.719 -13.156 1 98.31 72 MET B O 1
ATOM 3437 N N . ASN B 1 73 ? 21.031 -18.453 -11.656 1 98.12 73 ASN B N 1
ATOM 3438 C CA . ASN B 1 73 ? 21.375 -17.109 -11.219 1 98.12 73 ASN B CA 1
ATOM 3439 C C . ASN B 1 73 ? 21.984 -16.281 -12.352 1 98.12 73 ASN B C 1
ATOM 3441 O O . ASN B 1 73 ? 22.562 -16.828 -13.281 1 98.12 73 ASN B O 1
ATOM 3445 N N . ALA B 1 74 ? 21.969 -15 -12.227 1 98.56 74 ALA B N 1
ATOM 3446 C CA . ALA B 1 74 ? 22.234 -14.141 -13.383 1 98.56 74 ALA B CA 1
ATOM 3447 C C . ALA B 1 74 ? 23.703 -13.766 -13.453 1 98.56 74 ALA B C 1
ATOM 3449 O O . ALA B 1 74 ? 24.219 -13.414 -14.523 1 98.56 74 ALA B O 1
ATOM 3450 N N . TYR B 1 75 ? 24.422 -13.789 -12.344 1 97.88 75 TYR B N 1
ATOM 3451 C CA . TYR B 1 75 ? 25.75 -13.219 -12.328 1 97.88 75 TYR B CA 1
ATOM 3452 C C . TYR B 1 75 ? 26.812 -14.305 -12.516 1 97.88 75 TYR B C 1
ATOM 3454 O O . TYR B 1 75 ? 26.844 -15.281 -11.773 1 97.88 75 TYR B O 1
ATOM 3462 N N . CYS B 1 76 ? 27.688 -14.133 -13.43 1 98.06 76 CYS B N 1
ATOM 3463 C CA . CYS B 1 76 ? 28.75 -15.07 -13.758 1 98.06 76 CYS B CA 1
ATOM 3464 C C . CYS B 1 76 ? 29.703 -15.234 -12.586 1 98.06 76 CYS B C 1
ATOM 3466 O O . CYS B 1 76 ? 30.203 -14.25 -12.039 1 98.06 76 CYS B O 1
ATOM 3468 N N . GLU B 1 77 ? 29.969 -16.375 -12.219 1 97.25 77 GLU B N 1
ATOM 3469 C CA . GLU B 1 77 ? 30.797 -16.688 -11.055 1 97.25 77 GLU B CA 1
ATOM 3470 C C . GLU B 1 77 ? 32.25 -16.297 -11.305 1 97.25 77 GLU B C 1
ATOM 3472 O O . GLU B 1 77 ? 33.062 -16.266 -10.367 1 97.25 77 GLU B O 1
ATOM 3477 N N . HIS B 1 78 ? 32.594 -15.953 -12.516 1 95.88 78 HIS B N 1
ATOM 3478 C CA . HIS B 1 78 ? 33.969 -15.5 -12.812 1 95.88 78 HIS B CA 1
ATOM 3479 C C . HIS B 1 78 ? 34.25 -14.133 -12.195 1 95.88 78 HIS B C 1
ATOM 3481 O O . HIS B 1 78 ? 34.938 -14.031 -11.195 1 95.88 78 HIS B O 1
ATOM 3487 N N . LEU B 1 79 ? 33.625 -13.078 -12.633 1 96 79 LEU B N 1
ATOM 3488 C CA . LEU B 1 79 ? 33.875 -11.734 -12.133 1 96 79 LEU B CA 1
ATOM 3489 C C . LEU B 1 79 ? 32.562 -10.961 -11.984 1 96 79 LEU B C 1
ATOM 3491 O O . LEU B 1 79 ? 32.562 -9.734 -11.852 1 96 79 LEU B O 1
ATOM 3495 N N . GLY B 1 80 ? 31.406 -11.633 -12.141 1 96.19 80 GLY B N 1
ATOM 3496 C CA . GLY B 1 80 ? 30.156 -11.055 -11.672 1 96.19 80 GLY B CA 1
ATOM 3497 C C . GLY B 1 80 ? 29.375 -10.367 -12.773 1 96.19 80 GLY B C 1
ATOM 3498 O O . GLY B 1 80 ? 28.422 -9.633 -12.508 1 96.19 80 GLY B O 1
ATOM 3499 N N . ALA B 1 81 ? 29.719 -10.609 -14.016 1 96.06 81 ALA B N 1
ATOM 3500 C CA . ALA B 1 81 ? 28.922 -10.023 -15.094 1 96.06 81 ALA B CA 1
ATOM 3501 C C . ALA B 1 81 ? 27.516 -10.617 -15.117 1 96.06 81 ALA B C 1
ATOM 3503 O O . ALA B 1 81 ? 27.344 -11.828 -14.93 1 96.06 81 ALA B O 1
ATOM 3504 N N . HIS B 1 82 ? 26.562 -9.773 -15.383 1 98 82 HIS B N 1
ATOM 3505 C CA . HIS B 1 82 ? 25.188 -10.234 -15.539 1 98 82 HIS B CA 1
ATOM 3506 C C . HIS B 1 82 ? 24.969 -10.852 -16.906 1 98 82 HIS B C 1
ATOM 3508 O O . HIS B 1 82 ? 25.047 -10.164 -17.922 1 98 82 HIS B O 1
ATOM 3514 N N . LEU B 1 83 ? 24.578 -12.102 -16.938 1 98.56 83 LEU B N 1
ATOM 3515 C CA . LEU B 1 83 ? 24.531 -12.875 -18.172 1 98.56 83 LEU B CA 1
ATOM 3516 C C . LEU B 1 83 ? 23.344 -12.453 -19.031 1 98.56 83 LEU B C 1
ATOM 3518 O O . LEU B 1 83 ? 23.297 -12.75 -20.234 1 98.56 83 LEU B O 1
ATOM 3522 N N . GLY B 1 84 ? 22.359 -11.852 -18.484 1 98.25 84 GLY B N 1
ATOM 3523 C CA . GLY B 1 84 ? 21.203 -11.398 -19.219 1 98.25 84 GLY B CA 1
ATOM 3524 C C . GLY B 1 84 ? 21.484 -10.188 -20.094 1 98.25 84 GLY B C 1
ATOM 3525 O O . GLY B 1 84 ? 20.656 -9.828 -20.938 1 98.25 84 GLY B O 1
ATOM 3526 N N . TYR B 1 85 ? 22.516 -9.562 -19.875 1 97.44 85 TYR B N 1
ATOM 3527 C CA . TYR B 1 85 ? 22.938 -8.422 -20.672 1 97.44 85 TYR B CA 1
ATOM 3528 C C . TYR B 1 85 ? 24.125 -8.789 -21.578 1 97.44 85 TYR B C 1
ATOM 3530 O O . TYR B 1 85 ? 25.281 -8.578 -21.203 1 97.44 85 TYR B O 1
ATOM 3538 N N . GLY B 1 86 ? 23.781 -9.281 -22.672 1 97.19 86 GLY B N 1
ATOM 3539 C CA . GLY B 1 86 ? 24.812 -9.57 -23.656 1 97.19 86 GLY B CA 1
ATOM 3540 C C . GLY B 1 86 ? 25.156 -11.047 -23.75 1 97.19 86 GLY B C 1
ATOM 3541 O O . GLY B 1 86 ? 25.875 -11.477 -24.656 1 97.19 86 GLY B O 1
ATOM 3542 N N . GLY B 1 87 ? 24.672 -11.859 -22.766 1 98.44 87 GLY B N 1
ATOM 3543 C CA . GLY B 1 87 ? 24.891 -13.297 -22.859 1 98.44 87 GLY B CA 1
ATOM 3544 C C . GLY B 1 87 ? 24.297 -13.914 -24.109 1 98.44 87 GLY B C 1
ATOM 3545 O O . GLY B 1 87 ? 23.281 -13.438 -24.625 1 98.44 87 GLY B O 1
ATOM 3546 N N . LYS B 1 88 ? 24.969 -15.039 -24.516 1 98.62 88 LYS B N 1
ATOM 3547 C CA . LYS B 1 88 ? 24.516 -15.68 -25.75 1 98.62 88 LYS B CA 1
ATOM 3548 C C . LYS B 1 88 ? 24.438 -17.203 -25.578 1 98.62 88 LYS B C 1
ATOM 3550 O O . LYS B 1 88 ? 25.328 -17.812 -24.969 1 98.62 88 LYS B O 1
ATOM 3555 N N . VAL B 1 89 ? 23.422 -17.766 -26.156 1 98.81 89 VAL B N 1
ATOM 3556 C CA . VAL B 1 89 ? 23.312 -19.219 -26.234 1 98.81 89 VAL B CA 1
ATOM 3557 C C . VAL B 1 89 ? 24.156 -19.734 -27.391 1 98.81 89 VAL B C 1
ATOM 3559 O O . VAL B 1 89 ? 24.016 -19.281 -28.531 1 98.81 89 VAL B O 1
ATOM 3562 N N . VAL B 1 90 ? 25.047 -20.656 -27.141 1 98.44 90 VAL B N 1
ATOM 3563 C CA . VAL B 1 90 ? 25.859 -21.328 -28.141 1 98.44 90 VAL B CA 1
ATOM 3564 C C . VAL B 1 90 ? 25.672 -22.844 -28.016 1 98.44 90 VAL B C 1
ATOM 3566 O O . VAL B 1 90 ? 26.266 -23.484 -27.141 1 98.44 90 VAL B O 1
ATOM 3569 N N . GLY B 1 91 ? 24.859 -23.375 -28.938 1 98.19 91 GLY B N 1
ATOM 3570 C CA . GLY B 1 91 ? 24.531 -24.781 -28.812 1 98.19 91 GLY B CA 1
ATOM 3571 C C . GLY B 1 91 ? 23.766 -25.109 -27.547 1 98.19 91 GLY B C 1
ATOM 3572 O O . GLY B 1 91 ? 22.594 -24.719 -27.406 1 98.19 91 GLY B O 1
ATOM 3573 N N . GLU B 1 92 ? 24.531 -25.797 -26.656 1 98.62 92 GLU B N 1
ATOM 3574 C CA . GLU B 1 92 ? 23.875 -26.281 -25.438 1 98.62 92 GLU B CA 1
ATOM 3575 C C . GLU B 1 92 ? 24.406 -25.547 -24.203 1 98.62 92 GLU B C 1
ATOM 3577 O O . GLU B 1 92 ? 24.266 -26.047 -23.078 1 98.62 92 GLU B O 1
ATOM 3582 N N . VAL B 1 93 ? 25.078 -24.344 -24.422 1 98.62 93 VAL B N 1
ATOM 3583 C CA . VAL B 1 93 ? 25.672 -23.641 -23.297 1 98.62 93 VAL B CA 1
ATOM 3584 C C . VAL B 1 93 ? 25.312 -22.156 -23.359 1 98.62 93 VAL B C 1
ATOM 3586 O O . VAL B 1 93 ? 24.859 -21.672 -24.406 1 98.62 93 VAL B O 1
ATOM 3589 N N . LEU B 1 94 ? 25.484 -21.469 -22.25 1 98.81 94 LEU B N 1
ATOM 3590 C CA . LEU B 1 94 ? 25.359 -20.016 -22.188 1 98.81 94 LEU B CA 1
ATOM 3591 C C . LEU B 1 94 ? 26.719 -19.359 -22.031 1 98.81 94 LEU B C 1
ATOM 3593 O O . LEU B 1 94 ? 27.484 -19.703 -21.125 1 98.81 94 LEU B O 1
ATOM 3597 N N . GLN B 1 95 ? 27.016 -18.453 -22.922 1 98.81 95 GLN B N 1
ATOM 3598 C CA . GLN B 1 95 ? 28.328 -17.812 -22.938 1 98.81 95 GLN B CA 1
ATOM 3599 C C . GLN B 1 95 ? 28.25 -16.391 -22.359 1 98.81 95 GLN B C 1
ATOM 3601 O O . GLN B 1 95 ? 27.406 -15.602 -22.781 1 98.81 95 GLN B O 1
ATOM 3606 N N . CYS B 1 96 ? 29.156 -16.141 -21.438 1 98.56 96 CYS B N 1
ATOM 3607 C CA . CYS B 1 96 ? 29.234 -14.828 -20.797 1 98.56 96 CYS B CA 1
ATOM 3608 C C . CYS B 1 96 ? 29.797 -13.789 -21.766 1 98.56 96 CYS B C 1
ATOM 3610 O O . CYS B 1 96 ? 30.781 -14.039 -22.453 1 98.56 96 CYS B O 1
ATOM 3612 N N . PRO B 1 97 ? 29.219 -12.602 -21.781 1 97.62 97 PRO B N 1
ATOM 3613 C CA . PRO B 1 97 ? 29.656 -11.562 -22.719 1 97.62 97 PRO B CA 1
ATOM 3614 C C . PRO B 1 97 ? 30.969 -10.914 -22.312 1 97.62 97 PRO B C 1
ATOM 3616 O O . PRO B 1 97 ? 31.578 -10.195 -23.109 1 97.62 97 PRO B O 1
ATOM 3619 N N . PHE B 1 98 ? 31.359 -11.141 -21.094 1 96.62 98 PHE B N 1
ATOM 3620 C CA . PHE B 1 98 ? 32.531 -10.445 -20.578 1 96.62 98 PHE B CA 1
ATOM 3621 C C . PHE B 1 98 ? 33.812 -11.109 -21.078 1 96.62 98 PHE B C 1
ATOM 3623 O O . PHE B 1 98 ? 34.562 -10.531 -21.875 1 96.62 98 PHE B O 1
ATOM 3630 N N . HIS B 1 99 ? 34.062 -12.406 -20.688 1 96.69 99 HIS B N 1
ATOM 3631 C CA . HIS B 1 99 ? 35.281 -13.078 -21.078 1 96.69 99 HIS B CA 1
ATOM 3632 C C . HIS B 1 99 ? 35 -14.391 -21.781 1 96.69 99 HIS B C 1
ATOM 3634 O O . HIS B 1 99 ? 35.875 -15.234 -21.922 1 96.69 99 HIS B O 1
ATOM 3640 N N . GLY B 1 100 ? 33.75 -14.664 -22.062 1 97.88 100 GLY B N 1
ATOM 3641 C CA . GLY B 1 100 ? 33.375 -15.797 -22.891 1 97.88 100 GLY B CA 1
ATOM 3642 C C . GLY B 1 100 ? 33.281 -17.094 -22.125 1 97.88 100 GLY B C 1
ATOM 3643 O O . GLY B 1 100 ? 33.188 -18.172 -22.719 1 97.88 100 GLY B O 1
ATOM 3644 N N . TRP B 1 101 ? 33.25 -17.062 -20.766 1 97.88 101 TRP B N 1
ATOM 3645 C CA . TRP B 1 101 ? 33.031 -18.281 -19.984 1 97.88 101 TRP B CA 1
ATOM 3646 C C . TRP B 1 101 ? 31.719 -18.953 -20.344 1 97.88 101 TRP B C 1
ATOM 3648 O O . TRP B 1 101 ? 30.688 -18.281 -20.484 1 97.88 101 TRP B O 1
ATOM 3658 N N . GLN B 1 102 ? 31.828 -20.281 -20.5 1 98.56 102 GLN B N 1
ATOM 3659 C CA . GLN B 1 102 ? 30.641 -21.016 -20.922 1 98.56 102 GLN B CA 1
ATOM 3660 C C . GLN B 1 102 ? 30.125 -21.906 -19.781 1 98.56 102 GLN B C 1
ATOM 3662 O O . GLN B 1 102 ? 30.891 -22.609 -19.141 1 98.56 102 GLN B O 1
ATOM 3667 N N . TRP B 1 103 ? 28.812 -21.828 -19.641 1 98.69 103 TRP B N 1
ATOM 3668 C CA . TRP B 1 103 ? 28.172 -22.562 -18.562 1 98.69 103 TRP B CA 1
ATOM 3669 C C . TRP B 1 103 ? 27.125 -23.531 -19.109 1 98.69 103 TRP B C 1
ATOM 3671 O O . TRP B 1 103 ? 26.344 -23.172 -19.984 1 98.69 103 TRP B O 1
ATOM 3681 N N . SER B 1 104 ? 27.078 -24.734 -18.578 1 98.56 104 SER B N 1
ATOM 3682 C CA . SER B 1 104 ? 26.109 -25.766 -18.984 1 98.56 104 SER B CA 1
ATOM 3683 C C . SER B 1 104 ? 24.797 -25.594 -18.25 1 98.56 104 SER B C 1
ATOM 3685 O O . SER B 1 104 ? 24.672 -24.734 -17.375 1 98.56 104 SER B O 1
ATOM 3687 N N . ALA B 1 105 ? 23.844 -26.469 -18.625 1 98.25 105 ALA B N 1
ATOM 3688 C CA . ALA B 1 105 ? 22.531 -26.469 -17.984 1 98.25 105 ALA B CA 1
ATOM 3689 C C . ALA B 1 105 ? 22.641 -26.844 -16.516 1 98.25 105 ALA B C 1
ATOM 3691 O O . ALA B 1 105 ? 21.75 -26.531 -15.727 1 98.25 105 ALA B O 1
ATOM 3692 N N . GLU B 1 106 ? 23.734 -27.453 -16.156 1 97.31 106 GLU B N 1
ATOM 3693 C CA . GLU B 1 106 ? 23.938 -27.859 -14.773 1 97.31 106 GLU B CA 1
ATOM 3694 C C . GLU B 1 106 ? 24.688 -26.797 -13.992 1 97.31 106 GLU B C 1
ATOM 3696 O O . GLU B 1 106 ? 25 -26.984 -12.812 1 97.31 106 GLU B O 1
ATOM 3701 N N . GLY B 1 107 ? 25 -25.734 -14.625 1 98.12 107 GLY B N 1
ATOM 3702 C CA . GLY B 1 107 ? 25.703 -24.656 -13.969 1 98.12 107 GLY B CA 1
ATOM 3703 C C . GLY B 1 107 ? 27.203 -24.875 -13.906 1 98.12 107 GLY B C 1
ATOM 3704 O O . GLY B 1 107 ? 27.906 -24.188 -13.148 1 98.12 107 GLY B O 1
ATOM 3705 N N . ARG B 1 108 ? 27.672 -25.781 -14.695 1 98.19 108 ARG B N 1
ATOM 3706 C CA . ARG B 1 108 ? 29.109 -26.062 -14.703 1 98.19 108 ARG B CA 1
ATOM 3707 C C . ARG B 1 108 ? 29.812 -25.266 -15.797 1 98.19 108 ARG B C 1
ATOM 3709 O O . ARG B 1 108 ? 29.281 -25.109 -16.891 1 98.19 108 ARG B O 1
ATOM 3716 N N . ASN B 1 109 ? 30.969 -24.797 -15.391 1 98.38 109 ASN B N 1
ATOM 3717 C CA . ASN B 1 109 ? 31.797 -24.219 -16.453 1 98.38 109 ASN B CA 1
ATOM 3718 C C . ASN B 1 109 ? 32.344 -25.297 -17.375 1 98.38 109 ASN B C 1
ATOM 3720 O O . ASN B 1 109 ? 32.906 -26.312 -16.922 1 98.38 109 ASN B O 1
ATOM 3724 N N . VAL B 1 110 ? 32.25 -25.062 -18.656 1 98.31 110 VAL B N 1
ATOM 3725 C CA . VAL B 1 110 ? 32.656 -26.125 -19.578 1 98.31 110 VAL B CA 1
ATOM 3726 C C . VAL B 1 110 ? 33.688 -25.594 -20.547 1 98.31 110 VAL B C 1
ATOM 3728 O O . VAL B 1 110 ? 34.344 -26.359 -21.266 1 98.31 110 VAL B O 1
ATOM 3731 N N . CYS B 1 111 ? 33.938 -24.266 -20.531 1 97.81 111 CYS B N 1
ATOM 3732 C CA . CYS B 1 111 ? 34.906 -23.688 -21.438 1 97.81 111 CYS B CA 1
ATOM 3733 C C . CYS B 1 111 ? 35.375 -22.328 -20.953 1 97.81 111 CYS B C 1
ATOM 3735 O O . CYS B 1 111 ? 34.562 -21.5 -20.531 1 97.81 111 CYS B O 1
ATOM 3737 N N . ILE B 1 112 ? 36.562 -22.156 -20.891 1 97.31 112 ILE B N 1
ATOM 3738 C CA . ILE B 1 112 ? 37.25 -20.875 -20.812 1 97.31 112 ILE B CA 1
ATOM 3739 C C . ILE B 1 112 ? 38.062 -20.656 -22.094 1 97.31 112 ILE B C 1
ATOM 3741 O O . ILE B 1 112 ? 39.062 -21.344 -22.328 1 97.31 112 ILE B O 1
ATOM 3745 N N . PRO B 1 113 ? 37.656 -19.672 -22.828 1 96.62 113 PRO B N 1
ATOM 3746 C CA . PRO B 1 113 ? 38.188 -19.594 -24.203 1 96.62 113 PRO B CA 1
ATOM 3747 C C . PRO B 1 113 ? 39.719 -19.469 -24.234 1 96.62 113 PRO B C 1
ATOM 3749 O O . PRO B 1 113 ? 40.344 -19.875 -25.203 1 96.62 113 PRO B O 1
ATOM 3752 N N . TYR B 1 114 ? 40.312 -19.031 -23.297 1 95.88 114 TYR B N 1
ATOM 3753 C CA . TYR B 1 114 ? 41.75 -18.734 -23.297 1 95.88 114 TYR B CA 1
ATOM 3754 C C . TYR B 1 114 ? 42.5 -19.656 -22.359 1 95.88 114 TYR B C 1
ATOM 3756 O O . TYR B 1 114 ? 43.656 -19.375 -21.969 1 95.88 114 TYR B O 1
ATOM 3764 N N . GLN B 1 115 ? 41.844 -20.625 -21.859 1 95.75 115 GLN B N 1
ATOM 3765 C CA . GLN B 1 115 ? 42.469 -21.672 -21.062 1 95.75 115 GLN B CA 1
ATOM 3766 C C . GLN B 1 115 ? 42.188 -23.062 -21.656 1 95.75 115 GLN B C 1
ATOM 3768 O O . GLN B 1 115 ? 41.188 -23.266 -22.328 1 95.75 115 GLN B O 1
ATOM 3773 N N . ASP B 1 116 ? 43.094 -23.984 -21.328 1 95 116 ASP B N 1
ATOM 3774 C CA . ASP B 1 116 ? 43 -25.344 -21.859 1 95 116 ASP B CA 1
ATOM 3775 C C . ASP B 1 116 ? 41.938 -26.141 -21.109 1 95 116 ASP B C 1
ATOM 3777 O O . ASP B 1 116 ? 41.375 -27.109 -21.641 1 95 116 ASP B O 1
ATOM 3781 N N . ARG B 1 117 ? 41.688 -25.734 -19.875 1 96.31 117 ARG B N 1
ATOM 3782 C CA . ARG B 1 117 ? 40.75 -26.469 -19.031 1 96.31 117 ARG B CA 1
ATOM 3783 C C . ARG B 1 117 ? 39.688 -25.531 -18.438 1 96.31 117 ARG B C 1
ATOM 3785 O O . ARG B 1 117 ? 40 -24.375 -18.141 1 96.31 117 ARG B O 1
ATOM 3792 N N . PRO B 1 118 ? 38.531 -26.031 -18.281 1 97.25 118 PRO B N 1
ATOM 3793 C CA . PRO B 1 118 ? 37.5 -25.234 -17.609 1 97.25 118 PRO B CA 1
ATOM 3794 C C . PRO B 1 118 ? 37.719 -25.156 -16.094 1 97.25 118 PRO B C 1
ATOM 3796 O O . PRO B 1 118 ? 38.625 -25.797 -15.562 1 97.25 118 PRO B O 1
ATOM 3799 N N . ASN B 1 119 ? 37.031 -24.266 -15.445 1 96.38 119 ASN B N 1
ATOM 3800 C CA . ASN B 1 119 ? 37.031 -24.188 -13.992 1 96.38 119 ASN B CA 1
ATOM 3801 C C . ASN B 1 119 ? 36.062 -25.172 -13.375 1 96.38 119 ASN B C 1
ATOM 3803 O O . ASN B 1 119 ? 34.844 -25.047 -13.562 1 96.38 119 ASN B O 1
ATOM 3807 N N . ARG B 1 120 ? 36.531 -26.141 -12.625 1 94.44 120 ARG B N 1
ATOM 3808 C CA . ARG B 1 120 ? 35.656 -27.188 -12.086 1 94.44 120 ARG B CA 1
ATOM 3809 C C . ARG B 1 120 ? 35.188 -26.828 -10.68 1 94.44 120 ARG B C 1
ATOM 3811 O O . ARG B 1 120 ? 34.344 -27.516 -10.117 1 94.44 120 ARG B O 1
ATOM 3818 N N . GLY B 1 121 ? 35.688 -25.812 -10.133 1 94.06 121 GLY B N 1
ATOM 3819 C CA . GLY B 1 121 ? 35.375 -25.438 -8.766 1 94.06 121 GLY B CA 1
ATOM 3820 C C . GLY B 1 121 ? 34.125 -24.562 -8.648 1 94.06 121 GLY B C 1
ATOM 3821 O O . GLY B 1 121 ? 33.312 -24.766 -7.75 1 94.06 121 GLY B O 1
ATOM 3822 N N . ARG B 1 122 ? 33.938 -23.609 -9.547 1 93.94 122 ARG B N 1
ATOM 3823 C CA . ARG B 1 122 ? 32.781 -22.688 -9.477 1 93.94 122 ARG B CA 1
ATOM 3824 C C . ARG B 1 122 ? 31.562 -23.266 -10.164 1 93.94 122 ARG B C 1
ATOM 3826 O O . ARG B 1 122 ? 31.688 -24 -11.148 1 93.94 122 ARG B O 1
ATOM 3833 N N . ARG B 1 123 ? 30.453 -22.984 -9.609 1 96.56 123 ARG B N 1
ATOM 3834 C CA . ARG B 1 123 ? 29.188 -23.453 -10.156 1 96.56 123 ARG B CA 1
ATOM 3835 C C . ARG B 1 123 ? 28.109 -22.375 -10.07 1 96.56 123 ARG B C 1
ATOM 3837 O O . ARG B 1 123 ? 27.969 -21.719 -9.039 1 96.56 123 ARG B O 1
ATOM 3844 N N . MET B 1 124 ? 27.469 -22.219 -11.195 1 97.5 124 MET B N 1
ATOM 3845 C CA . MET B 1 124 ? 26.266 -21.375 -11.18 1 97.5 124 MET B CA 1
ATOM 3846 C C . MET B 1 124 ? 25.109 -22.094 -10.508 1 97.5 124 MET B C 1
ATOM 3848 O O . MET B 1 124 ? 24.875 -23.281 -10.773 1 97.5 124 MET B O 1
ATOM 3852 N N . ARG B 1 125 ? 24.391 -21.359 -9.688 1 96.88 125 ARG B N 1
ATOM 3853 C CA . ARG B 1 125 ? 23.172 -21.969 -9.133 1 96.88 125 ARG B CA 1
ATOM 3854 C C . ARG B 1 125 ? 22.094 -22.062 -10.195 1 96.88 125 ARG B C 1
ATOM 3856 O O . ARG B 1 125 ? 21.75 -21.078 -10.859 1 96.88 125 ARG B O 1
ATOM 3863 N N . THR B 1 126 ? 21.594 -23.266 -10.367 1 98 126 THR B N 1
ATOM 3864 C CA . THR B 1 126 ? 20.469 -23.5 -11.258 1 98 126 THR B CA 1
ATOM 3865 C C . THR B 1 126 ? 19.219 -23.875 -10.469 1 98 126 THR B C 1
ATOM 3867 O O . THR B 1 126 ? 19.297 -24.188 -9.281 1 98 126 THR B O 1
ATOM 3870 N N . TYR B 1 127 ? 18.078 -23.797 -11.078 1 98.5 127 TYR B N 1
ATOM 3871 C CA . TYR B 1 127 ? 16.797 -24.125 -10.484 1 98.5 127 TYR B CA 1
ATOM 3872 C C . TYR B 1 127 ? 16.094 -25.234 -11.273 1 98.5 127 TYR B C 1
ATOM 3874 O O . TYR B 1 127 ? 16.125 -25.234 -12.5 1 98.5 127 TYR B O 1
ATOM 3882 N N . PRO B 1 128 ? 15.508 -26.188 -10.523 1 98.56 128 PRO B N 1
ATOM 3883 C CA . PRO B 1 128 ? 14.609 -27.078 -11.258 1 98.56 128 PRO B CA 1
ATOM 3884 C C . PRO B 1 128 ? 13.523 -26.328 -12.023 1 98.56 128 PRO B C 1
ATOM 3886 O O . PRO B 1 128 ? 12.961 -25.359 -11.508 1 98.56 128 PRO B O 1
ATOM 3889 N N . VAL B 1 129 ? 13.289 -26.766 -13.289 1 98.56 129 VAL B N 1
ATOM 3890 C CA . VAL B 1 129 ? 12.336 -26.062 -14.156 1 98.56 129 VAL B CA 1
ATOM 3891 C C . VAL B 1 129 ? 11.367 -27.078 -14.773 1 98.56 129 VAL B C 1
ATOM 3893 O O . VAL B 1 129 ? 11.773 -28.172 -15.148 1 98.56 129 VAL B O 1
ATOM 3896 N N . VAL B 1 130 ? 10.109 -26.688 -14.844 1 97.94 130 VAL B N 1
ATOM 3897 C CA . VAL B 1 130 ? 9.078 -27.469 -15.516 1 97.94 130 VAL B CA 1
ATOM 3898 C C . VAL B 1 130 ? 8.258 -26.547 -16.422 1 97.94 130 VAL B C 1
ATOM 3900 O O . VAL B 1 130 ? 7.918 -25.422 -16.047 1 97.94 130 VAL B O 1
ATOM 3903 N N . GLU B 1 131 ? 8.062 -27 -17.656 1 98.12 131 GLU B N 1
ATOM 3904 C CA . GLU B 1 131 ? 7.09 -26.344 -18.531 1 98.12 131 GLU B CA 1
ATOM 3905 C C . GLU B 1 131 ? 5.77 -27.109 -18.562 1 98.12 131 GLU B C 1
ATOM 3907 O O . GLU B 1 131 ? 5.738 -28.297 -18.875 1 98.12 131 GLU B O 1
ATOM 3912 N N . ARG B 1 132 ? 4.766 -26.453 -18.156 1 97.69 132 ARG B N 1
ATOM 3913 C CA . ARG B 1 132 ? 3.43 -27.047 -18.109 1 97.69 132 ARG B CA 1
ATOM 3914 C C . ARG B 1 132 ? 2.357 -26 -18.406 1 97.69 132 ARG B C 1
ATOM 3916 O O . ARG B 1 132 ? 2.404 -24.891 -17.875 1 97.69 132 ARG B O 1
ATOM 3923 N N . ASN B 1 133 ? 1.387 -26.297 -19.281 1 97.94 133 ASN B N 1
ATOM 3924 C CA . ASN B 1 133 ? 0.284 -25.406 -19.641 1 97.94 133 ASN B CA 1
ATOM 3925 C C . ASN B 1 133 ? 0.789 -24.047 -20.125 1 97.94 133 ASN B C 1
ATOM 3927 O O . ASN B 1 133 ? 0.3 -23.016 -19.688 1 97.94 133 ASN B O 1
ATOM 3931 N N . ALA B 1 134 ? 1.814 -24.109 -20.891 1 97.81 134 ALA B N 1
ATOM 3932 C CA . ALA B 1 134 ? 2.396 -22.922 -21.531 1 97.81 134 ALA B CA 1
ATOM 3933 C C . ALA B 1 134 ? 3.025 -22 -20.484 1 97.81 134 ALA B C 1
ATOM 3935 O O . ALA B 1 134 ? 3.09 -20.781 -20.688 1 97.81 134 ALA B O 1
ATOM 3936 N N . SER B 1 135 ? 3.42 -22.578 -19.375 1 98.69 135 SER B N 1
ATOM 3937 C CA . SER B 1 135 ? 4.031 -21.812 -18.281 1 98.69 135 SER B CA 1
ATOM 3938 C C . SER B 1 135 ? 5.395 -22.391 -17.906 1 98.69 135 SER B C 1
ATOM 3940 O O . SER B 1 135 ? 5.594 -23.609 -17.938 1 98.69 135 SER B O 1
ATOM 3942 N N . VAL B 1 136 ? 6.301 -21.516 -17.609 1 98.88 136 VAL B N 1
ATOM 3943 C CA . VAL B 1 136 ? 7.594 -21.906 -17.062 1 98.88 136 VAL B CA 1
ATOM 3944 C C . VAL B 1 136 ? 7.574 -21.766 -15.539 1 98.88 136 VAL B C 1
ATOM 3946 O O . VAL B 1 136 ? 7.414 -20.656 -15.008 1 98.88 136 VAL B O 1
ATOM 3949 N N . TYR B 1 137 ? 7.707 -22.891 -14.828 1 98.94 137 TYR B N 1
ATOM 3950 C CA . TYR B 1 137 ? 7.754 -22.922 -13.375 1 98.94 137 TYR B CA 1
ATOM 3951 C C . TYR B 1 137 ? 9.156 -23.25 -12.875 1 98.94 137 TYR B C 1
ATOM 3953 O O . TYR B 1 137 ? 9.844 -24.094 -13.453 1 98.94 137 TYR B O 1
ATOM 3961 N N . ILE B 1 138 ? 9.547 -22.578 -11.828 1 98.88 138 ILE B N 1
ATOM 3962 C CA . ILE B 1 138 ? 10.781 -22.969 -11.156 1 98.88 138 ILE B CA 1
ATOM 3963 C C . ILE B 1 138 ? 10.477 -23.422 -9.734 1 98.88 138 ILE B C 1
ATOM 3965 O O . ILE B 1 138 ? 9.477 -22.984 -9.141 1 98.88 138 ILE B O 1
ATOM 3969 N N . TRP B 1 139 ? 11.305 -24.281 -9.234 1 98.81 139 TRP B N 1
ATOM 3970 C CA . TRP B 1 139 ? 11.258 -24.703 -7.832 1 98.81 139 TRP B CA 1
ATOM 3971 C C . TRP B 1 139 ? 12.125 -23.797 -6.965 1 98.81 139 TRP B C 1
ATOM 3973 O O . TRP B 1 139 ? 13.32 -23.609 -7.242 1 98.81 139 TRP B O 1
ATOM 3983 N N . HIS B 1 140 ? 11.531 -23.203 -5.996 1 98.56 140 HIS B N 1
ATOM 3984 C CA . HIS B 1 140 ? 12.266 -22.375 -5.043 1 98.56 140 HIS B CA 1
ATOM 3985 C C . HIS B 1 140 ? 12.305 -23.031 -3.664 1 98.56 140 HIS B C 1
ATOM 3987 O O . HIS B 1 140 ? 11.258 -23.375 -3.105 1 98.56 140 HIS B O 1
ATOM 3993 N N . ASP B 1 141 ? 13.406 -23.172 -3.172 1 97.56 141 ASP B N 1
ATOM 3994 C CA . ASP B 1 141 ? 13.656 -23.719 -1.837 1 97.56 141 ASP B CA 1
ATOM 3995 C C . ASP B 1 141 ? 14.969 -23.188 -1.261 1 97.56 141 ASP B C 1
ATOM 3997 O O . ASP B 1 141 ? 16.031 -23.391 -1.846 1 97.56 141 ASP B O 1
ATOM 4001 N N . LEU B 1 142 ? 14.891 -22.516 -0.135 1 95.5 142 LEU B N 1
ATOM 4002 C CA . LEU B 1 142 ? 16.062 -21.891 0.462 1 95.5 142 LEU B CA 1
ATOM 4003 C C . LEU B 1 142 ? 17.094 -22.938 0.871 1 95.5 142 LEU B C 1
ATOM 4005 O O . LEU B 1 142 ? 18.297 -22.672 0.877 1 95.5 142 LEU B O 1
ATOM 4009 N N . GLN B 1 143 ? 16.594 -24.078 1.158 1 94.56 143 GLN B N 1
ATOM 4010 C CA . GLN B 1 143 ? 17.484 -25.156 1.556 1 94.56 143 GLN B CA 1
ATOM 4011 C C . GLN B 1 143 ? 17.922 -25.984 0.349 1 94.56 143 GLN B C 1
ATOM 4013 O O . GLN B 1 143 ? 18.688 -26.938 0.49 1 94.56 143 GLN B O 1
ATOM 4018 N N . ARG B 1 144 ? 17.406 -25.641 -0.798 1 94.62 144 ARG B N 1
ATOM 4019 C CA . ARG B 1 144 ? 17.766 -26.266 -2.072 1 94.62 144 ARG B CA 1
ATOM 4020 C C . ARG B 1 144 ? 17.359 -27.734 -2.09 1 94.62 144 ARG B C 1
ATOM 4022 O O . ARG B 1 144 ? 18.062 -28.562 -2.668 1 94.62 144 ARG B O 1
ATOM 4029 N N . ARG B 1 145 ? 16.344 -28.062 -1.392 1 96.06 145 ARG B N 1
ATOM 4030 C CA . ARG B 1 145 ? 15.789 -29.406 -1.477 1 96.06 145 ARG B CA 1
ATOM 4031 C C . ARG B 1 145 ? 15.195 -29.672 -2.859 1 96.06 145 ARG B C 1
ATOM 4033 O O . ARG B 1 145 ? 14.773 -28.734 -3.549 1 96.06 145 ARG B O 1
ATOM 4040 N N . GLU B 1 146 ? 15.164 -30.859 -3.207 1 97.56 146 GLU B N 1
ATOM 4041 C CA . GLU B 1 146 ? 14.508 -31.25 -4.453 1 97.56 146 GLU B CA 1
ATOM 4042 C C . GLU B 1 146 ? 13 -31.062 -4.359 1 97.56 146 GLU B C 1
ATOM 4044 O O . GLU B 1 146 ? 12.422 -31.156 -3.277 1 97.56 146 GLU B O 1
ATOM 4049 N N . PRO B 1 147 ? 12.398 -30.859 -5.559 1 98.38 147 PRO B N 1
ATOM 4050 C CA . PRO B 1 147 ? 10.938 -30.766 -5.543 1 98.38 147 PRO B CA 1
ATOM 4051 C C . PRO B 1 147 ? 10.273 -32.031 -4.977 1 98.38 147 PRO B C 1
ATOM 4053 O O . PRO B 1 147 ? 10.719 -33.125 -5.262 1 98.38 147 PRO B O 1
ATOM 4056 N N . TYR B 1 148 ? 9.266 -31.875 -4.156 1 97.75 148 TYR B N 1
ATOM 4057 C CA . TYR B 1 148 ? 8.617 -33.031 -3.547 1 97.75 148 TYR B CA 1
ATOM 4058 C C . TYR B 1 148 ? 7.129 -33.062 -3.879 1 97.75 148 TYR B C 1
ATOM 4060 O O . TYR B 1 148 ? 6.375 -33.844 -3.311 1 97.75 148 TYR B O 1
ATOM 4068 N N . PHE B 1 149 ? 6.621 -32.25 -4.734 1 97.19 149 PHE B N 1
ATOM 4069 C CA . PHE B 1 149 ? 5.324 -32.281 -5.402 1 97.19 149 PHE B CA 1
ATOM 4070 C C . PHE B 1 149 ? 5.402 -31.641 -6.781 1 97.19 149 PHE B C 1
ATOM 4072 O O . PHE B 1 149 ? 6.395 -31 -7.113 1 97.19 149 PHE B O 1
ATOM 4079 N N . ASP B 1 150 ? 4.438 -31.859 -7.605 1 97.38 150 ASP B N 1
ATOM 4080 C CA . ASP B 1 150 ? 4.434 -31.359 -8.977 1 97.38 150 ASP B CA 1
ATOM 4081 C C . ASP B 1 150 ? 3.475 -30.188 -9.125 1 97.38 150 ASP B C 1
ATOM 4083 O O . ASP B 1 150 ? 2.498 -30.062 -8.383 1 97.38 150 ASP B O 1
ATOM 4087 N N . PRO B 1 151 ? 3.857 -29.25 -9.992 1 97.75 151 PRO B N 1
ATOM 4088 C CA . PRO B 1 151 ? 2.834 -28.25 -10.305 1 97.75 151 PRO B CA 1
ATOM 4089 C C . PRO B 1 151 ? 1.588 -28.859 -10.945 1 97.75 151 PRO B C 1
ATOM 4091 O O . PRO B 1 151 ? 1.696 -29.719 -11.82 1 97.75 151 PRO B O 1
ATOM 4094 N N . PRO B 1 152 ? 0.455 -28.422 -10.531 1 98 152 PRO B N 1
ATOM 4095 C CA . PRO B 1 152 ? -0.762 -29.031 -11.07 1 98 152 PRO B CA 1
ATOM 4096 C C . PRO B 1 152 ? -0.992 -28.688 -12.539 1 98 152 PRO B C 1
ATOM 4098 O O . PRO B 1 152 ? -0.654 -27.578 -12.977 1 98 152 PRO B O 1
ATOM 4101 N N . ASP B 1 153 ? -1.501 -29.672 -13.234 1 98.38 153 ASP B N 1
ATOM 4102 C CA . ASP B 1 153 ? -1.913 -29.484 -14.625 1 98.38 153 ASP B CA 1
ATOM 4103 C C . ASP B 1 153 ? -3.365 -29.016 -14.711 1 98.38 153 ASP B C 1
ATOM 4105 O O . ASP B 1 153 ? -4.27 -29.703 -14.227 1 98.38 153 ASP B O 1
ATOM 4109 N N . VAL B 1 154 ? -3.605 -27.906 -15.344 1 98.5 154 VAL B N 1
ATOM 4110 C CA . VAL B 1 154 ? -4.902 -27.234 -15.312 1 98.5 154 VAL B CA 1
ATOM 4111 C C . VAL B 1 154 ? -5.953 -28.109 -15.984 1 98.5 154 VAL B C 1
ATOM 4113 O O . VAL B 1 154 ? -7.152 -27.922 -15.773 1 98.5 154 VAL B O 1
ATOM 4116 N N . PHE B 1 155 ? -5.621 -29.094 -16.781 1 98.06 155 PHE B N 1
ATOM 4117 C CA . PHE B 1 155 ? -6.562 -29.969 -17.469 1 98.06 155 PHE B CA 1
ATOM 4118 C C . PHE B 1 155 ? -6.57 -31.359 -16.859 1 98.06 155 PHE B C 1
ATOM 4120 O O . PHE B 1 155 ? -7.605 -31.828 -16.375 1 98.06 155 PHE B O 1
ATOM 4127 N N . ALA B 1 156 ? -5.422 -31.953 -16.625 1 97.12 156 ALA B N 1
ATOM 4128 C CA . ALA B 1 156 ? -5.309 -33.344 -16.234 1 97.12 156 ALA B CA 1
ATOM 4129 C C . ALA B 1 156 ? -5.562 -33.531 -14.75 1 97.12 156 ALA B C 1
ATOM 4131 O O . ALA B 1 156 ? -6.023 -34.594 -14.32 1 97.12 156 ALA B O 1
ATOM 4132 N N . ALA B 1 157 ? -5.305 -32.531 -13.961 1 96.06 157 ALA B N 1
ATOM 4133 C CA . ALA B 1 157 ? -5.309 -32.688 -12.508 1 96.06 157 ALA B CA 1
ATOM 4134 C C . ALA B 1 157 ? -6.715 -32.969 -11.992 1 96.06 157 ALA B C 1
ATOM 4136 O O . ALA B 1 157 ? -6.887 -33.5 -10.898 1 96.06 157 ALA B O 1
ATOM 4137 N N . PHE B 1 158 ? -7.777 -32.656 -12.766 1 96.31 158 PHE B N 1
ATOM 4138 C CA . PHE B 1 158 ? -9.156 -32.781 -12.305 1 96.31 158 PHE B CA 1
ATOM 4139 C C . PHE B 1 158 ? -9.727 -34.125 -12.703 1 96.31 158 PHE B C 1
ATOM 4141 O O . PHE B 1 158 ? -10.836 -34.5 -12.289 1 96.31 158 PHE B O 1
ATOM 4148 N N . GLY B 1 159 ? -9.023 -34.906 -13.562 1 95.19 159 GLY B N 1
ATOM 4149 C CA . GLY B 1 159 ? -9.375 -36.312 -13.883 1 95.19 159 GLY B CA 1
ATOM 4150 C C . GLY B 1 159 ? -10.641 -36.406 -14.711 1 95.19 159 GLY B C 1
ATOM 4151 O O . GLY B 1 159 ? -11.359 -37.406 -14.609 1 95.19 159 GLY B O 1
ATOM 4152 N N . ASP B 1 160 ? -10.992 -35.375 -15.453 1 94.81 160 ASP B N 1
ATOM 4153 C CA . ASP B 1 160 ? -12.25 -35.406 -16.203 1 94.81 160 ASP B CA 1
ATOM 4154 C C . ASP B 1 160 ? -11.992 -35.719 -17.688 1 94.81 160 ASP B C 1
ATOM 4156 O O . ASP B 1 160 ? -12.891 -35.562 -18.516 1 94.81 160 ASP B O 1
ATOM 4160 N N . GLY B 1 161 ? -10.672 -36 -18 1 95.56 161 GLY B N 1
ATOM 4161 C CA . GLY B 1 161 ? -10.328 -36.406 -19.359 1 95.56 161 GLY B CA 1
ATOM 4162 C C . GLY B 1 161 ? -10.148 -35.219 -20.297 1 95.56 161 GLY B C 1
ATOM 4163 O O . GLY B 1 161 ? -9.883 -35.406 -21.484 1 95.56 161 GLY B O 1
ATOM 4164 N N . SER B 1 162 ? -10.203 -34 -19.812 1 96.12 162 SER B N 1
ATOM 4165 C CA . SER B 1 162 ? -10.094 -32.812 -20.656 1 96.12 162 SER B CA 1
ATOM 4166 C C . SER B 1 162 ? -8.641 -32.562 -21.047 1 96.12 162 SER B C 1
ATOM 4168 O O . SER B 1 162 ? -7.723 -33 -20.359 1 96.12 162 SER B O 1
ATOM 4170 N N . SER B 1 163 ? -8.492 -31.891 -22.156 1 96.88 163 SER B N 1
ATOM 4171 C CA . SER B 1 163 ? -7.203 -31.406 -22.656 1 96.88 163 SER B CA 1
ATOM 4172 C C . SER B 1 163 ? -7.312 -29.984 -23.188 1 96.88 163 SER B C 1
ATOM 4174 O O . SER B 1 163 ? -8.398 -29.406 -23.203 1 96.88 163 SER B O 1
ATOM 4176 N N . ALA B 1 164 ? -6.195 -29.438 -23.562 1 96.69 164 ALA B N 1
ATOM 4177 C CA . ALA B 1 164 ? -6.16 -28.078 -24.109 1 96.69 164 ALA B CA 1
ATOM 4178 C C . ALA B 1 164 ? -7.047 -27.969 -25.344 1 96.69 164 ALA B C 1
ATOM 4180 O O . ALA B 1 164 ? -7.621 -26.906 -25.594 1 96.69 164 ALA B O 1
ATOM 4181 N N . ASP B 1 165 ? -7.234 -29.062 -26.109 1 96.19 165 ASP B N 1
ATOM 4182 C CA . ASP B 1 165 ? -8 -29.047 -27.359 1 96.19 165 ASP B CA 1
ATOM 4183 C C . ASP B 1 165 ? -9.484 -28.812 -27.078 1 96.19 165 ASP B C 1
ATOM 4185 O O . ASP B 1 165 ? -10.234 -28.438 -27.984 1 96.19 165 ASP B O 1
ATOM 4189 N N . ASP B 1 166 ? -9.914 -29.031 -25.922 1 97.12 166 ASP B N 1
ATOM 4190 C CA . ASP B 1 166 ? -11.312 -28.875 -25.547 1 97.12 166 ASP B CA 1
ATOM 4191 C C . ASP B 1 166 ? -11.625 -27.422 -25.219 1 97.12 166 ASP B C 1
ATOM 4193 O O . ASP B 1 166 ? -12.781 -27.062 -24.969 1 97.12 166 ASP B O 1
ATOM 4197 N N . TYR B 1 167 ? -10.664 -26.547 -25.25 1 98 167 TYR B N 1
ATOM 4198 C CA . TYR B 1 167 ? -10.82 -25.156 -24.828 1 98 167 TYR B CA 1
ATOM 4199 C C . TYR B 1 167 ? -10.312 -24.203 -25.922 1 98 167 TYR B C 1
ATOM 4201 O O . TYR B 1 167 ? -9.508 -24.594 -26.766 1 98 167 TYR B O 1
ATOM 4209 N N . TYR B 1 168 ? -10.812 -22.984 -25.922 1 97.25 168 TYR B N 1
ATOM 4210 C CA . TYR B 1 168 ? -10.273 -21.922 -26.766 1 97.25 168 TYR B CA 1
ATOM 4211 C C . TYR B 1 168 ? -8.906 -21.469 -26.25 1 97.25 168 TYR B C 1
ATOM 4213 O O . TYR B 1 168 ? -8.5 -21.812 -25.141 1 97.25 168 TYR B O 1
ATOM 4221 N N . PRO B 1 169 ? -8.148 -20.734 -27.047 1 95.88 169 PRO B N 1
ATOM 4222 C CA . PRO B 1 169 ? -6.82 -20.281 -26.641 1 95.88 169 PRO B CA 1
ATOM 4223 C C . PRO B 1 169 ? -6.844 -19.5 -25.328 1 95.88 169 PRO B C 1
ATOM 4225 O O . PRO B 1 169 ? -7.809 -18.781 -25.047 1 95.88 169 PRO B O 1
ATOM 4228 N N . GLN B 1 170 ? -5.789 -19.594 -24.688 1 97.25 170 GLN B N 1
ATOM 4229 C CA . GLN B 1 170 ? -5.598 -19 -23.375 1 97.25 170 GLN B CA 1
ATOM 4230 C C . GLN B 1 170 ? -5.703 -17.469 -23.438 1 97.25 170 GLN B C 1
ATOM 4232 O O . GLN B 1 170 ? -5.152 -16.859 -24.359 1 97.25 170 GLN B O 1
ATOM 4237 N N . GLN B 1 171 ? -6.469 -16.859 -22.562 1 98.44 171 GLN B N 1
ATOM 4238 C CA . GLN B 1 171 ? -6.414 -15.422 -22.312 1 98.44 171 GLN B CA 1
ATOM 4239 C C . GLN B 1 171 ? -5.613 -15.125 -21.047 1 98.44 171 GLN B C 1
ATOM 4241 O O . GLN B 1 171 ? -5.668 -15.883 -20.078 1 98.44 171 GLN B O 1
ATOM 4246 N N . ARG B 1 172 ? -4.828 -13.977 -21.062 1 98.69 172 ARG B N 1
ATOM 4247 C CA . ARG B 1 172 ? -3.811 -13.797 -20.031 1 98.69 172 ARG B CA 1
ATOM 4248 C C . ARG B 1 172 ? -3.922 -12.422 -19.391 1 98.69 172 ARG B C 1
ATOM 4250 O O . ARG B 1 172 ? -4.328 -11.461 -20.047 1 98.69 172 ARG B O 1
ATOM 4257 N N . LEU B 1 173 ? -3.648 -12.352 -18.141 1 98.81 173 LEU B N 1
ATOM 4258 C CA . LEU B 1 173 ? -3.412 -11.125 -17.391 1 98.81 173 LEU B CA 1
ATOM 4259 C C . LEU B 1 173 ? -2.049 -11.156 -16.719 1 98.81 173 LEU B C 1
ATOM 4261 O O . LEU B 1 173 ? -1.685 -12.156 -16.094 1 98.81 173 LEU B O 1
ATOM 4265 N N . TYR B 1 174 ? -1.271 -10.117 -16.906 1 98.62 174 TYR B N 1
ATOM 4266 C CA . TYR B 1 174 ? 0.012 -9.961 -16.234 1 98.62 174 TYR B CA 1
ATOM 4267 C C . TYR B 1 174 ? 0.079 -8.633 -15.484 1 98.62 174 TYR B C 1
ATOM 4269 O O . TYR B 1 174 ? -0.219 -7.578 -16.047 1 98.62 174 TYR B O 1
ATOM 4277 N N . ARG B 1 175 ? 0.327 -8.68 -14.188 1 98.25 175 ARG B N 1
ATOM 4278 C CA . ARG B 1 175 ? 0.625 -7.508 -13.367 1 98.25 175 ARG B CA 1
ATOM 4279 C C . ARG B 1 175 ? 1.982 -7.648 -12.688 1 98.25 175 ARG B C 1
ATOM 4281 O O . ARG B 1 175 ? 2.27 -8.672 -12.062 1 98.25 175 ARG B O 1
ATOM 4288 N N . GLN B 1 176 ? 2.785 -6.582 -12.773 1 97.44 176 GLN B N 1
ATOM 4289 C CA . GLN B 1 176 ? 4.164 -6.66 -12.305 1 97.44 176 GLN B CA 1
ATOM 4290 C C . GLN B 1 176 ? 4.328 -5.949 -10.961 1 97.44 176 GLN B C 1
ATOM 4292 O O . GLN B 1 176 ? 3.814 -4.848 -10.773 1 97.44 176 GLN B O 1
ATOM 4297 N N . ALA B 1 177 ? 4.973 -6.625 -10.047 1 96.75 177 ALA B N 1
ATOM 4298 C CA . ALA B 1 177 ? 5.512 -6.051 -8.812 1 96.75 177 ALA B CA 1
ATOM 4299 C C . ALA B 1 177 ? 4.414 -5.363 -8 1 96.75 177 ALA B C 1
ATOM 4301 O O . ALA B 1 177 ? 4.566 -4.211 -7.594 1 96.75 177 ALA B O 1
ATOM 4302 N N . LEU B 1 178 ? 3.346 -6.047 -7.832 1 96.88 178 LEU B N 1
ATOM 4303 C CA . LEU B 1 178 ? 2.295 -5.543 -6.957 1 96.88 178 LEU B CA 1
ATOM 4304 C C . LEU B 1 178 ? 2.621 -5.824 -5.496 1 96.88 178 LEU B C 1
ATOM 4306 O O . LEU B 1 178 ? 3.182 -6.875 -5.172 1 96.88 178 LEU B O 1
ATOM 4310 N N . GLU B 1 179 ? 2.27 -4.891 -4.602 1 94.81 179 GLU B N 1
ATOM 4311 C CA . GLU B 1 179 ? 2.434 -5.102 -3.168 1 94.81 179 GLU B CA 1
ATOM 4312 C C . GLU B 1 179 ? 1.425 -6.117 -2.641 1 94.81 179 GLU B C 1
ATOM 4314 O O . GLU B 1 179 ? 0.365 -5.742 -2.135 1 94.81 179 GLU B O 1
ATOM 4319 N N . MET B 1 180 ? 1.751 -7.359 -2.713 1 94.75 180 MET B N 1
ATOM 4320 C CA . MET B 1 180 ? 0.874 -8.43 -2.248 1 94.75 180 MET B CA 1
ATOM 4321 C C . MET B 1 180 ? 1.661 -9.719 -2.016 1 94.75 180 MET B C 1
ATOM 4323 O O . MET B 1 180 ? 2.76 -9.883 -2.549 1 94.75 180 MET B O 1
ATOM 4327 N N . HIS B 1 181 ? 1.15 -10.555 -1.202 1 96.44 181 HIS B N 1
ATOM 4328 C CA . HIS B 1 181 ? 1.719 -11.859 -0.89 1 96.44 181 HIS B CA 1
ATOM 4329 C C . HIS B 1 181 ? 0.943 -12.977 -1.581 1 96.44 181 HIS B C 1
ATOM 4331 O O . HIS B 1 181 ? -0.285 -12.922 -1.669 1 96.44 181 HIS B O 1
ATOM 4337 N N . PRO B 1 182 ? 1.627 -14.062 -2.029 1 97.38 182 PRO B N 1
ATOM 4338 C CA . PRO B 1 182 ? 0.931 -15.156 -2.715 1 97.38 182 PRO B CA 1
ATOM 4339 C C . PRO B 1 182 ? -0.193 -15.758 -1.876 1 97.38 182 PRO B C 1
ATOM 4341 O O . PRO B 1 182 ? -1.214 -16.188 -2.42 1 97.38 182 PRO B O 1
ATOM 4344 N N . GLN B 1 183 ? -0.036 -15.812 -0.618 1 96.5 183 GLN B N 1
ATOM 4345 C CA . GLN B 1 183 ? -1.006 -16.469 0.252 1 96.5 183 GLN B CA 1
ATOM 4346 C C . GLN B 1 183 ? -2.352 -15.75 0.216 1 96.5 183 GLN B C 1
ATOM 4348 O O . GLN B 1 183 ? -3.395 -16.359 0.457 1 96.5 183 GLN B O 1
ATOM 4353 N N . TYR B 1 184 ? -2.357 -14.43 -0.069 1 94.56 184 TYR B N 1
ATOM 4354 C CA . TYR B 1 184 ? -3.605 -13.68 -0.116 1 94.56 184 TYR B CA 1
ATOM 4355 C C . TYR B 1 184 ? -4.559 -14.266 -1.15 1 94.56 184 TYR B C 1
ATOM 4357 O O . TYR B 1 184 ? -5.75 -14.43 -0.883 1 94.56 184 TYR B O 1
ATOM 4365 N N . VAL B 1 185 ? -4.027 -14.672 -2.244 1 94.31 185 VAL B N 1
ATOM 4366 C CA . VAL B 1 185 ? -4.812 -15.211 -3.35 1 94.31 185 VAL B CA 1
ATOM 4367 C C . VAL B 1 185 ? -5.383 -16.578 -2.961 1 94.31 185 VAL B C 1
ATOM 4369 O O . VAL B 1 185 ? -6.555 -16.859 -3.223 1 94.31 185 VAL B O 1
ATOM 4372 N N . LEU B 1 186 ? -4.602 -17.375 -2.279 1 94.88 186 LEU B N 1
ATOM 4373 C CA . LEU B 1 186 ? -5.035 -18.703 -1.885 1 94.88 186 LEU B CA 1
ATOM 4374 C C . LEU B 1 186 ? -6.145 -18.641 -0.845 1 94.88 186 LEU B C 1
ATOM 4376 O O . LEU B 1 186 ? -7.094 -19.422 -0.884 1 94.88 186 LEU B O 1
ATOM 4380 N N . GLU B 1 187 ? -6.035 -17.656 0.025 1 94.38 187 GLU B N 1
ATOM 4381 C CA . GLU B 1 187 ? -7.039 -17.516 1.073 1 94.38 187 GLU B CA 1
ATOM 4382 C C . GLU B 1 187 ? -8.406 -17.172 0.487 1 94.38 187 GLU B C 1
ATOM 4384 O O . GLU B 1 187 ? -9.438 -17.5 1.065 1 94.38 187 GLU B O 1
ATOM 4389 N N . ASN B 1 188 ? -8.359 -16.594 -0.617 1 92.31 188 ASN B N 1
ATOM 4390 C CA . ASN B 1 188 ? -9.602 -16.25 -1.303 1 92.31 188 ASN B CA 1
ATOM 4391 C C . ASN B 1 188 ? -10.406 -17.5 -1.647 1 92.31 188 ASN B C 1
ATOM 4393 O O . ASN B 1 188 ? -11.625 -17.422 -1.815 1 92.31 188 ASN B O 1
ATOM 4397 N N . GLY B 1 189 ? -9.734 -18.656 -1.761 1 90.81 189 GLY B N 1
ATOM 4398 C CA . GLY B 1 189 ? -10.391 -19.906 -2.107 1 90.81 189 GLY B CA 1
ATOM 4399 C C . GLY B 1 189 ? -11.336 -20.406 -1.025 1 90.81 189 GLY B C 1
ATOM 4400 O O . GLY B 1 189 ? -12.227 -21.203 -1.296 1 90.81 189 GLY B O 1
ATOM 4401 N N . VAL B 1 190 ? -11.117 -19.906 0.166 1 91.12 190 VAL B N 1
ATOM 4402 C CA . VAL B 1 190 ? -11.977 -20.359 1.257 1 91.12 190 VAL B CA 1
ATOM 4403 C C . VAL B 1 190 ? -12.852 -19.203 1.734 1 91.12 190 VAL B C 1
ATOM 4405 O O . VAL B 1 190 ? -13.547 -19.328 2.748 1 91.12 190 VAL B O 1
ATOM 4408 N N . ASP B 1 191 ? -12.75 -18.109 1.058 1 90.31 191 ASP B N 1
ATOM 4409 C CA . ASP B 1 191 ? -13.477 -16.891 1.396 1 90.31 191 ASP B CA 1
ATOM 4410 C C . ASP B 1 191 ? -14.805 -16.828 0.647 1 90.31 191 ASP B C 1
ATOM 4412 O O . ASP B 1 191 ? -14.867 -16.297 -0.463 1 90.31 191 ASP B O 1
ATOM 4416 N N . PHE B 1 192 ? -15.844 -17.141 1.238 1 84.94 192 PHE B N 1
ATOM 4417 C CA . PHE B 1 192 ? -17.125 -17.234 0.552 1 84.94 192 PHE B CA 1
ATOM 4418 C C . PHE B 1 192 ? -17.766 -15.867 0.389 1 84.94 192 PHE B C 1
ATOM 4420 O O . PHE B 1 192 ? -18.547 -15.648 -0.536 1 84.94 192 PHE B O 1
ATOM 4427 N N . ALA B 1 193 ? -17.438 -14.953 1.242 1 85.81 193 ALA B N 1
ATOM 4428 C CA . ALA B 1 193 ? -18.188 -13.703 1.328 1 85.81 193 ALA B CA 1
ATOM 4429 C C . ALA B 1 193 ? -17.75 -12.719 0.248 1 85.81 193 ALA B C 1
ATOM 4431 O O . ALA B 1 193 ? -18.469 -11.781 -0.084 1 85.81 193 ALA B O 1
ATOM 4432 N N . HIS B 1 194 ? -16.578 -12.883 -0.34 1 87.88 194 HIS B N 1
ATOM 4433 C CA . HIS B 1 194 ? -16.047 -11.883 -1.263 1 87.88 194 HIS B CA 1
ATOM 4434 C C . HIS B 1 194 ? -16.844 -11.867 -2.564 1 87.88 194 HIS B C 1
ATOM 4436 O O . HIS B 1 194 ? -16.844 -10.867 -3.287 1 87.88 194 HIS B O 1
ATOM 4442 N N . PHE B 1 195 ? -17.516 -12.93 -2.893 1 85.44 195 PHE B N 1
ATOM 4443 C CA . PHE B 1 195 ? -18.281 -12.977 -4.133 1 85.44 195 PHE B CA 1
ATOM 4444 C C . PHE B 1 195 ? -19.344 -11.883 -4.152 1 85.44 195 PHE B C 1
ATOM 4446 O O . PHE B 1 195 ? -19.516 -11.195 -5.164 1 85.44 195 PHE B O 1
ATOM 4453 N N . LYS B 1 196 ? -19.984 -11.711 -3.098 1 84.12 196 LYS B N 1
ATOM 4454 C CA . LYS B 1 196 ? -21.047 -10.727 -2.992 1 84.12 196 LYS B CA 1
ATOM 4455 C C . LYS B 1 196 ? -20.5 -9.312 -2.949 1 84.12 196 LYS B C 1
ATOM 4457 O O . LYS B 1 196 ? -21.016 -8.406 -3.609 1 84.12 196 LYS B O 1
ATOM 4462 N N . PHE B 1 197 ? -19.5 -9.078 -2.277 1 86.31 197 PHE B N 1
ATOM 4463 C CA . PHE B 1 197 ? -19.109 -7.707 -1.952 1 86.31 197 PHE B CA 1
ATOM 4464 C C . PHE B 1 197 ? -18.062 -7.199 -2.92 1 86.31 197 PHE B C 1
ATOM 4466 O O . PHE B 1 197 ? -18.031 -6.012 -3.25 1 86.31 197 PHE B O 1
ATOM 4473 N N . VAL B 1 198 ? -17.203 -8.07 -3.375 1 90.12 198 VAL B N 1
ATOM 4474 C CA . VAL B 1 198 ? -16.188 -7.641 -4.328 1 90.12 198 VAL B CA 1
ATOM 4475 C C . VAL B 1 198 ? -16.734 -7.742 -5.75 1 90.12 198 VAL B C 1
ATOM 4477 O O . VAL B 1 198 ? -16.531 -6.844 -6.57 1 90.12 198 VAL B O 1
ATOM 4480 N N . HIS B 1 199 ? -17.5 -8.836 -6 1 89.56 199 HIS B N 1
ATOM 4481 C CA . HIS B 1 199 ? -17.938 -9.102 -7.363 1 89.56 199 HIS B CA 1
ATOM 4482 C C . HIS B 1 199 ? -19.406 -8.719 -7.562 1 89.56 199 HIS B C 1
ATOM 4484 O O . HIS B 1 199 ? -19.922 -8.812 -8.672 1 89.56 199 HIS B O 1
ATOM 4490 N N . ASN B 1 200 ? -20.062 -8.305 -6.496 1 87.12 200 ASN B N 1
ATOM 4491 C CA . ASN B 1 200 ? -21.469 -7.91 -6.535 1 87.12 200 ASN B CA 1
ATOM 4492 C C . ASN B 1 200 ? -22.328 -9.016 -7.137 1 87.12 200 ASN B C 1
ATOM 4494 O O . ASN B 1 200 ? -23.172 -8.75 -8.008 1 87.12 200 ASN B O 1
ATOM 4498 N N . THR B 1 201 ? -22.047 -10.211 -6.836 1 82.75 201 THR B N 1
ATOM 4499 C CA . THR B 1 201 ? -22.812 -11.359 -7.305 1 82.75 201 THR B CA 1
ATOM 4500 C C . THR B 1 201 ? -23.531 -12.039 -6.141 1 82.75 201 THR B C 1
ATOM 4502 O O . THR B 1 201 ? -22.938 -12.258 -5.082 1 82.75 201 THR B O 1
ATOM 4505 N N . PRO B 1 202 ? -24.797 -12.273 -6.336 1 81.06 202 PRO B N 1
ATOM 4506 C CA . PRO B 1 202 ? -25.562 -12.898 -5.258 1 81.06 202 PRO B CA 1
ATOM 4507 C C . PRO B 1 202 ? -25.266 -14.383 -5.105 1 81.06 202 PRO B C 1
ATOM 4509 O O . PRO B 1 202 ? -26.188 -15.203 -5.086 1 81.06 202 PRO B O 1
ATOM 4512 N N . ILE B 1 203 ? -24.031 -14.797 -5.129 1 79.19 203 ILE B N 1
ATOM 4513 C CA . ILE B 1 203 ? -23.562 -16.172 -5.023 1 79.19 203 ILE B CA 1
ATOM 4514 C C . ILE B 1 203 ? -22.969 -16.422 -3.641 1 79.19 203 ILE B C 1
ATOM 4516 O O . ILE B 1 203 ? -22.234 -15.578 -3.119 1 79.19 203 ILE B O 1
ATOM 4520 N N . VAL B 1 204 ? -23.484 -17.5 -3.078 1 78.56 204 VAL B N 1
ATOM 4521 C CA . VAL B 1 204 ? -22.859 -17.984 -1.85 1 78.56 204 VAL B CA 1
ATOM 4522 C C . VAL B 1 204 ? -22.312 -19.391 -2.064 1 78.56 204 VAL B C 1
ATOM 4524 O O . VAL B 1 204 ? -23.078 -20.344 -2.252 1 78.56 204 VAL B O 1
ATOM 4527 N N . PRO B 1 205 ? -21.016 -19.5 -1.98 1 85.69 205 PRO B N 1
ATOM 4528 C CA . PRO B 1 205 ? -20.453 -20.828 -2.156 1 85.69 205 PRO B CA 1
ATOM 4529 C C . PRO B 1 205 ? -20.734 -21.766 -0.975 1 85.69 205 PRO B C 1
ATOM 4531 O O . PRO B 1 205 ? -20.781 -21.297 0.171 1 85.69 205 PRO B O 1
ATOM 4534 N N . VAL B 1 206 ? -21.078 -23.016 -1.317 1 85.31 206 VAL B N 1
ATOM 4535 C CA . VAL B 1 206 ? -21.141 -24.078 -0.332 1 85.31 206 VAL B CA 1
ATOM 4536 C C . VAL B 1 206 ? -19.938 -25.016 -0.5 1 85.31 206 VAL B C 1
ATOM 4538 O O . VAL B 1 206 ? -19.875 -25.781 -1.467 1 85.31 206 VAL B O 1
ATOM 4541 N N . PHE B 1 207 ? -19.078 -25 0.475 1 88.25 207 PHE B N 1
ATOM 4542 C CA . PHE B 1 207 ? -17.844 -25.781 0.358 1 88.25 207 PHE B CA 1
ATOM 4543 C C . PHE B 1 207 ? -18.125 -27.266 0.521 1 88.25 207 PHE B C 1
ATOM 4545 O O . PHE B 1 207 ? -18.812 -27.672 1.46 1 88.25 207 PHE B O 1
ATOM 4552 N N . THR B 1 208 ? -17.609 -28 -0.424 1 88.81 208 THR B N 1
ATOM 4553 C CA . THR B 1 208 ? -17.859 -29.438 -0.429 1 88.81 208 THR B CA 1
ATOM 4554 C C . THR B 1 208 ? -16.594 -30.219 -0.127 1 88.81 208 THR B C 1
ATOM 4556 O O . THR B 1 208 ? -16.641 -31.406 0.205 1 88.81 208 THR B O 1
ATOM 4559 N N . ARG B 1 209 ? -15.477 -29.562 -0.249 1 90.12 209 ARG B N 1
ATOM 4560 C CA . ARG B 1 209 ? -14.211 -30.203 0.054 1 90.12 209 ARG B CA 1
ATOM 4561 C C . ARG B 1 209 ? -13.172 -29.188 0.512 1 90.12 209 ARG B C 1
ATOM 4563 O O . ARG B 1 209 ? -13.016 -28.125 -0.104 1 90.12 209 ARG B O 1
ATOM 4570 N N . HIS B 1 210 ? -12.555 -29.438 1.667 1 90.38 210 HIS B N 1
ATOM 4571 C CA . HIS B 1 210 ? -11.297 -28.844 2.131 1 90.38 210 HIS B CA 1
ATOM 4572 C C . HIS B 1 210 ? -10.281 -29.922 2.482 1 90.38 210 HIS B C 1
ATOM 4574 O O . HIS B 1 210 ? -10.422 -30.609 3.498 1 90.38 210 HIS B O 1
ATOM 4580 N N . ASP B 1 211 ? -9.312 -30.078 1.623 1 93.12 211 ASP B N 1
ATOM 4581 C CA . ASP B 1 211 ? -8.25 -31.047 1.865 1 93.12 211 ASP B CA 1
ATOM 4582 C C . ASP B 1 211 ? -6.879 -30.375 1.883 1 93.12 211 ASP B C 1
ATOM 4584 O O . ASP B 1 211 ? -6.379 -29.953 0.84 1 93.12 211 ASP B O 1
ATOM 4588 N N . PHE B 1 212 ? -6.328 -30.281 3.072 1 93.25 212 PHE B N 1
ATOM 4589 C CA . PHE B 1 212 ? -5.059 -29.609 3.275 1 93.25 212 PHE B CA 1
ATOM 4590 C C . PHE B 1 212 ? -4.02 -30.547 3.869 1 93.25 212 PHE B C 1
ATOM 4592 O O . PHE B 1 212 ? -3.158 -30.125 4.645 1 93.25 212 PHE B O 1
ATOM 4599 N N . ALA B 1 213 ? -4.07 -31.734 3.531 1 91.44 213 ALA B N 1
ATOM 4600 C CA . ALA B 1 213 ? -3.242 -32.75 4.156 1 91.44 213 ALA B CA 1
ATOM 4601 C C . ALA B 1 213 ? -1.853 -32.812 3.529 1 91.44 213 ALA B C 1
ATOM 4603 O O . ALA B 1 213 ? -0.884 -33.219 4.176 1 91.44 213 ALA B O 1
ATOM 4604 N N . GLU B 1 214 ? -1.75 -32.469 2.291 1 91.81 214 GLU B N 1
ATOM 4605 C CA . GLU B 1 214 ? -0.514 -32.531 1.517 1 91.81 214 GLU B CA 1
ATOM 4606 C C . GLU B 1 214 ? -0.178 -31.172 0.897 1 91.81 214 GLU B C 1
ATOM 4608 O O . GLU B 1 214 ? -0.991 -30.234 0.938 1 91.81 214 GLU B O 1
ATOM 4613 N N . PRO B 1 215 ? 1.007 -31 0.337 1 93.56 215 PRO B N 1
ATOM 4614 C CA . PRO B 1 215 ? 1.391 -29.734 -0.276 1 93.56 215 PRO B CA 1
ATOM 4615 C C . PRO B 1 215 ? 0.453 -29.312 -1.407 1 93.56 215 PRO B C 1
ATOM 4617 O O . PRO B 1 215 ? 0.318 -28.125 -1.695 1 93.56 215 PRO B O 1
ATOM 4620 N N . VAL B 1 216 ? -0.035 -30.281 -2.041 1 95.81 216 VAL B N 1
ATOM 4621 C CA . VAL B 1 216 ? -1.126 -30.031 -2.975 1 95.81 216 VAL B CA 1
ATOM 4622 C C . VAL B 1 216 ? -2.463 -30.094 -2.24 1 95.81 216 VAL B C 1
ATOM 4624 O O . VAL B 1 216 ? -2.795 -31.109 -1.627 1 95.81 216 VAL B O 1
ATOM 4627 N N . SER B 1 217 ? -3.234 -29 -2.281 1 93.5 217 SER B N 1
ATOM 4628 C CA . SER B 1 217 ? -4.496 -28.938 -1.55 1 93.5 217 SER B CA 1
ATOM 4629 C C . SER B 1 217 ? -5.684 -28.844 -2.5 1 93.5 217 SER B C 1
ATOM 4631 O O . SER B 1 217 ? -5.512 -28.578 -3.691 1 93.5 217 SER B O 1
ATOM 4633 N N . TYR B 1 218 ? -6.844 -29.156 -1.959 1 93.94 218 TYR B N 1
ATOM 4634 C CA . TYR B 1 218 ? -8.078 -29.172 -2.734 1 93.94 218 TYR B CA 1
ATOM 4635 C C . TYR B 1 218 ? -9.18 -28.391 -2.027 1 93.94 218 TYR B C 1
ATOM 4637 O O . TYR B 1 218 ? -9.43 -28.594 -0.836 1 93.94 218 TYR B O 1
ATOM 4645 N N . VAL B 1 219 ? -9.781 -27.453 -2.697 1 90.94 219 VAL B N 1
ATOM 4646 C CA . VAL B 1 219 ? -10.938 -26.703 -2.211 1 90.94 219 VAL B CA 1
ATOM 4647 C C . VAL B 1 219 ? -12.055 -26.734 -3.252 1 90.94 219 VAL B C 1
ATOM 4649 O O . VAL B 1 219 ? -11.922 -26.141 -4.328 1 90.94 219 VAL B O 1
ATOM 4652 N N . ASP B 1 220 ? -13.156 -27.406 -2.924 1 91.31 220 ASP B N 1
ATOM 4653 C CA . ASP B 1 220 ? -14.297 -27.516 -3.822 1 91.31 220 ASP B CA 1
ATOM 4654 C C . ASP B 1 220 ? -15.539 -26.859 -3.223 1 91.31 220 ASP B C 1
ATOM 4656 O O . ASP B 1 220 ? -15.734 -26.891 -2.008 1 91.31 220 ASP B O 1
ATOM 4660 N N . PHE B 1 221 ? -16.25 -26.188 -4.121 1 87.69 221 PHE B N 1
ATOM 4661 C CA . PHE B 1 221 ? -17.531 -25.672 -3.639 1 87.69 221 PHE B CA 1
ATOM 4662 C C . PHE B 1 221 ? -18.578 -25.688 -4.75 1 87.69 221 PHE B C 1
ATOM 4664 O O . PHE B 1 221 ? -18.219 -25.703 -5.934 1 87.69 221 PHE B O 1
ATOM 4671 N N . THR B 1 222 ? -19.828 -25.75 -4.371 1 87.06 222 THR B N 1
ATOM 4672 C CA . THR B 1 222 ? -20.969 -25.531 -5.25 1 87.06 222 THR B CA 1
ATOM 4673 C C . THR B 1 222 ? -21.578 -24.141 -5.02 1 87.06 222 THR B C 1
ATOM 4675 O O . THR B 1 222 ? -21.219 -23.469 -4.059 1 87.06 222 THR B O 1
ATOM 4678 N N . ILE B 1 223 ? -22.281 -23.703 -6.02 1 83.5 223 ILE B N 1
ATOM 4679 C CA . ILE B 1 223 ? -22.781 -22.328 -5.996 1 83.5 223 ILE B CA 1
ATOM 4680 C C . ILE B 1 223 ? -24.281 -22.328 -5.723 1 83.5 223 ILE B C 1
ATOM 4682 O O . ILE B 1 223 ? -25.031 -23.094 -6.34 1 83.5 223 ILE B O 1
ATOM 4686 N N . THR B 1 224 ? -24.641 -21.578 -4.754 1 76.69 224 THR B N 1
ATOM 4687 C CA . THR B 1 224 ? -26.047 -21.281 -4.488 1 76.69 224 THR B CA 1
ATOM 4688 C C . THR B 1 224 ? -26.344 -19.812 -4.727 1 76.69 224 THR B C 1
ATOM 4690 O O . THR B 1 224 ? -25.469 -18.953 -4.543 1 76.69 224 THR B O 1
ATOM 4693 N N . PHE B 1 225 ? -27.516 -19.531 -5.324 1 72.62 225 PHE B N 1
ATOM 4694 C CA . PHE B 1 225 ? -27.906 -18.156 -5.586 1 72.62 225 PHE B CA 1
ATOM 4695 C C . PHE B 1 225 ? -28.859 -17.641 -4.508 1 72.62 225 PHE B C 1
ATOM 4697 O O . PHE B 1 225 ? -29.75 -18.375 -4.07 1 72.62 225 PHE B O 1
ATOM 4704 N N . GLU B 1 226 ? -28.406 -16.516 -3.93 1 67.25 226 GLU B N 1
ATOM 4705 C CA . GLU B 1 226 ? -29.297 -15.859 -2.977 1 67.25 226 GLU B CA 1
ATOM 4706 C C . GLU B 1 226 ? -30.203 -14.852 -3.672 1 67.25 226 GLU B C 1
ATOM 4708 O O . GLU B 1 226 ? -29.719 -13.922 -4.328 1 67.25 226 GLU B O 1
ATOM 4713 N N . GLY B 1 227 ? -31.562 -15.172 -3.756 1 59.88 227 GLY B N 1
ATOM 4714 C CA . GLY B 1 227 ? -32.531 -14.25 -4.32 1 59.88 227 GLY B CA 1
ATOM 4715 C C . GLY B 1 227 ? -32.781 -13.039 -3.445 1 59.88 227 GLY B C 1
ATOM 4716 O O . GLY B 1 227 ? -32.25 -12.945 -2.34 1 59.88 227 GLY B O 1
ATOM 4717 N N . ASP B 1 228 ? -33.406 -11.922 -4.074 1 58.69 228 ASP B N 1
ATOM 4718 C CA . ASP B 1 228 ? -33.719 -10.656 -3.428 1 58.69 228 ASP B CA 1
ATOM 4719 C C . ASP B 1 228 ? -34.438 -10.891 -2.1 1 58.69 228 ASP B C 1
ATOM 4721 O O . ASP B 1 228 ? -34.312 -10.109 -1.162 1 58.69 228 ASP B O 1
ATOM 4725 N N . ASP B 1 229 ? -35.281 -11.953 -2.006 1 57.88 229 ASP B N 1
ATOM 4726 C CA . ASP B 1 229 ? -36.062 -12.219 -0.811 1 57.88 229 ASP B CA 1
ATOM 4727 C C . ASP B 1 229 ? -35.312 -13.164 0.135 1 57.88 229 ASP B C 1
ATOM 4729 O O . ASP B 1 229 ? -35.906 -13.703 1.073 1 57.88 229 ASP B O 1
ATOM 4733 N N . GLY B 1 230 ? -34.062 -13.258 -0.029 1 57.97 230 GLY B N 1
ATOM 4734 C CA . GLY B 1 230 ? -33.312 -14.125 0.845 1 57.97 230 GLY B CA 1
ATOM 4735 C C . GLY B 1 230 ? -33.469 -15.594 0.515 1 57.97 230 GLY B C 1
ATOM 4736 O O . GLY B 1 230 ? -33 -16.453 1.272 1 57.97 230 GLY B O 1
ATOM 4737 N N . GLN B 1 231 ? -34.219 -15.867 -0.514 1 55.38 231 GLN B N 1
ATOM 4738 C CA . GLN B 1 231 ? -34.406 -17.266 -0.9 1 55.38 231 GLN B CA 1
ATOM 4739 C C . GLN B 1 231 ? -33.188 -17.828 -1.593 1 55.38 231 GLN B C 1
ATOM 4741 O O . GLN B 1 231 ? -32.594 -17.188 -2.479 1 55.38 231 GLN B O 1
ATOM 4746 N N . LYS B 1 232 ? -32.562 -18.828 -0.985 1 61.84 232 LYS B N 1
ATOM 4747 C CA . LYS B 1 232 ? -31.438 -19.531 -1.562 1 61.84 232 LYS B CA 1
ATOM 4748 C C . LYS B 1 232 ? -31.891 -20.562 -2.588 1 61.84 232 LYS B C 1
ATOM 4750 O O . LYS B 1 232 ? -32.75 -21.391 -2.301 1 61.84 232 LYS B O 1
ATOM 4755 N N . ILE B 1 233 ? -31.688 -20.219 -3.852 1 60.47 233 ILE B N 1
ATOM 4756 C CA . ILE B 1 233 ? -31.891 -21.219 -4.891 1 60.47 233 ILE B CA 1
ATOM 4757 C C . ILE B 1 233 ? -30.609 -22 -5.133 1 60.47 233 ILE B C 1
ATOM 4759 O O . ILE B 1 233 ? -29.609 -21.438 -5.582 1 60.47 233 ILE B O 1
ATOM 4763 N N . GLU B 1 234 ? -30.562 -23.172 -4.527 1 58.06 234 GLU B N 1
ATOM 4764 C CA . GLU B 1 234 ? -29.391 -24.031 -4.727 1 58.06 234 GLU B CA 1
ATOM 4765 C C . GLU B 1 234 ? -29.281 -24.484 -6.18 1 58.06 234 GLU B C 1
ATOM 4767 O O . GLU B 1 234 ? -30.219 -25.078 -6.715 1 58.06 234 GLU B O 1
ATOM 4772 N N . ASP B 1 235 ? -28.562 -23.719 -6.961 1 59.47 235 ASP B N 1
ATOM 4773 C CA . ASP B 1 235 ? -28.25 -24.328 -8.25 1 59.47 235 ASP B CA 1
ATOM 4774 C C . ASP B 1 235 ? -27.078 -25.297 -8.125 1 59.47 235 ASP B C 1
ATOM 4776 O O . ASP B 1 235 ? -25.922 -24.906 -8.367 1 59.47 235 ASP B O 1
ATOM 4780 N N . VAL B 1 236 ? -27.375 -26.562 -7.66 1 61.5 236 VAL B N 1
ATOM 4781 C CA . VAL B 1 236 ? -26.406 -27.625 -7.383 1 61.5 236 VAL B CA 1
ATOM 4782 C C . VAL B 1 236 ? -25.734 -28.047 -8.68 1 61.5 236 VAL B C 1
ATOM 4784 O O . VAL B 1 236 ? -24.719 -28.766 -8.656 1 61.5 236 VAL B O 1
ATOM 4787 N N . ASN B 1 237 ? -26.031 -27.312 -9.758 1 78.75 237 ASN B N 1
ATOM 4788 C CA . ASN B 1 237 ? -25.406 -27.797 -10.984 1 78.75 237 ASN B CA 1
ATOM 4789 C C . ASN B 1 237 ? -24.25 -26.906 -11.414 1 78.75 237 ASN B C 1
ATOM 4791 O O . ASN B 1 237 ? -23.797 -26.969 -12.555 1 78.75 237 ASN B O 1
ATOM 4795 N N . SER B 1 238 ? -23.844 -26.031 -10.508 1 86.5 238 SER B N 1
ATOM 4796 C CA . SER B 1 238 ? -22.656 -25.219 -10.773 1 86.5 238 SER B CA 1
ATOM 4797 C C . SER B 1 238 ? -21.656 -25.312 -9.625 1 86.5 238 SER B C 1
ATOM 4799 O O . SER B 1 238 ? -22.047 -25.562 -8.484 1 86.5 238 SER B O 1
ATOM 4801 N N . GLY B 1 239 ? -20.422 -25.266 -10.008 1 90.12 239 GLY B N 1
ATOM 4802 C CA . GLY B 1 239 ? -19.422 -25.328 -8.953 1 90.12 239 GLY B CA 1
ATOM 4803 C C . GLY B 1 239 ? -18.016 -25.047 -9.445 1 90.12 239 GLY B C 1
ATOM 4804 O O . GLY B 1 239 ? -17.797 -24.766 -10.633 1 90.12 239 GLY B O 1
ATOM 4805 N N . VAL B 1 240 ? -17.125 -25.031 -8.469 1 92 240 VAL B N 1
ATOM 4806 C CA . VAL B 1 240 ? -15.695 -24.812 -8.719 1 92 240 VAL B CA 1
ATOM 4807 C C . VAL B 1 240 ? -14.875 -25.812 -7.926 1 92 240 VAL B C 1
ATOM 4809 O O . VAL B 1 240 ? -15.18 -26.109 -6.762 1 92 240 VAL B O 1
ATOM 4812 N N . GLN B 1 241 ? -13.961 -26.438 -8.602 1 95.38 241 GLN B N 1
ATOM 4813 C CA . GLN B 1 241 ? -12.898 -27.203 -7.957 1 95.38 241 GLN B CA 1
ATOM 4814 C C . GLN B 1 241 ? -11.555 -26.5 -8.07 1 95.38 241 GLN B C 1
ATOM 4816 O O . GLN B 1 241 ? -11.188 -26.031 -9.156 1 95.38 241 GLN B O 1
ATOM 4821 N N . ALA B 1 242 ? -10.922 -26.359 -6.945 1 96.06 242 ALA B N 1
ATOM 4822 C CA . ALA B 1 242 ? -9.625 -25.688 -6.934 1 96.06 242 ALA B CA 1
ATOM 4823 C C . ALA B 1 242 ? -8.531 -26.609 -6.414 1 96.06 242 ALA B C 1
ATOM 4825 O O . ALA B 1 242 ? -8.734 -27.359 -5.461 1 96.06 242 ALA B O 1
ATOM 4826 N N . ILE B 1 243 ? -7.395 -26.625 -7.082 1 97.12 243 ILE B N 1
ATOM 4827 C CA . ILE B 1 243 ? -6.188 -27.344 -6.68 1 97.12 243 ILE B CA 1
ATOM 4828 C C . ILE B 1 243 ? -5.039 -26.344 -6.492 1 97.12 243 ILE B C 1
ATOM 4830 O O . ILE B 1 243 ? -4.676 -25.625 -7.418 1 97.12 243 ILE B O 1
ATOM 4834 N N . ASN B 1 244 ? -4.52 -26.297 -5.305 1 97.19 244 ASN B N 1
ATOM 4835 C CA . ASN B 1 244 ? -3.352 -25.469 -5.023 1 97.19 244 ASN B CA 1
ATOM 4836 C C . ASN B 1 244 ? -2.07 -26.297 -5.008 1 97.19 244 ASN B C 1
ATOM 4838 O O . ASN B 1 244 ? -1.971 -27.281 -4.273 1 97.19 244 ASN B O 1
ATOM 4842 N N . GLY B 1 245 ? -1.103 -26.016 -5.871 1 97.56 245 GLY B N 1
ATOM 4843 C CA . GLY B 1 245 ? 0.239 -26.578 -5.82 1 97.56 245 GLY B CA 1
ATOM 4844 C C . GLY B 1 245 ? 1.216 -25.703 -5.047 1 97.56 245 GLY B C 1
ATOM 4845 O O . GLY B 1 245 ? 2.008 -24.969 -5.641 1 97.56 245 GLY B O 1
ATOM 4846 N N . GLY B 1 246 ? 1.152 -25.906 -3.723 1 97.81 246 GLY B N 1
ATOM 4847 C CA . GLY B 1 246 ? 1.886 -24.953 -2.893 1 97.81 246 GLY B CA 1
ATOM 4848 C C . GLY B 1 246 ? 1.31 -23.547 -2.932 1 97.81 246 GLY B C 1
ATOM 4849 O O . GLY B 1 246 ? 0.123 -23.375 -3.211 1 97.81 246 GLY B O 1
ATOM 4850 N N . LEU B 1 247 ? 2.146 -22.578 -2.641 1 98 247 LEU B N 1
ATOM 4851 C CA . LEU B 1 247 ? 1.666 -21.203 -2.537 1 98 247 LEU B CA 1
ATOM 4852 C C . LEU B 1 247 ? 1.716 -20.516 -3.893 1 98 247 LEU B C 1
ATOM 4854 O O . LEU B 1 247 ? 1.113 -19.453 -4.074 1 98 247 LEU B O 1
ATOM 4858 N N . GLY B 1 248 ? 2.357 -21.141 -4.855 1 98.38 248 GLY B N 1
ATOM 4859 C CA . GLY B 1 248 ? 2.713 -20.406 -6.055 1 98.38 248 GLY B CA 1
ATOM 4860 C C . GLY B 1 248 ? 1.742 -20.625 -7.199 1 98.38 248 GLY B C 1
ATOM 4861 O O . GLY B 1 248 ? 1.731 -19.859 -8.164 1 98.38 248 GLY B O 1
ATOM 4862 N N . ILE B 1 249 ? 0.874 -21.672 -7.09 1 98.44 249 ILE B N 1
ATOM 4863 C CA . ILE B 1 249 ? 0.032 -22.031 -8.227 1 98.44 249 ILE B CA 1
ATOM 4864 C C . ILE B 1 249 ? -1.346 -22.469 -7.734 1 98.44 249 ILE B C 1
ATOM 4866 O O . ILE B 1 249 ? -1.454 -23.297 -6.828 1 98.44 249 ILE B O 1
ATOM 4870 N N . ALA B 1 250 ? -2.361 -21.938 -8.32 1 98.25 250 ALA B N 1
ATOM 4871 C CA . ALA B 1 250 ? -3.73 -22.422 -8.141 1 98.25 250 ALA B CA 1
ATOM 4872 C C . ALA B 1 250 ? -4.406 -22.641 -9.492 1 98.25 250 ALA B C 1
ATOM 4874 O O . ALA B 1 250 ? -4.379 -21.781 -10.359 1 98.25 250 ALA B O 1
ATOM 4875 N N . VAL B 1 251 ? -4.945 -23.844 -9.68 1 98.31 251 VAL B N 1
ATOM 4876 C CA . VAL B 1 251 ? -5.723 -24.125 -10.891 1 98.31 251 VAL B CA 1
ATOM 4877 C C . VAL B 1 251 ? -7.176 -24.406 -10.508 1 98.31 251 VAL B C 1
ATOM 4879 O O . VAL B 1 251 ? -7.445 -25.016 -9.477 1 98.31 251 VAL B O 1
ATOM 4882 N N . THR B 1 252 ? -8.086 -23.953 -11.32 1 97.69 252 THR B N 1
ATOM 4883 C CA . THR B 1 252 ? -9.5 -24.188 -11.023 1 97.69 252 THR B CA 1
ATOM 4884 C C . THR B 1 252 ? -10.227 -24.75 -12.234 1 97.69 252 THR B C 1
ATOM 4886 O O . THR B 1 252 ? -9.797 -24.547 -13.375 1 97.69 252 THR B O 1
ATOM 4889 N N . LYS B 1 253 ? -11.227 -25.531 -11.953 1 97.19 253 LYS B N 1
ATOM 4890 C CA . LYS B 1 253 ? -12.242 -26 -12.883 1 97.19 253 LYS B CA 1
ATOM 4891 C C . LYS B 1 253 ? -13.625 -25.5 -12.484 1 97.19 253 LYS B C 1
ATOM 4893 O O . LYS B 1 253 ? -14.07 -25.719 -11.352 1 97.19 253 LYS B O 1
ATOM 4898 N N . SER B 1 254 ? -14.219 -24.797 -13.359 1 94.69 254 SER B N 1
ATOM 4899 C CA . SER B 1 254 ? -15.594 -24.344 -13.141 1 94.69 254 SER B CA 1
ATOM 4900 C C . SER B 1 254 ? -16.562 -25.031 -14.102 1 94.69 254 SER B C 1
ATOM 4902 O O . SER B 1 254 ? -16.219 -25.266 -15.258 1 94.69 254 SER B O 1
ATOM 4904 N N . TRP B 1 255 ? -17.75 -25.344 -13.633 1 90.25 255 TRP B N 1
ATOM 4905 C CA . TRP B 1 255 ? -18.797 -25.938 -14.469 1 90.25 255 TRP B CA 1
ATOM 4906 C C . TRP B 1 255 ? -20.156 -25.328 -14.164 1 90.25 255 TRP B C 1
ATOM 4908 O O . TRP B 1 255 ? -20.312 -24.594 -13.18 1 90.25 255 TRP B O 1
ATOM 4918 N N . GLY B 1 256 ? -21.188 -25.688 -15.039 1 85.81 256 GLY B N 1
ATOM 4919 C CA . GLY B 1 256 ? -22.531 -25.172 -14.891 1 85.81 256 GLY B CA 1
ATOM 4920 C C . GLY B 1 256 ? -22.859 -24.062 -15.867 1 85.81 256 GLY B C 1
ATOM 4921 O O . GLY B 1 256 ? -23.344 -24.312 -16.969 1 85.81 256 GLY B O 1
ATOM 4922 N N . MET B 1 257 ? -22.5 -22.859 -15.516 1 77.44 257 MET B N 1
ATOM 4923 C CA . MET B 1 257 ? -22.797 -21.766 -16.422 1 77.44 257 MET B CA 1
ATOM 4924 C C . MET B 1 257 ? -21.828 -21.75 -17.609 1 77.44 257 MET B C 1
ATOM 4926 O O . MET B 1 257 ? -22.234 -21.875 -18.75 1 77.44 257 MET B O 1
ATOM 4930 N N . ILE B 1 258 ? -20.656 -21.672 -17.359 1 87.06 258 ILE B N 1
ATOM 4931 C CA . ILE B 1 258 ? -19.625 -21.688 -18.391 1 87.06 258 ILE B CA 1
ATOM 4932 C C . ILE B 1 258 ? -18.453 -22.547 -17.922 1 87.06 258 ILE B C 1
ATOM 4934 O O . ILE B 1 258 ? -17.922 -22.359 -16.828 1 87.06 258 ILE B O 1
ATOM 4938 N N . ASP B 1 259 ? -18.203 -23.5 -18.766 1 94.5 259 ASP B N 1
ATOM 4939 C CA . ASP B 1 259 ? -17.031 -24.328 -18.516 1 94.5 259 ASP B CA 1
ATOM 4940 C C . ASP B 1 259 ? -15.742 -23.516 -18.703 1 94.5 259 ASP B C 1
ATOM 4942 O O . ASP B 1 259 ? -15.492 -22.984 -19.797 1 94.5 259 ASP B O 1
ATOM 4946 N N . ASN B 1 260 ? -14.969 -23.406 -17.672 1 97.25 260 ASN B N 1
ATOM 4947 C CA . ASN B 1 260 ? -13.695 -22.719 -17.828 1 97.25 260 ASN B CA 1
ATOM 4948 C C . ASN B 1 260 ? -12.641 -23.266 -16.859 1 97.25 260 ASN B C 1
ATOM 4950 O O . ASN B 1 260 ? -12.977 -23.969 -15.906 1 97.25 260 ASN B O 1
ATOM 4954 N N . ARG B 1 261 ? -11.391 -23.047 -17.203 1 98.5 261 ARG B N 1
ATOM 4955 C CA . ARG B 1 261 ? -10.211 -23.344 -16.391 1 98.5 261 ARG B CA 1
ATOM 4956 C C . ARG B 1 261 ? -9.398 -22.078 -16.141 1 98.5 261 ARG B C 1
ATOM 4958 O O . ARG B 1 261 ? -9.281 -21.219 -17.031 1 98.5 261 ARG B O 1
ATOM 4965 N N . THR B 1 262 ? -8.852 -22 -14.953 1 98.5 262 THR B N 1
ATOM 4966 C CA . THR B 1 262 ? -7.973 -20.859 -14.688 1 98.5 262 THR B CA 1
ATOM 4967 C C . THR B 1 262 ? -6.688 -21.312 -14.008 1 98.5 262 THR B C 1
ATOM 4969 O O . THR B 1 262 ? -6.66 -22.359 -13.359 1 98.5 262 THR B O 1
ATOM 4972 N N . ILE B 1 263 ? -5.617 -20.609 -14.219 1 98.75 263 ILE B N 1
ATOM 4973 C CA . ILE B 1 263 ? -4.359 -20.703 -13.484 1 98.75 263 ILE B CA 1
ATOM 4974 C C . ILE B 1 263 ? -4.031 -19.344 -12.867 1 98.75 263 ILE B C 1
ATOM 4976 O O . ILE B 1 263 ? -3.998 -18.328 -13.562 1 98.75 263 ILE B O 1
ATOM 4980 N N . SER B 1 264 ? -3.908 -19.266 -11.625 1 98.56 264 SER B N 1
ATOM 4981 C CA . SER B 1 264 ? -3.355 -18.109 -10.938 1 98.56 264 SER B CA 1
ATOM 4982 C C . SER B 1 264 ? -1.969 -18.406 -10.375 1 98.56 264 SER B C 1
ATOM 4984 O O . SER B 1 264 ? -1.786 -19.391 -9.648 1 98.56 264 SER B O 1
ATOM 4986 N N . ALA B 1 265 ? -1.041 -17.609 -10.734 1 98.81 265 ALA B N 1
ATOM 4987 C CA . ALA B 1 265 ? 0.338 -17.766 -10.273 1 98.81 265 ALA B CA 1
ATOM 4988 C C . ALA B 1 265 ? 0.875 -16.453 -9.711 1 98.81 265 ALA B C 1
ATOM 4990 O O . ALA B 1 265 ? 0.934 -15.438 -10.422 1 98.81 265 ALA B O 1
ATOM 4991 N N . ILE B 1 266 ? 1.162 -16.453 -8.5 1 98.69 266 ILE B N 1
ATOM 4992 C CA . ILE B 1 266 ? 1.733 -15.297 -7.812 1 98.69 266 ILE B CA 1
ATOM 4993 C C . ILE B 1 266 ? 3.18 -15.594 -7.426 1 98.69 266 ILE B C 1
ATOM 4995 O O . ILE B 1 266 ? 3.445 -16.531 -6.664 1 98.69 266 ILE B O 1
ATOM 4999 N N . THR B 1 267 ? 4.102 -14.82 -7.91 1 98.88 267 THR B N 1
ATOM 5000 C CA . THR B 1 267 ? 5.523 -15.086 -7.703 1 98.88 267 THR B CA 1
ATOM 5001 C C . THR B 1 267 ? 6.199 -13.898 -7.012 1 98.88 267 THR B C 1
ATOM 5003 O O . THR B 1 267 ? 6.262 -12.805 -7.57 1 98.88 267 THR B O 1
ATOM 5006 N N . PRO B 1 268 ? 6.766 -14.125 -5.84 1 98.62 268 PRO B N 1
ATOM 5007 C CA . PRO B 1 268 ? 7.449 -13.031 -5.141 1 98.62 268 PRO B CA 1
ATOM 5008 C C . PRO B 1 268 ? 8.617 -12.461 -5.945 1 98.62 268 PRO B C 1
ATOM 5010 O O . PRO B 1 268 ? 9.391 -13.211 -6.539 1 98.62 268 PRO B O 1
ATOM 5013 N N . VAL B 1 269 ? 8.68 -11.156 -5.98 1 98.38 269 VAL B N 1
ATOM 5014 C CA . VAL B 1 269 ? 9.766 -10.469 -6.668 1 98.38 269 VAL B CA 1
ATOM 5015 C C . VAL B 1 269 ? 10.844 -10.07 -5.66 1 98.38 269 VAL B C 1
ATOM 5017 O O . VAL B 1 269 ? 12.023 -10.383 -5.848 1 98.38 269 VAL B O 1
ATOM 5020 N N . ASP B 1 270 ? 10.469 -9.398 -4.648 1 96.88 270 ASP B N 1
ATOM 5021 C CA . ASP B 1 270 ? 11.336 -8.953 -3.557 1 96.88 270 ASP B CA 1
ATOM 5022 C C . ASP B 1 270 ? 10.625 -9.078 -2.211 1 96.88 270 ASP B C 1
ATOM 5024 O O . ASP B 1 270 ? 9.711 -9.891 -2.057 1 96.88 270 ASP B O 1
ATOM 5028 N N . GLU B 1 271 ? 11.062 -8.336 -1.247 1 95.12 271 GLU B N 1
ATOM 5029 C CA . GLU B 1 271 ? 10.547 -8.516 0.108 1 95.12 271 GLU B CA 1
ATOM 5030 C C . GLU B 1 271 ? 9.133 -7.957 0.241 1 95.12 271 GLU B C 1
ATOM 5032 O O . GLU B 1 271 ? 8.477 -8.164 1.26 1 95.12 271 GLU B O 1
ATOM 5037 N N . ARG B 1 272 ? 8.594 -7.301 -0.85 1 93.94 272 ARG B N 1
ATOM 5038 C CA . ARG B 1 272 ? 7.328 -6.594 -0.686 1 93.94 272 ARG B CA 1
ATOM 5039 C C . ARG B 1 272 ? 6.383 -6.883 -1.847 1 93.94 272 ARG B C 1
ATOM 5041 O O . ARG B 1 272 ? 5.164 -6.77 -1.706 1 93.94 272 ARG B O 1
ATOM 5048 N N . THR B 1 273 ? 6.941 -7.285 -2.961 1 96.81 273 THR B N 1
ATOM 5049 C CA . THR B 1 273 ? 6.109 -7.266 -4.16 1 96.81 273 THR B CA 1
ATOM 5050 C C . THR B 1 273 ? 6.102 -8.633 -4.832 1 96.81 273 THR B C 1
ATOM 5052 O O . THR B 1 273 ? 7 -9.445 -4.613 1 96.81 273 THR B O 1
ATOM 5055 N N . SER B 1 274 ? 5.066 -8.898 -5.594 1 98.31 274 SER B N 1
ATOM 5056 C CA . SER B 1 274 ? 4.922 -10.117 -6.383 1 98.31 274 SER B CA 1
ATOM 5057 C C . SER B 1 274 ? 4.414 -9.812 -7.789 1 98.31 274 SER B C 1
ATOM 5059 O O . SER B 1 274 ? 3.697 -8.828 -7.992 1 98.31 274 SER B O 1
ATOM 5061 N N . ASP B 1 275 ? 4.82 -10.664 -8.719 1 98.75 275 ASP B N 1
ATOM 5062 C CA . ASP B 1 275 ? 4.199 -10.688 -10.039 1 98.75 275 ASP B CA 1
ATOM 5063 C C . ASP B 1 275 ? 2.945 -11.562 -10.039 1 98.75 275 ASP B C 1
ATOM 5065 O O . ASP B 1 275 ? 2.916 -12.617 -9.398 1 98.75 275 ASP B O 1
ATOM 5069 N N . VAL B 1 276 ? 1.928 -11.094 -10.797 1 98.81 276 VAL B N 1
ATOM 5070 C CA . VAL B 1 276 ? 0.691 -11.859 -10.945 1 98.81 276 VAL B CA 1
ATOM 5071 C C . VAL B 1 276 ? 0.532 -12.305 -12.398 1 98.81 276 VAL B C 1
ATOM 5073 O O . VAL B 1 276 ? 0.562 -11.477 -13.312 1 98.81 276 VAL B O 1
ATOM 5076 N N . ARG B 1 277 ? 0.416 -13.555 -12.617 1 98.88 277 ARG B N 1
ATOM 5077 C CA . ARG B 1 277 ? 0.005 -14.117 -13.898 1 98.88 277 ARG B CA 1
ATOM 5078 C C . ARG B 1 277 ? -1.289 -14.914 -13.758 1 98.88 277 ARG B C 1
ATOM 5080 O O . ARG B 1 277 ? -1.409 -15.766 -12.875 1 98.88 277 ARG B O 1
ATOM 5087 N N . PHE B 1 278 ? -2.219 -14.555 -14.523 1 98.81 278 PHE B N 1
ATOM 5088 C CA . PHE B 1 278 ? -3.529 -15.195 -14.523 1 98.81 278 PHE B CA 1
ATOM 5089 C C . PHE B 1 278 ? -3.91 -15.633 -15.938 1 98.81 278 PHE B C 1
ATOM 5091 O O . PHE B 1 278 ? -3.748 -14.875 -16.891 1 98.81 278 PHE B O 1
ATOM 5098 N N . MET B 1 279 ? -4.355 -16.859 -16.062 1 98.81 279 MET B N 1
ATOM 5099 C CA . MET B 1 279 ? -4.754 -17.438 -17.344 1 98.81 279 MET B CA 1
ATOM 5100 C C . MET B 1 279 ? -6.156 -18.031 -17.266 1 98.81 279 MET B C 1
ATOM 5102 O O . MET B 1 279 ? -6.52 -18.641 -16.25 1 98.81 279 MET B O 1
ATOM 5106 N N . VAL B 1 280 ? -6.883 -17.859 -18.344 1 98.62 280 VAL B N 1
ATOM 5107 C CA . VAL B 1 280 ? -8.25 -18.359 -18.422 1 98.62 280 VAL B CA 1
ATOM 5108 C C . VAL B 1 280 ? -8.43 -19.141 -19.719 1 98.62 280 VAL B C 1
ATOM 5110 O O . VAL B 1 280 ? -7.969 -18.703 -20.781 1 98.62 280 VAL B O 1
ATOM 5113 N N . TYR B 1 281 ? -9.008 -20.344 -19.641 1 98.44 281 TYR B N 1
ATOM 5114 C CA . TYR B 1 281 ? -9.445 -21.172 -20.75 1 98.44 281 TYR B CA 1
ATOM 5115 C C . TYR B 1 281 ? -10.953 -21.359 -20.75 1 98.44 281 TYR B C 1
ATOM 5117 O O . TYR B 1 281 ? -11.531 -21.812 -19.75 1 98.44 281 TYR B O 1
ATOM 5125 N N . ILE B 1 282 ? -11.57 -20.969 -21.875 1 98.25 282 ILE B N 1
ATOM 5126 C CA . ILE B 1 282 ? -13.016 -21.141 -21.984 1 98.25 282 ILE B CA 1
ATOM 5127 C C . ILE B 1 282 ? -13.312 -22.406 -22.781 1 98.25 282 ILE B C 1
ATOM 5129 O O . ILE B 1 282 ? -12.742 -22.625 -23.844 1 98.25 282 ILE B O 1
ATOM 5133 N N . GLY B 1 283 ? -14.219 -23.266 -22.297 1 97.62 283 GLY B N 1
ATOM 5134 C CA . GLY B 1 283 ? -14.562 -24.516 -22.938 1 97.62 283 GLY B CA 1
ATOM 5135 C C . GLY B 1 283 ? -15.266 -24.328 -24.281 1 97.62 283 GLY B C 1
ATOM 5136 O O . GLY B 1 283 ? -16.094 -23.438 -24.422 1 97.62 283 GLY B O 1
ATOM 5137 N N . ARG B 1 284 ? -14.891 -25.203 -25.203 1 95.94 284 ARG B N 1
ATOM 5138 C CA . ARG B 1 284 ? -15.57 -25.203 -26.5 1 95.94 284 ARG B CA 1
ATOM 5139 C C . ARG B 1 284 ? -16.922 -25.891 -26.406 1 95.94 284 ARG B C 1
ATOM 5141 O O . ARG B 1 284 ? -17.078 -26.875 -25.703 1 95.94 284 ARG B O 1
ATOM 5148 N N . THR B 1 285 ? -17.875 -25.297 -27.094 1 89.69 285 THR B N 1
ATOM 5149 C CA . THR B 1 285 ? -19.188 -25.906 -27.25 1 89.69 285 THR B CA 1
ATOM 5150 C C . THR B 1 285 ? -19.547 -26.047 -28.734 1 89.69 285 THR B C 1
ATOM 5152 O O . THR B 1 285 ? -19.109 -25.266 -29.562 1 89.69 285 THR B O 1
ATOM 5155 N N . PRO B 1 286 ? -20.281 -27.172 -28.938 1 88 286 PRO B N 1
ATOM 5156 C CA . PRO B 1 286 ? -20.75 -27.281 -30.312 1 88 286 PRO B CA 1
ATOM 5157 C C . PRO B 1 286 ? -21.578 -26.062 -30.75 1 88 286 PRO B C 1
ATOM 5159 O O . PRO B 1 286 ? -22.422 -25.578 -30 1 88 286 PRO B O 1
ATOM 5162 N N . ALA B 1 287 ? -21.141 -25.516 -31.828 1 87.12 287 ALA B N 1
ATOM 5163 C CA . ALA B 1 287 ? -21.844 -24.328 -32.312 1 87.12 287 ALA B CA 1
ATOM 5164 C C . ALA B 1 287 ? -21.969 -24.344 -33.812 1 87.12 287 ALA B C 1
ATOM 5166 O O . ALA B 1 287 ? -21.094 -24.844 -34.531 1 87.12 287 ALA B O 1
ATOM 5167 N N . LYS B 1 288 ? -23.062 -23.875 -34.281 1 90.69 288 LYS B N 1
ATOM 5168 C CA . LYS B 1 288 ? -23.281 -23.734 -35.719 1 90.69 288 LYS B CA 1
ATOM 5169 C C . LYS B 1 288 ? -22.391 -22.656 -36.281 1 90.69 288 LYS B C 1
ATOM 5171 O O . LYS B 1 288 ? -21.844 -22.812 -37.406 1 90.69 288 LYS B O 1
ATOM 5176 N N . ASP B 1 289 ? -22.219 -21.625 -35.594 1 93.12 289 ASP B N 1
ATOM 5177 C CA . ASP B 1 289 ? -21.375 -20.516 -35.969 1 93.12 289 ASP B CA 1
ATOM 5178 C C . ASP B 1 289 ? -20.109 -20.453 -35.094 1 93.12 289 ASP B C 1
ATOM 5180 O O . ASP B 1 289 ? -20.125 -19.859 -34.031 1 93.12 289 ASP B O 1
ATOM 5184 N N . ALA B 1 290 ? -19.062 -20.969 -35.656 1 91.19 290 ALA B N 1
ATOM 5185 C CA . ALA B 1 290 ? -17.812 -21.109 -34.906 1 91.19 290 ALA B CA 1
ATOM 5186 C C . ALA B 1 290 ? -17.219 -19.734 -34.562 1 91.19 290 ALA B C 1
ATOM 5188 O O . ALA B 1 290 ? -16.672 -19.547 -33.5 1 91.19 290 ALA B O 1
ATOM 5189 N N . ALA B 1 291 ? -17.359 -18.859 -35.438 1 93.62 291 ALA B N 1
ATOM 5190 C CA . ALA B 1 291 ? -16.812 -17.516 -35.219 1 93.62 291 ALA B CA 1
ATOM 5191 C C . ALA B 1 291 ? -17.547 -16.797 -34.094 1 93.62 291 ALA B C 1
ATOM 5193 O O . ALA B 1 291 ? -16.922 -16.141 -33.281 1 93.62 291 ALA B O 1
ATOM 5194 N N . ARG B 1 292 ? -18.797 -16.875 -34.188 1 93.81 292 ARG B N 1
ATOM 5195 C CA . ARG B 1 292 ? -19.594 -16.266 -33.125 1 93.81 292 ARG B CA 1
ATOM 5196 C C . ARG B 1 292 ? -19.312 -16.891 -31.781 1 93.81 292 ARG B C 1
ATOM 5198 O O . ARG B 1 292 ? -19.219 -16.203 -30.766 1 93.81 292 ARG B O 1
ATOM 5205 N N . ALA B 1 293 ? -19.188 -18.172 -31.75 1 94.12 293 ALA B N 1
ATOM 5206 C CA . ALA B 1 293 ? -18.891 -18.891 -30.516 1 94.12 293 ALA B CA 1
ATOM 5207 C C . ALA B 1 293 ? -17.547 -18.469 -29.938 1 94.12 293 ALA B C 1
ATOM 5209 O O . ALA B 1 293 ? -17.422 -18.297 -28.719 1 94.12 293 ALA B O 1
ATOM 5210 N N . GLN B 1 294 ? -16.641 -18.328 -30.766 1 94.88 294 GLN B N 1
ATOM 5211 C CA . GLN B 1 294 ? -15.32 -17.906 -30.344 1 94.88 294 GLN B CA 1
ATOM 5212 C C . GLN B 1 294 ? -15.352 -16.5 -29.75 1 94.88 294 GLN B C 1
ATOM 5214 O O . GLN B 1 294 ? -14.688 -16.219 -28.75 1 94.88 294 GLN B O 1
ATOM 5219 N N . ARG B 1 295 ? -16.094 -15.641 -30.359 1 95.88 295 ARG B N 1
ATOM 5220 C CA . ARG B 1 295 ? -16.219 -14.273 -29.875 1 95.88 295 ARG B CA 1
ATOM 5221 C C . ARG B 1 295 ? -16.875 -14.25 -28.5 1 95.88 295 ARG B C 1
ATOM 5223 O O . ARG B 1 295 ? -16.438 -13.523 -27.609 1 95.88 295 ARG B O 1
ATOM 5230 N N . LYS B 1 296 ? -17.891 -14.992 -28.359 1 94.94 296 LYS B N 1
ATOM 5231 C CA . LYS B 1 296 ? -18.578 -15.078 -27.078 1 94.94 296 LYS B CA 1
ATOM 5232 C C . LYS B 1 296 ? -17.656 -15.633 -26 1 94.94 296 LYS B C 1
ATOM 5234 O O . LYS B 1 296 ? -17.672 -15.156 -24.859 1 94.94 296 LYS B O 1
ATOM 5239 N N . ALA B 1 297 ? -16.906 -16.625 -26.344 1 96.06 297 ALA B N 1
ATOM 5240 C CA . ALA B 1 297 ? -15.945 -17.203 -25.422 1 96.06 297 ALA B CA 1
ATOM 5241 C C . ALA B 1 297 ? -14.922 -16.156 -24.969 1 96.06 297 ALA B C 1
ATOM 5243 O O . ALA B 1 297 ? -14.586 -16.078 -23.781 1 96.06 297 ALA B O 1
ATOM 5244 N N . ALA B 1 298 ? -14.492 -15.391 -25.891 1 97.19 298 ALA B N 1
ATOM 5245 C CA . ALA B 1 298 ? -13.531 -14.344 -25.578 1 97.19 298 ALA B CA 1
ATOM 5246 C C . ALA B 1 298 ? -14.125 -13.328 -24.609 1 97.19 298 ALA B C 1
ATOM 5248 O O . ALA B 1 298 ? -13.445 -12.867 -23.688 1 97.19 298 ALA B O 1
ATOM 5249 N N . GLU B 1 299 ? -15.352 -13.008 -24.828 1 96.81 299 GLU B N 1
ATOM 5250 C CA . GLU B 1 299 ? -16.047 -12.078 -23.938 1 96.81 299 GLU B CA 1
ATOM 5251 C C . GLU B 1 299 ? -16.156 -12.641 -22.531 1 96.81 299 GLU B C 1
ATOM 5253 O O . GLU B 1 299 ? -15.977 -11.922 -21.547 1 96.81 299 GLU B O 1
ATOM 5258 N N . PHE B 1 300 ? -16.422 -13.836 -22.469 1 95.75 300 PHE B N 1
ATOM 5259 C CA . PHE B 1 300 ? -16.516 -14.484 -21.156 1 95.75 300 PHE B CA 1
ATOM 5260 C C . PHE B 1 300 ? -15.156 -14.508 -20.469 1 95.75 300 PHE B C 1
ATOM 5262 O O . PHE B 1 300 ? -15.062 -14.266 -19.266 1 95.75 300 PHE B O 1
ATOM 5269 N N . GLY B 1 301 ? -14.125 -14.867 -21.219 1 97.56 301 GLY B N 1
ATOM 5270 C CA . GLY B 1 301 ? -12.781 -14.82 -20.656 1 97.56 301 GLY B CA 1
ATOM 5271 C C . GLY B 1 301 ? -12.406 -13.453 -20.125 1 97.56 301 GLY B C 1
ATOM 5272 O O . GLY B 1 301 ? -11.812 -13.352 -19.047 1 97.56 301 GLY B O 1
ATOM 5273 N N . ASP B 1 302 ? -12.797 -12.461 -20.828 1 97.94 302 ASP B N 1
ATOM 5274 C CA . ASP B 1 302 ? -12.555 -11.086 -20.406 1 97.94 302 ASP B CA 1
ATOM 5275 C C . ASP B 1 302 ? -13.273 -10.789 -19.094 1 97.94 302 ASP B C 1
ATOM 5277 O O . ASP B 1 302 ? -12.742 -10.078 -18.234 1 97.94 302 ASP B O 1
ATOM 5281 N N . GLU B 1 303 ? -14.438 -11.297 -18.984 1 96 303 GLU B N 1
ATOM 5282 C CA . GLU B 1 303 ? -15.211 -11.078 -17.766 1 96 303 GLU B CA 1
ATOM 5283 C C . GLU B 1 303 ? -14.555 -11.773 -16.578 1 96 303 GLU B C 1
ATOM 5285 O O . GLU B 1 303 ? -14.516 -11.219 -15.469 1 96 303 GLU B O 1
ATOM 5290 N N . VAL B 1 304 ? -14.031 -12.961 -16.75 1 95.81 304 VAL B N 1
ATOM 5291 C CA . VAL B 1 304 ? -13.32 -13.672 -15.688 1 95.81 304 VAL B CA 1
ATOM 5292 C C . VAL B 1 304 ? -12.086 -12.867 -15.266 1 95.81 304 VAL B C 1
ATOM 5294 O O . VAL B 1 304 ? -11.836 -12.711 -14.07 1 95.81 304 VAL B O 1
ATOM 5297 N N . ILE B 1 305 ? -11.391 -12.336 -16.234 1 98.12 305 ILE B N 1
ATOM 5298 C CA . ILE B 1 305 ? -10.195 -11.547 -15.969 1 98.12 305 ILE B CA 1
ATOM 5299 C C . ILE B 1 305 ? -10.586 -10.258 -15.234 1 98.12 305 ILE B C 1
ATOM 5301 O O . ILE B 1 305 ? -9.898 -9.844 -14.305 1 98.12 305 ILE B O 1
ATOM 5305 N N . ARG B 1 306 ? -11.641 -9.664 -15.688 1 97 306 ARG B N 1
ATOM 5306 C CA . ARG B 1 306 ? -12.125 -8.461 -15.016 1 97 306 ARG B CA 1
ATOM 5307 C C . ARG B 1 306 ? -12.422 -8.734 -13.547 1 97 306 ARG B C 1
ATOM 5309 O O . ARG B 1 306 ? -12.047 -7.945 -12.672 1 97 306 ARG B O 1
ATOM 5316 N N . GLN B 1 307 ? -13.07 -9.789 -13.234 1 94.19 307 GLN B N 1
ATOM 5317 C CA . GLN B 1 307 ? -13.383 -10.156 -11.859 1 94.19 307 GLN B CA 1
ATOM 5318 C C . GLN B 1 307 ? -12.102 -10.375 -11.047 1 94.19 307 GLN B C 1
ATOM 5320 O O . GLN B 1 307 ? -11.992 -9.906 -9.914 1 94.19 307 GLN B O 1
ATOM 5325 N N . PHE B 1 308 ? -11.203 -11.047 -11.664 1 96.75 308 PHE B N 1
ATOM 5326 C CA . PHE B 1 308 ? -9.938 -11.289 -10.984 1 96.75 308 PHE B CA 1
ATOM 5327 C C . PHE B 1 308 ? -9.219 -9.969 -10.703 1 96.75 308 PHE B C 1
ATOM 5329 O O . PHE B 1 308 ? -8.578 -9.812 -9.664 1 96.75 308 PHE B O 1
ATOM 5336 N N . THR B 1 309 ? -9.32 -9.008 -11.594 1 97.69 309 THR B N 1
ATOM 5337 C CA . THR B 1 309 ? -8.695 -7.707 -11.414 1 97.69 309 THR B CA 1
ATOM 5338 C C . THR B 1 309 ? -9.312 -6.969 -10.234 1 97.69 309 THR B C 1
ATOM 5340 O O . THR B 1 309 ? -8.617 -6.246 -9.516 1 97.69 309 THR B O 1
ATOM 5343 N N . GLN B 1 310 ? -10.547 -7.199 -9.992 1 95.56 310 GLN B N 1
ATOM 5344 C CA . GLN B 1 310 ? -11.203 -6.621 -8.828 1 95.56 310 GLN B CA 1
ATOM 5345 C C . GLN B 1 310 ? -10.602 -7.172 -7.535 1 95.56 310 GLN B C 1
ATOM 5347 O O . GLN B 1 310 ? -10.398 -6.43 -6.57 1 95.56 310 GLN B O 1
ATOM 5352 N N . ASP B 1 311 ? -10.336 -8.469 -7.52 1 96.44 311 ASP B N 1
ATOM 5353 C CA . ASP B 1 311 ? -9.68 -9.086 -6.367 1 96.44 311 ASP B CA 1
ATOM 5354 C C . ASP B 1 311 ? -8.281 -8.5 -6.152 1 96.44 311 ASP B C 1
ATOM 5356 O O . ASP B 1 311 ? -7.898 -8.203 -5.02 1 96.44 311 ASP B O 1
ATOM 5360 N N . ILE B 1 312 ? -7.535 -8.352 -7.223 1 97.19 312 ILE B N 1
ATOM 5361 C CA . ILE B 1 312 ? -6.172 -7.836 -7.152 1 97.19 312 ILE B CA 1
ATOM 5362 C C . ILE B 1 312 ? -6.18 -6.457 -6.5 1 97.19 312 ILE B C 1
ATOM 5364 O O . ILE B 1 312 ? -5.293 -6.137 -5.699 1 97.19 312 ILE B O 1
ATOM 5368 N N . GLU B 1 313 ? -7.207 -5.668 -6.824 1 95.88 313 GLU B N 1
ATOM 5369 C CA . GLU B 1 313 ? -7.309 -4.324 -6.266 1 95.88 313 GLU B CA 1
ATOM 5370 C C . GLU B 1 313 ? -7.402 -4.363 -4.742 1 95.88 313 GLU B C 1
ATOM 5372 O O . GLU B 1 313 ? -6.867 -3.492 -4.055 1 95.88 313 GLU B O 1
ATOM 5377 N N . ILE B 1 314 ? -8.055 -5.359 -4.242 1 95.56 314 ILE B N 1
ATOM 5378 C CA . ILE B 1 314 ? -8.156 -5.531 -2.797 1 95.56 314 ILE B CA 1
ATOM 5379 C C . ILE B 1 314 ? -6.82 -6.012 -2.236 1 95.56 314 ILE B C 1
ATOM 5381 O O . ILE B 1 314 ? -6.285 -5.426 -1.292 1 95.56 314 ILE B O 1
ATOM 5385 N N . TRP B 1 315 ? -6.258 -7.039 -2.875 1 95.56 315 TRP B N 1
ATOM 5386 C CA . TRP B 1 315 ? -5.07 -7.707 -2.354 1 95.56 315 TRP B CA 1
ATOM 5387 C C . TRP B 1 315 ? -3.873 -6.766 -2.352 1 95.56 315 TRP B C 1
ATOM 5389 O O . TRP B 1 315 ? -3.061 -6.785 -1.423 1 95.56 315 TRP B O 1
ATOM 5399 N N . GLN B 1 316 ? -3.736 -5.918 -3.367 1 95.44 316 GLN B N 1
ATOM 5400 C CA . GLN B 1 316 ? -2.539 -5.09 -3.486 1 95.44 316 GLN B CA 1
ATOM 5401 C C . GLN B 1 316 ? -2.545 -3.967 -2.457 1 95.44 316 GLN B C 1
ATOM 5403 O O . GLN B 1 316 ? -1.52 -3.316 -2.234 1 95.44 316 GLN B O 1
ATOM 5408 N N . HIS B 1 317 ? -3.652 -3.734 -1.798 1 94 317 HIS B N 1
ATOM 5409 C CA . HIS B 1 317 ? -3.746 -2.707 -0.767 1 94 317 HIS B CA 1
ATOM 5410 C C . HIS B 1 317 ? -4.066 -3.32 0.593 1 94 317 HIS B C 1
ATOM 5412 O O . HIS B 1 317 ? -4.414 -2.604 1.534 1 94 317 HIS B O 1
ATOM 5418 N N . GLN B 1 318 ? -3.947 -4.629 0.673 1 93.06 318 GLN B N 1
ATOM 5419 C CA . GLN B 1 318 ? -4.281 -5.379 1.878 1 93.06 318 GLN B CA 1
ATOM 5420 C C . GLN B 1 318 ? -3.062 -5.535 2.783 1 93.06 318 GLN B C 1
ATOM 5422 O O . GLN B 1 318 ? -1.938 -5.676 2.301 1 93.06 318 GLN B O 1
ATOM 5427 N N . ARG B 1 319 ? -3.289 -5.383 4.07 1 92.06 319 ARG B N 1
ATOM 5428 C CA . ARG B 1 319 ? -2.303 -5.801 5.062 1 92.06 319 ARG B CA 1
ATOM 5429 C C . ARG B 1 319 ? -2.662 -7.164 5.648 1 92.06 319 ARG B C 1
ATOM 5431 O O . ARG B 1 319 ? -3.832 -7.445 5.91 1 92.06 319 ARG B O 1
ATOM 5438 N N . TYR B 1 320 ? -1.634 -7.965 5.84 1 91.12 320 TYR B N 1
ATOM 5439 C CA . TYR B 1 320 ? -1.885 -9.266 6.461 1 91.12 320 TYR B CA 1
ATOM 5440 C C . TYR B 1 320 ? -2.316 -9.094 7.914 1 91.12 320 TYR B C 1
ATOM 5442 O O . TYR B 1 320 ? -1.587 -8.523 8.719 1 91.12 320 TYR B O 1
ATOM 5450 N N . SER B 1 321 ? -3.494 -9.555 8.211 1 89.38 321 SER B N 1
ATOM 5451 C CA . SER B 1 321 ? -4.012 -9.477 9.57 1 89.38 321 SER B CA 1
ATOM 5452 C C . SER B 1 321 ? -3.678 -10.742 10.359 1 89.38 321 SER B C 1
ATOM 5454 O O . SER B 1 321 ? -4.16 -11.828 10.031 1 89.38 321 SER B O 1
ATOM 5456 N N . ASP B 1 322 ? -2.928 -10.516 11.375 1 87.31 322 ASP B N 1
ATOM 5457 C CA . ASP B 1 322 ? -2.541 -11.625 12.242 1 87.31 322 ASP B CA 1
ATOM 5458 C C . ASP B 1 322 ? -2.539 -11.211 13.711 1 87.31 322 ASP B C 1
ATOM 5460 O O . ASP B 1 322 ? -1.678 -10.438 14.141 1 87.31 322 ASP B O 1
ATOM 5464 N N . PRO B 1 323 ? -3.529 -11.727 14.477 1 88.31 323 PRO B N 1
ATOM 5465 C CA . PRO B 1 323 ? -4.582 -12.664 14.078 1 88.31 323 PRO B CA 1
ATOM 5466 C C . PRO B 1 323 ? -5.719 -11.992 13.32 1 88.31 323 PRO B C 1
ATOM 5468 O O . PRO B 1 323 ? -6.004 -10.812 13.547 1 88.31 323 PRO B O 1
ATOM 5471 N N . PRO B 1 324 ? -6.32 -12.703 12.43 1 89.19 324 PRO B N 1
ATOM 5472 C CA . PRO B 1 324 ? -7.496 -12.164 11.742 1 89.19 324 PRO B CA 1
ATOM 5473 C C . PRO B 1 324 ? -8.742 -12.156 12.625 1 89.19 324 PRO B C 1
ATOM 5475 O O . PRO B 1 324 ? -8.82 -12.906 13.602 1 89.19 324 PRO B O 1
ATOM 5478 N N . ALA B 1 325 ? -9.609 -11.211 12.344 1 91.81 325 ALA B N 1
ATOM 5479 C CA . ALA B 1 325 ? -10.922 -11.227 12.969 1 91.81 325 ALA B CA 1
ATOM 5480 C C . ALA B 1 325 ? -11.945 -11.945 12.102 1 91.81 325 ALA B C 1
ATOM 5482 O O . ALA B 1 325 ? -12.516 -11.352 11.18 1 91.81 325 ALA B O 1
ATOM 5483 N N . LEU B 1 326 ? -12.172 -13.195 12.43 1 91.44 326 LEU B N 1
ATOM 5484 C CA . LEU B 1 326 ? -12.984 -14.023 11.555 1 91.44 326 LEU B CA 1
ATOM 5485 C C . LEU B 1 326 ? -14.375 -14.25 12.148 1 91.44 326 LEU B C 1
ATOM 5487 O O . LEU B 1 326 ? -14.508 -14.438 13.359 1 91.44 326 LEU B O 1
ATOM 5491 N N . ALA B 1 327 ? -15.32 -14.172 11.242 1 89 327 ALA B N 1
ATOM 5492 C CA . ALA B 1 327 ? -16.641 -14.641 11.617 1 89 327 ALA B CA 1
ATOM 5493 C C . ALA B 1 327 ? -16.656 -16.156 11.805 1 89 327 ALA B C 1
ATOM 5495 O O . ALA B 1 327 ? -15.766 -16.859 11.328 1 89 327 ALA B O 1
ATOM 5496 N N . ALA B 1 328 ? -17.703 -16.609 12.461 1 86.81 328 ALA B N 1
ATOM 5497 C CA . ALA B 1 328 ? -17.797 -18.031 12.805 1 86.81 328 ALA B CA 1
ATOM 5498 C C . ALA B 1 328 ? -17.734 -18.906 11.562 1 86.81 328 ALA B C 1
ATOM 5500 O O . ALA B 1 328 ? -17 -19.891 11.516 1 86.81 328 ALA B O 1
ATOM 5501 N N . ASP B 1 329 ? -18.375 -18.516 10.508 1 85.56 329 ASP B N 1
ATOM 5502 C CA . ASP B 1 329 ? -18.5 -19.328 9.297 1 85.56 329 ASP B CA 1
ATOM 5503 C C . ASP B 1 329 ? -17.203 -19.297 8.492 1 85.56 329 ASP B C 1
ATOM 5505 O O . ASP B 1 329 ? -16.984 -20.141 7.613 1 85.56 329 ASP B O 1
ATOM 5509 N N . GLU B 1 330 ? -16.359 -18.344 8.805 1 88.12 330 GLU B N 1
ATOM 5510 C CA . GLU B 1 330 ? -15.102 -18.172 8.078 1 88.12 330 GLU B CA 1
ATOM 5511 C C . GLU B 1 330 ? -13.969 -18.953 8.758 1 88.12 330 GLU B C 1
ATOM 5513 O O . GLU B 1 330 ? -12.969 -19.281 8.117 1 88.12 330 GLU B O 1
ATOM 5518 N N . TYR B 1 331 ? -14.141 -19.188 9.977 1 90.62 331 TYR B N 1
ATOM 5519 C CA . TYR B 1 331 ? -13.055 -19.547 10.875 1 90.62 331 TYR B CA 1
ATOM 5520 C C . TYR B 1 331 ? -12.367 -20.828 10.414 1 90.62 331 TYR B C 1
ATOM 5522 O O . TYR B 1 331 ? -11.148 -20.859 10.234 1 90.62 331 TYR B O 1
ATOM 5530 N N . GLN B 1 332 ? -13.125 -21.844 10.164 1 90.94 332 GLN B N 1
ATOM 5531 C CA . GLN B 1 332 ? -12.547 -23.141 9.852 1 90.94 332 GLN B CA 1
ATOM 5532 C C . GLN B 1 332 ? -11.719 -23.078 8.57 1 90.94 332 GLN B C 1
ATOM 5534 O O . GLN B 1 332 ? -10.578 -23.562 8.539 1 90.94 332 GLN B O 1
ATOM 5539 N N . GLY B 1 333 ? -12.234 -22.5 7.539 1 92 333 GLY B N 1
ATOM 5540 C CA . GLY B 1 333 ? -11.547 -22.422 6.262 1 92 333 GLY B CA 1
ATOM 5541 C C . GLY B 1 333 ? -10.258 -21.625 6.328 1 92 333 GLY B C 1
ATOM 5542 O O . GLY B 1 333 ? -9.203 -22.094 5.902 1 92 333 GLY B O 1
ATOM 5543 N N . PHE B 1 334 ? -10.336 -20.484 6.945 1 93.5 334 PHE B N 1
ATOM 5544 C CA . PHE B 1 334 ? -9.188 -19.594 7 1 93.5 334 PHE B CA 1
ATOM 5545 C C . PHE B 1 334 ? -8.102 -20.172 7.902 1 93.5 334 PHE B C 1
ATOM 5547 O O . PHE B 1 334 ? -6.914 -20.109 7.574 1 93.5 334 PHE B O 1
ATOM 5554 N N . MET B 1 335 ? -8.5 -20.703 9 1 93.69 335 MET B N 1
ATOM 5555 C CA . MET B 1 335 ? -7.504 -21.281 9.898 1 93.69 335 MET B CA 1
ATOM 5556 C C . MET B 1 335 ? -6.824 -22.484 9.258 1 93.69 335 MET B C 1
ATOM 5558 O O . MET B 1 335 ? -5.609 -22.656 9.375 1 93.69 335 MET B O 1
ATOM 5562 N N . ALA B 1 336 ? -7.566 -23.328 8.594 1 94.75 336 ALA B N 1
ATOM 5563 C CA . ALA B 1 336 ? -7.023 -24.516 7.957 1 94.75 336 ALA B CA 1
ATOM 5564 C C . ALA B 1 336 ? -6.004 -24.156 6.883 1 94.75 336 ALA B C 1
ATOM 5566 O O . ALA B 1 336 ? -4.906 -24.719 6.84 1 94.75 336 ALA B O 1
ATOM 5567 N N . ILE B 1 337 ? -6.363 -23.25 6.051 1 95.38 337 ILE B N 1
ATOM 5568 C CA . ILE B 1 337 ? -5.48 -22.938 4.938 1 95.38 337 ILE B CA 1
ATOM 5569 C C . ILE B 1 337 ? -4.234 -22.219 5.453 1 95.38 337 ILE B C 1
ATOM 5571 O O . ILE B 1 337 ? -3.139 -22.406 4.914 1 95.38 337 ILE B O 1
ATOM 5575 N N . ARG B 1 338 ? -4.359 -21.312 6.449 1 95.19 338 ARG B N 1
ATOM 5576 C CA . ARG B 1 338 ? -3.199 -20.625 7.012 1 95.19 338 ARG B CA 1
ATOM 5577 C C . ARG B 1 338 ? -2.268 -21.609 7.707 1 95.19 338 ARG B C 1
ATOM 5579 O O . ARG B 1 338 ? -1.045 -21.484 7.637 1 95.19 338 ARG B O 1
ATOM 5586 N N . GLN B 1 339 ? -2.885 -22.594 8.398 1 95.12 339 GLN B N 1
ATOM 5587 C CA . GLN B 1 339 ? -2.066 -23.656 8.984 1 95.12 339 GLN B CA 1
ATOM 5588 C C . GLN B 1 339 ? -1.334 -24.438 7.898 1 95.12 339 GLN B C 1
ATOM 5590 O O . GLN B 1 339 ? -0.143 -24.734 8.031 1 95.12 339 GLN B O 1
ATOM 5595 N N . TRP B 1 340 ? -2.01 -24.812 6.879 1 96.56 340 TRP B N 1
ATOM 5596 C CA . TRP B 1 340 ? -1.455 -25.531 5.738 1 96.56 340 TRP B CA 1
ATOM 5597 C C . TRP B 1 340 ? -0.3 -24.766 5.113 1 96.56 340 TRP B C 1
ATOM 5599 O O . TRP B 1 340 ? 0.726 -25.344 4.754 1 96.56 340 TRP B O 1
ATOM 5609 N N . ALA B 1 341 ? -0.4 -23.5 5.023 1 96.81 341 ALA B N 1
ATOM 5610 C CA . ALA B 1 341 ? 0.564 -22.641 4.344 1 96.81 341 ALA B CA 1
ATOM 5611 C C . ALA B 1 341 ? 1.891 -22.594 5.098 1 96.81 341 ALA B C 1
ATOM 5613 O O . ALA B 1 341 ? 2.949 -22.406 4.496 1 96.81 341 ALA B O 1
ATOM 5614 N N . LYS B 1 342 ? 1.878 -22.812 6.359 1 95.5 342 LYS B N 1
ATOM 5615 C CA . LYS B 1 342 ? 3.059 -22.672 7.207 1 95.5 342 LYS B CA 1
ATOM 5616 C C . LYS B 1 342 ? 4.18 -23.594 6.746 1 95.5 342 LYS B C 1
ATOM 5618 O O . LYS B 1 342 ? 5.359 -23.281 6.895 1 95.5 342 LYS B O 1
ATOM 5623 N N . GLN B 1 343 ? 3.895 -24.656 6.148 1 96 343 GLN B N 1
ATOM 5624 C CA . GLN B 1 343 ? 4.879 -25.672 5.773 1 96 343 GLN B CA 1
ATOM 5625 C C . GLN B 1 343 ? 5.816 -25.141 4.688 1 96 343 GLN B C 1
ATOM 5627 O O . GLN B 1 343 ? 6.902 -25.688 4.48 1 96 343 GLN B O 1
ATOM 5632 N N . PHE B 1 344 ? 5.375 -24.109 4.023 1 97.81 344 PHE B N 1
ATOM 5633 C CA . PHE B 1 344 ? 6.137 -23.641 2.873 1 97.81 344 PHE B CA 1
ATOM 5634 C C . PHE B 1 344 ? 7.074 -22.5 3.271 1 97.81 344 PHE B C 1
ATOM 5636 O O . PHE B 1 344 ? 7.855 -22.016 2.449 1 97.81 344 PHE B O 1
ATOM 5643 N N . TYR B 1 345 ? 7.012 -22 4.48 1 96.25 345 TYR B N 1
ATOM 5644 C CA . TYR B 1 345 ? 7.84 -20.891 4.934 1 96.25 345 TYR B CA 1
ATOM 5645 C C . TYR B 1 345 ? 9.094 -21.391 5.637 1 96.25 345 TYR B C 1
ATOM 5647 O O . TYR B 1 345 ? 9.086 -22.469 6.242 1 96.25 345 TYR B O 1
ATOM 5655 N N . PRO B 1 346 ? 10.18 -20.562 5.496 1 91.94 346 PRO B N 1
ATOM 5656 C CA . PRO B 1 346 ? 11.391 -20.938 6.23 1 91.94 346 PRO B CA 1
ATOM 5657 C C . PRO B 1 346 ? 11.195 -20.891 7.742 1 91.94 346 PRO B C 1
ATOM 5659 O O . PRO B 1 346 ? 10.414 -20.094 8.25 1 91.94 346 PRO B O 1
ATOM 5662 N N . GLU B 1 347 ? 11.766 -21.844 8.398 1 78.56 347 GLU B N 1
ATOM 5663 C CA . GLU B 1 347 ? 11.695 -21.844 9.859 1 78.56 347 GLU B CA 1
ATOM 5664 C C . GLU B 1 347 ? 12.484 -20.672 10.445 1 78.56 347 GLU B C 1
ATOM 5666 O O . GLU B 1 347 ? 13.523 -20.281 9.906 1 78.56 347 GLU B O 1
ATOM 5671 N N . PHE B 1 348 ? 11.914 -19.641 10.844 1 59.75 348 PHE B N 1
ATOM 5672 C CA . PHE B 1 348 ? 12.695 -18.609 11.531 1 59.75 348 PHE B CA 1
ATOM 5673 C C . PHE B 1 348 ? 13.625 -19.25 12.562 1 59.75 348 PHE B C 1
ATOM 5675 O O . PHE B 1 348 ? 13.188 -20.062 13.367 1 59.75 348 PHE B O 1
ATOM 5682 N N . ALA B 1 349 ? 14.992 -19.531 12.211 1 40.84 349 ALA B N 1
ATOM 5683 C CA . ALA B 1 349 ? 15.906 -19.844 13.312 1 40.84 349 ALA B CA 1
ATOM 5684 C C . ALA B 1 349 ? 15.641 -18.938 14.516 1 40.84 349 ALA B C 1
ATOM 5686 O O . ALA B 1 349 ? 15.523 -17.719 14.375 1 40.84 349 ALA B O 1
ATOM 5687 N N . ALA B 1 350 ? 14.992 -19.391 15.5 1 38.91 350 ALA B N 1
ATOM 5688 C CA . ALA B 1 350 ? 14.992 -18.688 16.781 1 38.91 350 ALA B CA 1
ATOM 5689 C C . ALA B 1 350 ? 16.328 -18.016 17.047 1 38.91 350 ALA B C 1
ATOM 5691 O O . ALA B 1 350 ? 17.375 -18.672 17.047 1 38.91 350 ALA B O 1
ATOM 5692 N N . GLN B 1 351 ? 16.594 -16.781 16.594 1 30.33 351 GLN B N 1
ATOM 5693 C CA . GLN B 1 351 ? 17.781 -16.234 17.25 1 30.33 351 GLN B CA 1
ATOM 5694 C C . GLN B 1 351 ? 17.922 -16.781 18.672 1 30.33 351 GLN B C 1
ATOM 5696 O O . GLN B 1 351 ? 16.938 -16.859 19.422 1 30.33 351 GLN B O 1
ATOM 5701 N N . GLU B 1 352 ? 19 -17.625 18.953 1 27.16 352 GLU B N 1
ATOM 5702 C CA . GLU B 1 352 ? 19.5 -17.719 20.312 1 27.16 352 GLU B CA 1
ATOM 5703 C C . GLU B 1 352 ? 19.438 -16.359 21.016 1 27.16 352 GLU B C 1
ATOM 5705 O O . GLU B 1 352 ? 19.984 -15.375 20.516 1 27.16 352 GLU B O 1
ATOM 5710 N N . ALA B 1 353 ? 18.562 -16.141 21.75 1 22.16 353 ALA B N 1
ATOM 5711 C CA . ALA B 1 353 ? 18.812 -15.258 22.891 1 22.16 353 ALA B CA 1
ATOM 5712 C C . ALA B 1 353 ? 20 -15.758 23.719 1 22.16 353 ALA B C 1
ATOM 5714 O O . ALA B 1 353 ? 20.125 -16.953 23.969 1 22.16 353 ALA B O 1
#

Organism: Mycolicibacterium paratuberculosis (strain ATCC BAA-968 / K-10) (NCBI:txid262316)

pLDDT: mean 88.43, std 18.63, range [20.17, 98.94]

InterPro domains:
  IPR017941 Rieske [2Fe-2S] iron-sulphur domain [PF00355] (35-124)
  IPR017941 Rieske [2Fe-2S] iron-sulphur domain [PS51296] (35-138)
  IPR036922 Rieske [2Fe-2S] iron-sulphur domain superfamily [G3DSA:2.102.10.10] (32-158)
  IPR036922 Rieske [2Fe-2S] iron-sulphur domain superfamily [SSF50022] (32-141)
  IPR045605 3-ketosteroid-9-alpha-monooxygenase, oxygenase component-like, C-terminal domain [PF19298] (138-345)
  IPR050584 Cholesterol 7-desaturase [PTHR21266] (32-343)

Foldseek 3Di:
DPPPDDPQPCDDDDDPRPCPVPDDQAPFFQQWWFKFFFDFLVVADEWDWAWAFFANFTKIWHAANVRDIWIFGQFDPPPGQGCNVQWTHDHQWIFRRPQGFTAHSFQATADRPVDPGTDGPDGIGIFDWDDAPRTIMTTGDPVPDDDDDDADHLAPNVPPPDDLVQWDDKDKDKDPWFQFHLVLVVLVLLPQPCCCVLVVAQWGWDWDDWALPDLKTKTKTAIWGQDPVRDTHRPRFWIKIWIDNASAWIWMFIDDPWTKIKIWGWTHRYSGTTMIMMMMITGDDDDPDPVVRNVVSVVVRVVVVVSVVSSSVDRSNDHDDVPDDDDPSSPPSNVSSVVSNVVGGDDPDPPPD/DPPPDDPPPCDDDDDDPPPPLPADQAPFFQQWWFKFFFDFLVVADEWAWAWAFFANFTKIWHAANVRDIWIFGQFDPPPGDGCNPQWTHDHQWIFRRPQGFTAHSFQATADRPPDPGTDGPDGIGIFDWDDAPRTIITTGDPVPDDDPDDADHLAPNVPPPDDLVQWDDKDKDKDPWFQFHLVLVVLVLLVQPCCCVLVVFQKGWDWDDWALPDLKTKTKTAIWGQDPVRDTHRPRQWIKIWIDNASAWIWMFIDDPWTKIKIWGWTHRYSGTTMIMMMMITGDDDDPDPVVRNVVSVVVRVVVVVSVVSSSVDRSNDHDDVPDDDDPSSPPSNVSSVVSNVVGGDDPPPPDD

Sequence (706 aa):
MIWRRGGLIFVPEGGQLRWEGTMAKPPLSMKPTGWFQVAWSDEIGVGDVHKMKYFDQEMVAWRAESGQLTVMNAYCEHLGAHLGYGGKVVGEVLQCPFHGWQWSAEGRNVCIPYQDRPNRGRRMRTYPVVERNASVYIWHDLQRREPYFDPPDVFAAFGDGSSADDYYPQQRLYRQALEMHPQYVLENGVDFAHFKFVHNTPIVPVFTRHDFAEPVSYVDFTITFEGDDGQKIEDVNSGVQAINGGLGIAVTKSWGMIDNRTISAITPVDERTSDVRFMVYIGRTPAKDAARAQRKAAEFGDEVIRQFTQDIEIWQHQRYSDPPALAADEYQGFMAIRQWAKQFYPEFAAQEAMIWRRGGLIFVPEGGQLRWEGTMAKPPLSMKPTGWFQVAWSDEIGVGDVHKMKYFDQEMVAWRAESGQLTVMNAYCEHLGAHLGYGGKVVGEVLQCPFHGWQWSAEGRNVCIPYQDRPNRGRRMRTYPVVERNASVYIWHDLQRREPYFDPPDVFAAFGDGSSADDYYPQQRLYRQALEMHPQYVLENGVDFAHFKFVHNTPIVPVFTRHDFAEPVSYVDFTITFEGDDGQKIEDVNSGVQAINGGLGIAVTKSWGMIDNRTISAITPVDERTSDVRFMVYIGRTPAKDAARAQRKAAEFGDEVIRQFTQDIEIWQHQRYSDPPALAADEYQGFMAIRQWAKQFYPEFAAQEA

Secondary structure (DSSP, 8-state):
------S-----TT--------S---SS-S--SEEEEEEEGGGS-TT-EEEEEETTEEEEEEE-TT--EEEEESB-TTT--BTTTT-EEETTEEE-TTT--EE-TTSBEEE-TTSSS--SS-B--EE-EEEETTEEEEEE-TT-PPP-S-PPPTTGGGTS---GGGBPPPEEEEEEEES--HHHHHHGGG--THHHHHH---EEEEEEEEE-SSSEEEEEEEEEEE-TTS-EEEEEEEEEEEEEETTTEEEEEEESS--EEEEEEEEE-SSS-EEEEEEEEEBP---S-HHHHHHHHHHHHHHHHHHHHHHHHHHTTPPPPSS----HHHHHHHHHHHHHHGGGS--------/-----SS-----SSS-------SPPPSS-S--SEEEEEEEGGGS-TT-EEEEEETTEEEEEEE-TT--EEEEESB-TTT--BTTTT-EEETTEEE-TTT--EE-TTSBEEE-TTSSS--SS-B--EE-EEEETTEEEEEE-TT-PPP-S-PPPTTGGGTS---GGGBPPPEEEEEEEES--HHHHHHGGG-TTHHHHHH---EEEEEEEEE-SSSEEEEEEEEEEE-TTS-EEEEEEEEEEEEEETTSEEEEEEESSS-EEEEEEEEE-SSS-EEEEEEEEEBP---S-HHHHHHHHHHHHHHHHHHHHHHHHHHTTPPPPSS----HHHHHHHHHHHHHHGGGS--------

Radius of gyration: 31.71 Å; Cα contacts (8 Å, |Δi|>4): 1495; chains: 2; bounding box: 79×90×66 Å